Protein 7K1Q (pdb70)

Structure (mmCIF, N/CA/C/O backbone):
data_7K1Q
#
_entry.id   7K1Q
#
loop_
_atom_site.group_PDB
_atom_site.id
_atom_site.type_symbol
_atom_site.label_atom_id
_atom_site.label_alt_id
_atom_site.label_comp_id
_atom_site.label_asym_id
_atom_site.label_entity_id
_atom_site.label_seq_id
_atom_site.pdbx_PDB_ins_code
_atom_site.Cartn_x
_atom_site.Cartn_y
_atom_site.Cartn_z
_atom_site.occupancy
_atom_site.B_iso_or_equiv
_atom_site.auth_seq_id
_atom_site.auth_comp_id
_atom_site.auth_asym_id
_atom_site.auth_atom_id
_atom_site.pdbx_PDB_model_num
ATOM 1 N N . TRP A 1 1 ? 36.184 59.500 14.763 1.00 0.00 1 TRP A N 1
ATOM 2 C CA . TRP A 1 1 ? 35.882 58.404 15.711 1.00 0.00 1 TRP A CA 1
ATOM 3 C C . TRP A 1 1 ? 37.066 57.554 16.029 1.00 0.00 1 TRP A C 1
ATOM 4 O O . TRP A 1 1 ? 37.666 56.959 15.147 1.00 0.00 1 TRP A O 1
ATOM 27 N N . LYS A 1 2 ? 37.333 57.394 17.335 1.00 0.00 2 LYS A N 1
ATOM 28 C CA . LYS A 1 2 ? 38.409 56.545 17.755 1.00 0.00 2 LYS A CA 1
ATOM 29 C C . LYS A 1 2 ? 38.355 55.091 17.421 1.00 0.00 2 LYS A C 1
ATOM 30 O O . LYS A 1 2 ? 39.272 54.576 16.783 1.00 0.00 2 LYS A O 1
ATOM 49 N N . SER A 1 3 ? 37.226 54.409 17.671 1.00 0.00 3 SER A N 1
ATOM 50 C CA . SER A 1 3 ? 36.794 53.132 17.216 1.00 0.00 3 SER A CA 1
ATOM 51 C C . SER A 1 3 ? 37.583 51.918 17.587 1.00 0.00 3 SER A C 1
ATOM 52 O O . SER A 1 3 ? 38.007 51.050 16.814 1.00 0.00 3 SER A O 1
ATOM 58 N N . GLN A 1 4 ? 37.576 51.756 18.922 1.00 0.00 4 GLN A N 1
ATOM 59 C CA . GLN A 1 4 ? 38.163 50.733 19.737 1.00 0.00 4 GLN A CA 1
ATOM 60 C C . GLN A 1 4 ? 39.623 51.004 19.696 1.00 0.00 4 GLN A C 1
ATOM 61 O O . GLN A 1 4 ? 40.365 50.145 19.228 1.00 0.00 4 GLN A O 1
ATOM 83 N N . PHE A 1 6 ? 41.357 52.440 17.401 1.00 0.00 6 PHE A N 1
ATOM 84 C CA . PHE A 1 6 ? 41.742 52.684 16.045 1.00 0.00 6 PHE A CA 1
ATOM 85 C C . PHE A 1 6 ? 40.827 51.952 15.118 1.00 0.00 6 PHE A C 1
ATOM 86 O O . PHE A 1 6 ? 40.924 50.781 14.743 1.00 0.00 6 PHE A O 1
ATOM 103 N N . CYS A 1 7 ? 39.805 52.684 14.642 1.00 0.00 7 CYS A N 1
ATOM 104 C CA . CYS A 1 7 ? 39.022 52.241 13.523 1.00 0.00 7 CYS A CA 1
ATOM 105 C C . CYS A 1 7 ? 39.203 53.092 12.316 1.00 0.00 7 CYS A C 1
ATOM 106 O O . CYS A 1 7 ? 39.057 52.793 11.134 1.00 0.00 7 CYS A O 1
ATOM 113 N N . THR A 1 8 ? 39.922 54.180 12.644 1.00 0.00 8 THR A N 1
ATOM 114 C CA . THR A 1 8 ? 41.011 54.560 11.802 1.00 0.00 8 THR A CA 1
ATOM 115 C C . THR A 1 8 ? 41.918 55.201 12.799 1.00 0.00 8 THR A C 1
ATOM 116 O O . THR A 1 8 ? 41.466 55.969 13.651 1.00 0.00 8 THR A O 1
ATOM 125 N N . PRO A 1 9 ? 43.194 54.956 12.828 1.00 0.00 9 PRO A N 1
ATOM 126 C CA . PRO A 1 9 ? 44.070 55.475 13.834 1.00 0.00 9 PRO A CA 1
ATOM 127 C C . PRO A 1 9 ? 44.368 56.935 13.866 1.00 0.00 9 PRO A C 1
ATOM 128 O O . PRO A 1 9 ? 45.013 57.423 14.774 1.00 0.00 9 PRO A O 1
ATOM 139 N N . GLY A 1 10 ? 43.977 57.650 12.787 1.00 0.00 10 GLY A N 1
ATOM 140 C CA . GLY A 1 10 ? 43.997 59.075 12.667 1.00 0.00 10 GLY A CA 1
ATOM 141 C C . GLY A 1 10 ? 42.701 59.491 12.053 1.00 0.00 10 GLY A C 1
ATOM 142 O O . GLY A 1 10 ? 42.610 60.242 11.088 1.00 0.00 10 GLY A O 1
ATOM 146 N N . CYS A 1 11 ? 41.599 58.884 12.525 1.00 0.00 11 CYS A N 1
ATOM 147 C CA . CYS A 1 11 ? 40.382 58.813 11.791 1.00 0.00 11 CYS A CA 1
ATOM 148 C C . CYS A 1 11 ? 39.533 59.961 11.366 1.00 0.00 11 CYS A C 1
ATOM 149 O O . CYS A 1 11 ? 39.001 59.991 10.261 1.00 0.00 11 CYS A O 1
ATOM 156 N N . VAL A 1 12 ? 39.164 60.975 12.182 1.00 0.00 12 VAL A N 1
ATOM 157 C CA . VAL A 1 12 ? 39.963 61.548 13.222 1.00 0.00 12 VAL A CA 1
ATOM 158 C C . VAL A 1 12 ? 39.893 60.757 14.486 1.00 0.00 12 VAL A C 1
ATOM 159 O O . VAL A 1 12 ? 38.958 60.062 14.851 1.00 0.00 12 VAL A O 1
ATOM 172 N N . THR A 1 13 ? 40.955 60.917 15.298 1.00 0.00 13 THR A N 1
ATOM 173 C CA . THR A 1 13 ? 40.844 60.526 16.667 1.00 0.00 13 THR A CA 1
ATOM 174 C C . THR A 1 13 ? 40.919 61.748 17.506 1.00 0.00 13 THR A C 1
ATOM 175 O O . THR A 1 13 ? 41.165 61.685 18.709 1.00 0.00 13 THR A O 1
ATOM 184 N N . GLY A 1 14 ? 40.736 62.887 16.801 1.00 0.00 14 GLY A N 1
ATOM 185 C CA . GLY A 1 14 ? 40.416 64.182 17.318 1.00 0.00 14 GLY A CA 1
ATOM 186 C C . GLY A 1 14 ? 41.568 64.859 17.963 1.00 0.00 14 GLY A C 1
ATOM 187 O O . GLY A 1 14 ? 41.638 65.986 18.451 1.00 0.00 14 GLY A O 1
ATOM 191 N N . VAL A 1 15 ? 42.717 64.151 17.936 1.00 0.00 15 VAL A N 1
ATOM 192 C CA . VAL A 1 15 ? 44.016 64.636 18.313 1.00 0.00 15 VAL A CA 1
ATOM 193 C C . VAL A 1 15 ? 44.610 65.615 17.358 1.00 0.00 15 VAL A C 1
ATOM 194 O O . VAL A 1 15 ? 45.176 66.582 17.845 1.00 0.00 15 VAL A O 1
ATOM 207 N N . LEU A 1 16 ? 44.534 65.449 16.029 1.00 0.00 16 LEU A N 1
ATOM 208 C CA . LEU A 1 16 ? 43.570 64.955 15.097 1.00 0.00 16 LEU A CA 1
ATOM 209 C C . LEU A 1 16 ? 43.839 63.546 14.697 1.00 0.00 16 LEU A C 1
ATOM 210 O O . LEU A 1 16 ? 42.980 62.690 14.507 1.00 0.00 16 LEU A O 1
ATOM 226 N N . GLN A 1 17 ? 45.151 63.302 14.528 1.00 0.00 17 GLN A N 1
ATOM 227 C CA . GLN A 1 17 ? 45.707 62.115 13.958 1.00 0.00 17 GLN A CA 1
ATOM 228 C C . GLN A 1 17 ? 46.991 61.719 14.582 1.00 0.00 17 GLN A C 1
ATOM 229 O O . GLN A 1 17 ? 47.638 62.456 15.317 1.00 0.00 17 GLN A O 1
ATOM 254 N N . CYS A 1 19 ? 46.310 58.986 16.897 1.00 0.00 19 CYS A N 1
ATOM 255 C CA . CYS A 1 19 ? 45.645 58.717 18.132 1.00 0.00 19 CYS A CA 1
ATOM 256 C C . CYS A 1 19 ? 46.282 57.566 18.842 1.00 0.00 19 CYS A C 1
ATOM 257 O O . CYS A 1 19 ? 46.574 57.687 20.027 1.00 0.00 19 CYS A O 1
ATOM 264 N N . PHE A 1 20 ? 46.648 56.482 18.136 1.00 0.00 20 PHE A N 1
ATOM 265 C CA . PHE A 1 20 ? 47.513 55.488 18.712 1.00 0.00 20 PHE A CA 1
ATOM 266 C C . PHE A 1 20 ? 48.634 55.037 17.838 1.00 0.00 20 PHE A C 1
ATOM 267 O O . PHE A 1 20 ? 48.375 54.719 16.688 1.00 0.00 20 PHE A O 1
ATOM 284 N N . ILE A 1 21 ? 49.828 54.874 18.453 1.00 0.00 21 ILE A N 1
ATOM 285 C CA . ILE A 1 21 ? 51.055 54.695 17.736 1.00 0.00 21 ILE A CA 1
ATOM 286 C C . ILE A 1 21 ? 51.534 53.408 18.294 1.00 0.00 21 ILE A C 1
ATOM 287 O O . ILE A 1 21 ? 51.428 53.316 19.520 1.00 0.00 21 ILE A O 1
ATOM 303 N N . GLN A 1 22 ? 52.046 52.396 17.569 1.00 0.00 22 GLN A N 1
ATOM 304 C CA . GLN A 1 22 ? 52.527 52.447 16.221 1.00 0.00 22 GLN A CA 1
ATOM 305 C C . GLN A 1 22 ? 51.560 51.941 15.208 1.00 0.00 22 GLN A C 1
ATOM 306 O O . GLN A 1 22 ? 51.756 52.131 14.008 1.00 0.00 22 GLN A O 1
ATOM 320 N N . THR A 1 23 ? 50.448 51.334 15.669 1.00 0.00 23 THR A N 1
ATOM 321 C CA . THR A 1 23 ? 49.496 50.830 14.728 1.00 0.00 23 THR A CA 1
ATOM 322 C C . THR A 1 23 ? 48.769 51.842 13.902 1.00 0.00 23 THR A C 1
ATOM 323 O O . THR A 1 23 ? 47.876 51.576 13.103 1.00 0.00 23 THR A O 1
ATOM 332 N N . ALA A 1 24 ? 49.201 53.113 13.965 1.00 0.00 24 ALA A N 1
ATOM 333 C CA . ALA A 1 24 ? 49.003 54.106 12.949 1.00 0.00 24 ALA A CA 1
ATOM 334 C C . ALA A 1 24 ? 49.674 53.752 11.670 1.00 0.00 24 ALA A C 1
ATOM 335 O O . ALA A 1 24 ? 49.207 54.069 10.568 1.00 0.00 24 ALA A O 1
ATOM 342 N N . THR A 1 25 ? 50.817 53.054 11.692 1.00 0.00 25 THR A N 1
ATOM 343 C CA . THR A 1 25 ? 50.828 51.949 10.789 1.00 0.00 25 THR A CA 1
ATOM 344 C C . THR A 1 25 ? 50.917 50.631 11.478 1.00 0.00 25 THR A C 1
ATOM 345 O O . THR A 1 25 ? 51.994 50.123 11.775 1.00 0.00 25 THR A O 1
ATOM 354 N N . CYS A 1 26 ? 49.764 49.934 11.526 1.00 0.00 26 CYS A N 1
ATOM 355 C CA . CYS A 1 26 ? 49.647 48.522 11.708 1.00 0.00 26 CYS A CA 1
ATOM 356 C C . CYS A 1 26 ? 48.540 48.186 10.763 1.00 0.00 26 CYS A C 1
ATOM 357 O O . CYS A 1 26 ? 47.702 49.046 10.512 1.00 0.00 26 CYS A O 1
ATOM 364 N N . ASN A 1 27 ? 48.757 47.021 10.127 1.00 0.00 27 ASN A N 1
ATOM 365 C CA . ASN A 1 27 ? 48.406 46.811 8.748 1.00 0.00 27 ASN A CA 1
ATOM 366 C C . ASN A 1 27 ? 49.359 47.459 7.803 1.00 0.00 27 ASN A C 1
ATOM 367 O O . ASN A 1 27 ? 49.434 47.178 6.607 1.00 0.00 27 ASN A O 1
ATOM 378 N N . CYS A 1 28 ? 50.232 48.302 8.365 1.00 0.00 28 CYS A N 1
ATOM 379 C CA . CYS A 1 28 ? 51.540 48.453 7.812 1.00 0.00 28 CYS A CA 1
ATOM 380 C C . CYS A 1 28 ? 52.468 47.352 8.202 1.00 0.00 28 CYS A C 1
ATOM 381 O O . CYS A 1 28 ? 53.043 46.675 7.339 1.00 0.00 28 CYS A O 1
ATOM 388 N N . HIS A 1 29 ? 52.576 47.149 9.526 1.00 0.00 29 HIS A N 1
ATOM 389 C CA . HIS A 1 29 ? 53.066 45.984 10.195 1.00 0.00 29 HIS A CA 1
ATOM 390 C C . HIS A 1 29 ? 52.323 45.669 11.444 1.00 0.00 29 HIS A C 1
ATOM 391 O O . HIS A 1 29 ? 51.092 45.718 11.429 1.00 0.00 29 HIS A O 1
ATOM 405 N N . ILE A 1 30 ? 53.054 45.334 12.526 1.00 0.00 30 ILE A N 1
ATOM 406 C CA . ILE A 1 30 ? 52.501 44.743 13.701 1.00 0.00 30 ILE A CA 1
ATOM 407 C C . ILE A 1 30 ? 51.582 45.601 14.507 1.00 0.00 30 ILE A C 1
ATOM 408 O O . ILE A 1 30 ? 51.886 46.782 14.631 1.00 0.00 30 ILE A O 1
ATOM 432 N N . LYS A 1 32 ? 50.530 47.258 17.252 1.00 0.00 32 LYS A N 1
ATOM 433 C CA . LYS A 1 32 ? 50.754 47.867 18.528 1.00 0.00 32 LYS A CA 1
ATOM 434 C C . LYS A 1 32 ? 51.024 49.341 18.246 1.00 0.00 32 LYS A C 1
ATOM 435 O O . LYS A 1 32 ? 50.045 50.122 18.215 1.00 0.00 32 LYS A O 1
ATOM 455 N N . TRP A 1 1 ? 35.936 59.600 14.505 1.00 0.00 1 TRP A N 2
ATOM 456 C CA . TRP A 1 1 ? 35.636 58.590 15.545 1.00 0.00 1 TRP A CA 2
ATOM 457 C C . TRP A 1 1 ? 36.836 57.790 15.905 1.00 0.00 1 TRP A C 2
ATOM 458 O O . TRP A 1 1 ? 37.636 57.490 15.025 1.00 0.00 1 TRP A O 2
ATOM 481 N N . LYS A 1 2 ? 36.966 57.380 17.175 1.00 0.00 2 LYS A N 2
ATOM 482 C CA . LYS A 1 2 ? 38.156 56.700 17.575 1.00 0.00 2 LYS A CA 2
ATOM 483 C C . LYS A 1 2 ? 38.396 55.300 17.135 1.00 0.00 2 LYS A C 2
ATOM 484 O O . LYS A 1 2 ? 39.496 54.890 16.795 1.00 0.00 2 LYS A O 2
ATOM 503 N N . SER A 1 3 ? 37.296 54.520 17.115 1.00 0.00 3 SER A N 2
ATOM 504 C CA . SER A 1 3 ? 37.206 53.160 16.695 1.00 0.00 3 SER A CA 2
ATOM 505 C C . SER A 1 3 ? 38.296 52.310 17.235 1.00 0.00 3 SER A C 2
ATOM 506 O O . SER A 1 3 ? 39.096 51.770 16.475 1.00 0.00 3 SER A O 2
ATOM 512 N N . GLN A 1 4 ? 38.406 52.270 18.575 1.00 0.00 4 GLN A N 2
ATOM 513 C CA . GLN A 1 4 ? 39.306 51.580 19.455 1.00 0.00 4 GLN A CA 2
ATOM 514 C C . GLN A 1 4 ? 40.616 52.290 19.465 1.00 0.00 4 GLN A C 2
ATOM 515 O O . GLN A 1 4 ? 41.556 51.810 20.075 1.00 0.00 4 GLN A O 2
ATOM 537 N N . PHE A 1 6 ? 41.956 53.250 16.365 1.00 0.00 6 PHE A N 2
ATOM 538 C CA . PHE A 1 6 ? 42.536 52.910 15.105 1.00 0.00 6 PHE A CA 2
ATOM 539 C C . PHE A 1 6 ? 41.596 52.180 14.205 1.00 0.00 6 PHE A C 2
ATOM 540 O O . PHE A 1 6 ? 41.906 51.080 13.755 1.00 0.00 6 PHE A O 2
ATOM 557 N N . CYS A 1 7 ? 40.616 52.960 13.735 1.00 0.00 7 CYS A N 2
ATOM 558 C CA . CYS A 1 7 ? 39.726 52.400 12.765 1.00 0.00 7 CYS A CA 2
ATOM 559 C C . CYS A 1 7 ? 39.606 53.360 11.635 1.00 0.00 7 CYS A C 2
ATOM 560 O O . CYS A 1 7 ? 39.426 53.130 10.435 1.00 0.00 7 CYS A O 2
ATOM 567 N N . THR A 1 8 ? 39.916 54.610 12.035 1.00 0.00 8 THR A N 2
ATOM 568 C CA . THR A 1 8 ? 40.946 55.280 11.305 1.00 0.00 8 THR A CA 2
ATOM 569 C C . THR A 1 8 ? 41.906 55.760 12.345 1.00 0.00 8 THR A C 2
ATOM 570 O O . THR A 1 8 ? 41.436 56.110 13.425 1.00 0.00 8 THR A O 2
ATOM 579 N N . PRO A 1 9 ? 43.196 55.720 12.245 1.00 0.00 9 PRO A N 2
ATOM 580 C CA . PRO A 1 9 ? 44.116 55.960 13.325 1.00 0.00 9 PRO A CA 2
ATOM 581 C C . PRO A 1 9 ? 44.286 57.400 13.665 1.00 0.00 9 PRO A C 2
ATOM 582 O O . PRO A 1 9 ? 44.806 57.660 14.745 1.00 0.00 9 PRO A O 2
ATOM 593 N N . GLY A 1 10 ? 43.956 58.340 12.765 1.00 0.00 10 GLY A N 2
ATOM 594 C CA . GLY A 1 10 ? 43.956 59.750 12.955 1.00 0.00 10 GLY A CA 2
ATOM 595 C C . GLY A 1 10 ? 42.626 60.180 12.455 1.00 0.00 10 GLY A C 2
ATOM 596 O O . GLY A 1 10 ? 42.516 61.220 11.805 1.00 0.00 10 GLY A O 2
ATOM 600 N N . CYS A 1 11 ? 41.526 59.420 12.635 1.00 0.00 11 CYS A N 2
ATOM 601 C CA . CYS A 1 11 ? 40.426 59.320 11.735 1.00 0.00 11 CYS A CA 2
ATOM 602 C C . CYS A 1 11 ? 39.566 60.440 11.255 1.00 0.00 11 CYS A C 2
ATOM 603 O O . CYS A 1 11 ? 39.206 60.500 10.085 1.00 0.00 11 CYS A O 2
ATOM 610 N N . VAL A 1 12 ? 39.086 61.360 12.115 1.00 0.00 12 VAL A N 2
ATOM 611 C CA . VAL A 1 12 ? 39.716 61.790 13.325 1.00 0.00 12 VAL A CA 2
ATOM 612 C C . VAL A 1 12 ? 39.626 60.820 14.445 1.00 0.00 12 VAL A C 2
ATOM 613 O O . VAL A 1 12 ? 38.676 60.040 14.505 1.00 0.00 12 VAL A O 2
ATOM 626 N N . THR A 1 13 ? 40.566 60.840 15.405 1.00 0.00 13 THR A N 2
ATOM 627 C CA . THR A 1 13 ? 40.376 60.320 16.725 1.00 0.00 13 THR A CA 2
ATOM 628 C C . THR A 1 13 ? 40.236 61.480 17.645 1.00 0.00 13 THR A C 2
ATOM 629 O O . THR A 1 13 ? 40.306 61.300 18.855 1.00 0.00 13 THR A O 2
ATOM 638 N N . GLY A 1 14 ? 40.116 62.720 17.155 1.00 0.00 14 GLY A N 2
ATOM 639 C CA . GLY A 1 14 ? 39.896 63.960 17.825 1.00 0.00 14 GLY A CA 2
ATOM 640 C C . GLY A 1 14 ? 41.126 64.570 18.415 1.00 0.00 14 GLY A C 2
ATOM 641 O O . GLY A 1 14 ? 41.056 65.640 19.025 1.00 0.00 14 GLY A O 2
ATOM 645 N N . VAL A 1 15 ? 42.276 63.890 18.325 1.00 0.00 15 VAL A N 2
ATOM 646 C CA . VAL A 1 15 ? 43.566 64.410 18.655 1.00 0.00 15 VAL A CA 2
ATOM 647 C C . VAL A 1 15 ? 44.056 65.580 17.875 1.00 0.00 15 VAL A C 2
ATOM 648 O O . VAL A 1 15 ? 44.526 66.560 18.455 1.00 0.00 15 VAL A O 2
ATOM 661 N N . LEU A 1 16 ? 44.096 65.550 16.535 1.00 0.00 16 LEU A N 2
ATOM 662 C CA . LEU A 1 16 ? 43.186 64.870 15.655 1.00 0.00 16 LEU A CA 2
ATOM 663 C C . LEU A 1 16 ? 43.706 63.550 15.175 1.00 0.00 16 LEU A C 2
ATOM 664 O O . LEU A 1 16 ? 42.996 62.550 15.175 1.00 0.00 16 LEU A O 2
ATOM 680 N N . GLN A 1 17 ? 44.976 63.660 14.745 1.00 0.00 17 GLN A N 2
ATOM 681 C CA . GLN A 1 17 ? 45.616 62.750 13.845 1.00 0.00 17 GLN A CA 2
ATOM 682 C C . GLN A 1 17 ? 46.816 62.100 14.455 1.00 0.00 17 GLN A C 2
ATOM 683 O O . GLN A 1 17 ? 47.596 62.790 15.105 1.00 0.00 17 GLN A O 2
ATOM 708 N N . CYS A 1 19 ? 46.126 59.010 16.865 1.00 0.00 19 CYS A N 2
ATOM 709 C CA . CYS A 1 19 ? 45.476 58.860 18.125 1.00 0.00 19 CYS A CA 2
ATOM 710 C C . CYS A 1 19 ? 46.006 57.690 18.885 1.00 0.00 19 CYS A C 2
ATOM 711 O O . CYS A 1 19 ? 45.736 57.510 20.065 1.00 0.00 19 CYS A O 2
ATOM 718 N N . PHE A 1 20 ? 46.826 56.840 18.245 1.00 0.00 20 PHE A N 2
ATOM 719 C CA . PHE A 1 20 ? 47.526 55.760 18.875 1.00 0.00 20 PHE A CA 2
ATOM 720 C C . PHE A 1 20 ? 48.936 55.660 18.385 1.00 0.00 20 PHE A C 2
ATOM 721 O O . PHE A 1 20 ? 49.116 55.930 17.195 1.00 0.00 20 PHE A O 2
ATOM 738 N N . ILE A 1 21 ? 49.966 55.350 19.195 1.00 0.00 21 ILE A N 2
ATOM 739 C CA . ILE A 1 21 ? 51.296 55.000 18.815 1.00 0.00 21 ILE A CA 2
ATOM 740 C C . ILE A 1 21 ? 51.626 53.600 19.215 1.00 0.00 21 ILE A C 2
ATOM 741 O O . ILE A 1 21 ? 51.346 53.190 20.335 1.00 0.00 21 ILE A O 2
ATOM 757 N N . GLN A 1 22 ? 52.196 52.780 18.315 1.00 0.00 22 GLN A N 2
ATOM 758 C CA . GLN A 1 22 ? 52.386 52.840 16.905 1.00 0.00 22 GLN A CA 2
ATOM 759 C C . GLN A 1 22 ? 51.366 52.050 16.155 1.00 0.00 22 GLN A C 2
ATOM 760 O O . GLN A 1 22 ? 51.386 52.250 14.935 1.00 0.00 22 GLN A O 2
ATOM 774 N N . THR A 1 23 ? 50.486 51.220 16.745 1.00 0.00 23 THR A N 2
ATOM 775 C CA . THR A 1 23 ? 49.606 50.360 16.025 1.00 0.00 23 THR A CA 2
ATOM 776 C C . THR A 1 23 ? 48.486 51.130 15.425 1.00 0.00 23 THR A C 2
ATOM 777 O O . THR A 1 23 ? 47.526 50.620 14.835 1.00 0.00 23 THR A O 2
ATOM 786 N N . ALA A 1 24 ? 48.606 52.470 15.345 1.00 0.00 24 ALA A N 2
ATOM 787 C CA . ALA A 1 24 ? 48.016 53.210 14.265 1.00 0.00 24 ALA A CA 2
ATOM 788 C C . ALA A 1 24 ? 48.576 52.830 12.935 1.00 0.00 24 ALA A C 2
ATOM 789 O O . ALA A 1 24 ? 47.826 52.740 11.965 1.00 0.00 24 ALA A O 2
ATOM 796 N N . THR A 1 25 ? 49.836 52.410 12.785 1.00 0.00 25 THR A N 2
ATOM 797 C CA . THR A 1 25 ? 50.266 51.400 11.875 1.00 0.00 25 THR A CA 2
ATOM 798 C C . THR A 1 25 ? 50.566 50.160 12.645 1.00 0.00 25 THR A C 2
ATOM 799 O O . THR A 1 25 ? 51.746 49.930 12.885 1.00 0.00 25 THR A O 2
ATOM 808 N N . CYS A 1 26 ? 49.556 49.300 12.895 1.00 0.00 26 CYS A N 2
ATOM 809 C CA . CYS A 1 26 ? 49.636 47.880 13.015 1.00 0.00 26 CYS A CA 2
ATOM 810 C C . CYS A 1 26 ? 48.486 47.390 12.205 1.00 0.00 26 CYS A C 2
ATOM 811 O O . CYS A 1 26 ? 47.466 48.070 12.065 1.00 0.00 26 CYS A O 2
ATOM 818 N N . ASN A 1 27 ? 48.656 46.260 11.495 1.00 0.00 27 ASN A N 2
ATOM 819 C CA . ASN A 1 27 ? 48.296 45.990 10.135 1.00 0.00 27 ASN A CA 2
ATOM 820 C C . ASN A 1 27 ? 49.136 46.790 9.205 1.00 0.00 27 ASN A C 2
ATOM 821 O O . ASN A 1 27 ? 49.276 46.430 8.035 1.00 0.00 27 ASN A O 2
ATOM 832 N N . CYS A 1 28 ? 49.886 47.840 9.595 1.00 0.00 28 CYS A N 2
ATOM 833 C CA . CYS A 1 28 ? 51.056 48.240 8.875 1.00 0.00 28 CYS A CA 2
ATOM 834 C C . CYS A 1 28 ? 52.206 47.290 8.895 1.00 0.00 28 CYS A C 2
ATOM 835 O O . CYS A 1 28 ? 52.866 47.240 7.855 1.00 0.00 28 CYS A O 2
ATOM 842 N N . HIS A 1 29 ? 52.496 46.590 10.005 1.00 0.00 29 HIS A N 2
ATOM 843 C CA . HIS A 1 29 ? 52.086 45.240 10.245 1.00 0.00 29 HIS A CA 2
ATOM 844 C C . HIS A 1 29 ? 51.996 45.060 11.715 1.00 0.00 29 HIS A C 2
ATOM 845 O O . HIS A 1 29 ? 50.896 44.780 12.185 1.00 0.00 29 HIS A O 2
ATOM 859 N N . ILE A 1 30 ? 53.136 45.080 12.435 1.00 0.00 30 ILE A N 2
ATOM 860 C CA . ILE A 1 30 ? 53.176 44.510 13.745 1.00 0.00 30 ILE A CA 2
ATOM 861 C C . ILE A 1 30 ? 52.606 45.270 14.885 1.00 0.00 30 ILE A C 2
ATOM 862 O O . ILE A 1 30 ? 52.596 46.500 14.955 1.00 0.00 30 ILE A O 2
ATOM 886 N N . LYS A 1 32 ? 52.466 46.940 17.665 1.00 0.00 32 LYS A N 2
ATOM 887 C CA . LYS A 1 32 ? 53.316 47.630 18.585 1.00 0.00 32 LYS A CA 2
ATOM 888 C C . LYS A 1 32 ? 52.956 49.100 18.655 1.00 0.00 32 LYS A C 2
ATOM 889 O O . LYS A 1 32 ? 51.726 49.400 18.645 1.00 0.00 32 LYS A O 2
ATOM 909 N N . TRP A 1 1 ? 35.664 59.800 15.011 1.00 0.00 1 TRP A N 3
ATOM 910 C CA . TRP A 1 1 ? 35.442 58.783 16.073 1.00 0.00 1 TRP A CA 3
ATOM 911 C C . TRP A 1 1 ? 36.678 57.999 16.341 1.00 0.00 1 TRP A C 3
ATOM 912 O O . TRP A 1 1 ? 37.340 57.588 15.399 1.00 0.00 1 TRP A O 3
ATOM 935 N N . LYS A 1 2 ? 36.896 57.741 17.648 1.00 0.00 2 LYS A N 3
ATOM 936 C CA . LYS A 1 2 ? 38.007 56.920 18.018 1.00 0.00 2 LYS A CA 3
ATOM 937 C C . LYS A 1 2 ? 38.015 55.465 17.693 1.00 0.00 2 LYS A C 3
ATOM 938 O O . LYS A 1 2 ? 39.029 54.910 17.264 1.00 0.00 2 LYS A O 3
ATOM 957 N N . SER A 1 3 ? 36.954 54.661 17.902 1.00 0.00 3 SER A N 3
ATOM 958 C CA . SER A 1 3 ? 36.801 53.237 17.853 1.00 0.00 3 SER A CA 3
ATOM 959 C C . SER A 1 3 ? 37.934 52.496 18.457 1.00 0.00 3 SER A C 3
ATOM 960 O O . SER A 1 3 ? 38.597 51.735 17.752 1.00 0.00 3 SER A O 3
ATOM 966 N N . GLN A 1 4 ? 38.139 52.735 19.761 1.00 0.00 4 GLN A N 3
ATOM 967 C CA . GLN A 1 4 ? 39.051 52.011 20.601 1.00 0.00 4 GLN A CA 3
ATOM 968 C C . GLN A 1 4 ? 40.421 52.590 20.452 1.00 0.00 4 GLN A C 3
ATOM 969 O O . GLN A 1 4 ? 41.403 51.992 20.905 1.00 0.00 4 GLN A O 3
ATOM 991 N N . PHE A 1 6 ? 41.406 53.111 17.354 1.00 0.00 6 PHE A N 3
ATOM 992 C CA . PHE A 1 6 ? 41.691 52.551 16.071 1.00 0.00 6 PHE A CA 3
ATOM 993 C C . PHE A 1 6 ? 40.553 51.931 15.334 1.00 0.00 6 PHE A C 3
ATOM 994 O O . PHE A 1 6 ? 40.254 50.736 15.355 1.00 0.00 6 PHE A O 3
ATOM 1011 N N . CYS A 1 7 ? 39.877 52.765 14.523 1.00 0.00 7 CYS A N 3
ATOM 1012 C CA . CYS A 1 7 ? 38.889 52.203 13.670 1.00 0.00 7 CYS A CA 3
ATOM 1013 C C . CYS A 1 7 ? 38.806 53.178 12.545 1.00 0.00 7 CYS A C 3
ATOM 1014 O O . CYS A 1 7 ? 38.433 52.795 11.429 1.00 0.00 7 CYS A O 3
ATOM 1021 N N . THR A 1 8 ? 39.278 54.404 12.806 1.00 0.00 8 THR A N 3
ATOM 1022 C CA . THR A 1 8 ? 40.488 54.872 12.207 1.00 0.00 8 THR A CA 3
ATOM 1023 C C . THR A 1 8 ? 41.507 55.249 13.231 1.00 0.00 8 THR A C 3
ATOM 1024 O O . THR A 1 8 ? 41.037 55.931 14.147 1.00 0.00 8 THR A O 3
ATOM 1033 N N . PRO A 1 9 ? 42.773 54.987 13.167 1.00 0.00 9 PRO A N 3
ATOM 1034 C CA . PRO A 1 9 ? 43.749 55.391 14.140 1.00 0.00 9 PRO A CA 3
ATOM 1035 C C . PRO A 1 9 ? 44.033 56.860 14.142 1.00 0.00 9 PRO A C 3
ATOM 1036 O O . PRO A 1 9 ? 44.570 57.387 15.121 1.00 0.00 9 PRO A O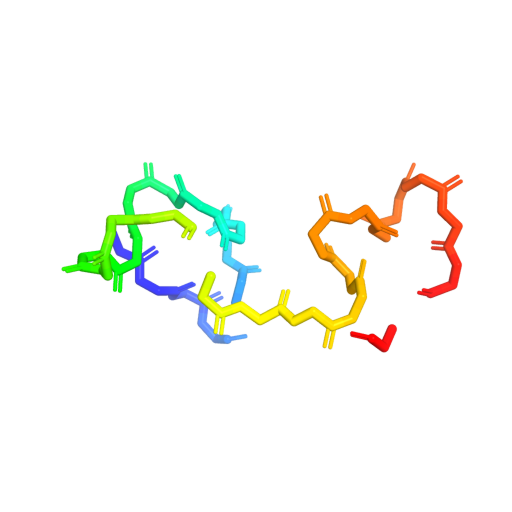 3
ATOM 1047 N N . GLY A 1 10 ? 43.692 57.632 13.100 1.00 0.00 10 GLY A N 3
ATOM 1048 C CA . GLY A 1 10 ? 43.701 59.061 13.062 1.00 0.00 10 GLY A CA 3
ATOM 1049 C C . GLY A 1 10 ? 42.486 59.585 12.363 1.00 0.00 10 GLY A C 3
ATOM 1050 O O . GLY A 1 10 ? 42.693 60.343 11.411 1.00 0.00 10 GLY A O 3
ATOM 1054 N N . CYS A 1 11 ? 41.307 59.050 12.727 1.00 0.00 11 CYS A N 3
ATOM 1055 C CA . CYS A 1 11 ? 40.129 58.975 11.921 1.00 0.00 11 CYS A CA 3
ATOM 1056 C C . CYS A 1 11 ? 39.450 60.165 11.367 1.00 0.00 11 CYS A C 3
ATOM 1057 O O . CYS A 1 11 ? 39.020 60.149 10.206 1.00 0.00 11 CYS A O 3
ATOM 1064 N N . VAL A 1 12 ? 39.179 61.238 12.129 1.00 0.00 12 VAL A N 3
ATOM 1065 C CA . VAL A 1 12 ? 39.933 61.789 13.209 1.00 0.00 12 VAL A CA 3
ATOM 1066 C C . VAL A 1 12 ? 39.674 61.086 14.505 1.00 0.00 12 VAL A C 3
ATOM 1067 O O . VAL A 1 12 ? 38.693 60.422 14.834 1.00 0.00 12 VAL A O 3
ATOM 1080 N N . THR A 1 13 ? 40.697 61.032 15.380 1.00 0.00 13 THR A N 3
ATOM 1081 C CA . THR A 1 13 ? 40.543 60.612 16.735 1.00 0.00 13 THR A CA 3
ATOM 1082 C C . THR A 1 13 ? 40.472 61.853 17.564 1.00 0.00 13 THR A C 3
ATOM 1083 O O . THR A 1 13 ? 40.262 61.740 18.770 1.00 0.00 13 THR A O 3
ATOM 1092 N N . GLY A 1 14 ? 40.549 62.966 16.803 1.00 0.00 14 GLY A N 3
ATOM 1093 C CA . GLY A 1 14 ? 40.448 64.320 17.221 1.00 0.00 14 GLY A CA 3
ATOM 1094 C C . GLY A 1 14 ? 41.760 64.898 17.630 1.00 0.00 14 GLY A C 3
ATOM 1095 O O . GLY A 1 14 ? 41.960 66.053 17.990 1.00 0.00 14 GLY A O 3
ATOM 1099 N N . VAL A 1 15 ? 42.738 63.980 17.617 1.00 0.00 15 VAL A N 3
ATOM 1100 C CA . VAL A 1 15 ? 44.121 64.251 17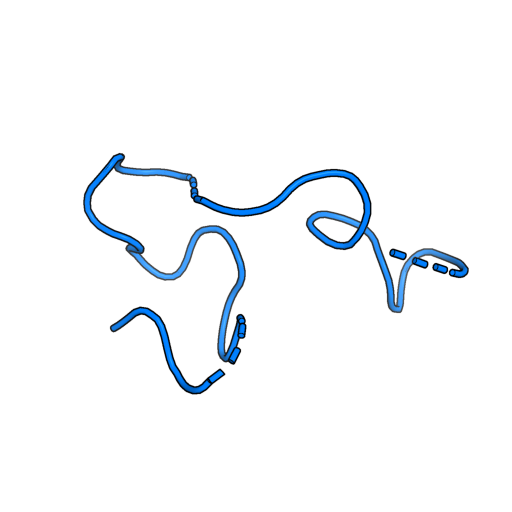.880 1.00 0.00 15 VAL A CA 3
ATOM 1101 C C . VAL A 1 15 ? 44.902 65.212 17.055 1.00 0.00 15 VAL A C 3
ATOM 1102 O O . VAL A 1 15 ? 45.862 65.793 17.549 1.00 0.00 15 VAL A O 3
ATOM 1115 N N . LEU A 1 16 ? 44.709 65.505 15.758 1.00 0.00 16 LEU A N 3
ATOM 1116 C CA . LEU A 1 16 ? 43.887 64.833 14.799 1.00 0.00 16 LEU A CA 3
ATOM 1117 C C . LEU A 1 16 ? 44.237 63.392 14.649 1.00 0.00 16 LEU A C 3
ATOM 1118 O O . LEU A 1 16 ? 43.320 62.580 14.575 1.00 0.00 16 LEU A O 3
ATOM 1134 N N . GLN A 1 17 ? 45.542 63.101 14.553 1.00 0.00 17 GLN A N 3
ATOM 1135 C CA . GLN A 1 17 ? 46.007 61.902 13.932 1.00 0.00 17 GLN A CA 3
ATOM 1136 C C . GLN A 1 17 ? 47.235 61.383 14.602 1.00 0.00 17 GLN A C 3
ATOM 1137 O O . GLN A 1 17 ? 47.873 62.176 15.298 1.00 0.00 17 GLN A O 3
ATOM 1162 N N . CYS A 1 19 ? 46.179 58.741 16.872 1.00 0.00 19 CYS A N 3
ATOM 1163 C CA . CYS A 1 19 ? 45.451 58.555 18.087 1.00 0.00 19 CYS A CA 3
ATOM 1164 C C . CYS A 1 19 ? 45.845 57.364 18.896 1.00 0.00 19 CYS A C 3
ATOM 1165 O O . CYS A 1 19 ? 46.027 57.515 20.097 1.00 0.00 19 CYS A O 3
ATOM 1172 N N . PHE A 1 20 ? 46.070 56.262 18.153 1.00 0.00 20 PHE A N 3
ATOM 1173 C CA . PHE A 1 20 ? 46.870 55.234 18.744 1.00 0.00 20 PHE A CA 3
ATOM 1174 C C . PHE A 1 20 ? 48.004 55.006 17.789 1.00 0.00 20 PHE A C 3
ATOM 1175 O O . PHE A 1 20 ? 47.843 55.144 16.577 1.00 0.00 20 PHE A O 3
ATOM 1192 N N . ILE A 1 21 ? 49.196 54.623 18.278 1.00 0.00 21 ILE A N 3
ATOM 1193 C CA . ILE A 1 21 ? 50.441 54.415 17.597 1.00 0.00 21 ILE A CA 3
ATOM 1194 C C . ILE A 1 21 ? 51.031 53.187 18.185 1.00 0.00 21 ILE A C 3
ATOM 1195 O O . ILE A 1 21 ? 50.806 52.956 19.375 1.00 0.00 21 ILE A O 3
ATOM 1211 N N . GLN A 1 22 ? 51.652 52.199 17.500 1.00 0.00 22 GLN A N 3
ATOM 1212 C CA . GLN A 1 22 ? 52.151 52.129 16.167 1.00 0.00 22 GLN A CA 3
ATOM 1213 C C . GLN A 1 22 ? 51.226 51.553 15.154 1.00 0.00 22 GLN A C 3
ATOM 1214 O O . GLN A 1 22 ? 51.494 51.736 13.969 1.00 0.00 22 GLN A O 3
ATOM 1228 N N . THR A 1 23 ? 50.069 50.979 15.543 1.00 0.00 23 THR A N 3
ATOM 1229 C CA . THR A 1 23 ? 49.106 50.473 14.612 1.00 0.00 23 THR A CA 3
ATOM 1230 C C . THR A 1 23 ? 48.397 51.553 13.868 1.00 0.00 23 THR A C 3
ATOM 1231 O O . THR A 1 23 ? 47.482 51.339 13.084 1.00 0.00 23 THR A O 3
ATOM 1240 N N . ALA A 1 24 ? 48.820 52.825 13.948 1.00 0.00 24 ALA A N 3
ATOM 1241 C CA . ALA A 1 24 ? 48.490 53.772 12.943 1.00 0.00 24 ALA A CA 3
ATOM 1242 C C . ALA A 1 24 ? 49.191 53.504 11.654 1.00 0.00 24 ALA A C 3
ATOM 1243 O O . ALA A 1 24 ? 48.691 53.846 10.589 1.00 0.00 24 ALA A O 3
ATOM 1250 N N . THR A 1 25 ? 50.336 52.786 11.669 1.00 0.00 25 THR A N 3
ATOM 1251 C CA . THR A 1 25 ? 50.426 51.789 10.656 1.00 0.00 25 THR A CA 3
ATOM 1252 C C . THR A 1 25 ? 50.726 50.487 11.319 1.00 0.00 25 THR A C 3
ATOM 1253 O O . THR A 1 25 ? 51.846 50.059 11.626 1.00 0.00 25 THR A O 3
ATOM 1262 N N . CYS A 1 26 ? 49.596 49.769 11.404 1.00 0.00 26 CYS A N 3
ATOM 1263 C CA . CYS A 1 26 ? 49.629 48.351 11.561 1.00 0.00 26 CYS A CA 3
ATOM 1264 C C . CYS A 1 26 ? 48.696 47.959 10.462 1.00 0.00 26 CYS A C 3
ATOM 1265 O O . CYS A 1 26 ? 47.883 48.776 10.043 1.00 0.00 26 CYS A O 3
ATOM 1272 N N . ASN A 1 27 ? 48.849 46.743 9.904 1.00 0.00 27 ASN A N 3
ATOM 1273 C CA . ASN A 1 27 ? 48.814 46.433 8.503 1.00 0.00 27 ASN A CA 3
ATOM 1274 C C . ASN A 1 27 ? 50.013 46.976 7.804 1.00 0.00 27 ASN A C 3
ATOM 1275 O O . ASN A 1 27 ? 50.535 46.528 6.777 1.00 0.00 27 ASN A O 3
ATOM 1286 N N . CYS A 1 28 ? 50.511 48.173 8.186 1.00 0.00 28 CYS A N 3
ATOM 1287 C CA . CYS A 1 28 ? 51.815 48.535 7.740 1.00 0.00 28 CYS A CA 3
ATOM 1288 C C . CYS A 1 28 ? 52.907 47.695 8.299 1.00 0.00 28 CYS A C 3
ATOM 1289 O O . CYS A 1 28 ? 53.679 46.963 7.684 1.00 0.00 28 CYS A O 3
ATOM 1296 N N . HIS A 1 29 ? 52.725 47.563 9.628 1.00 0.00 29 HIS A N 3
ATOM 1297 C CA . HIS A 1 29 ? 53.623 46.788 10.424 1.00 0.00 29 HIS A CA 3
ATOM 1298 C C . HIS A 1 29 ? 52.777 45.760 11.075 1.00 0.00 29 HIS A C 3
ATOM 1299 O O . HIS A 1 29 ? 51.555 45.770 11.041 1.00 0.00 29 HIS A O 3
ATOM 1313 N N . ILE A 1 30 ? 53.530 44.954 11.859 1.00 0.00 30 ILE A N 3
ATOM 1314 C CA . ILE A 1 30 ? 53.232 44.393 13.138 1.00 0.00 30 ILE A CA 3
ATOM 1315 C C . ILE A 1 30 ? 52.285 45.212 13.926 1.00 0.00 30 ILE A C 3
ATOM 1316 O O . ILE A 1 30 ? 52.362 46.439 14.071 1.00 0.00 30 ILE A O 3
ATOM 1340 N N . LYS A 1 32 ? 51.292 46.702 16.826 1.00 0.00 32 LYS A N 3
ATOM 1341 C CA . LYS A 1 32 ? 51.628 47.274 18.089 1.00 0.00 32 LYS A CA 3
ATOM 1342 C C . LYS A 1 32 ? 51.431 48.787 18.107 1.00 0.00 32 LYS A C 3
ATOM 1343 O O . LYS A 1 32 ? 50.293 49.199 17.743 1.00 0.00 32 LYS A O 3
ATOM 1363 N N . TRP A 1 1 ? 35.907 60.332 15.142 1.00 0.00 1 TRP A N 4
ATOM 1364 C CA . TRP A 1 1 ? 35.758 59.351 16.235 1.00 0.00 1 TRP A CA 4
ATOM 1365 C C . TRP A 1 1 ? 36.747 58.255 16.093 1.00 0.00 1 TRP A C 4
ATOM 1366 O O . TRP A 1 1 ? 37.514 58.143 15.128 1.00 0.00 1 TRP A O 4
ATOM 1389 N N . LYS A 1 2 ? 36.937 57.493 17.181 1.00 0.00 2 LYS A N 4
ATOM 1390 C CA . LYS A 1 2 ? 38.072 56.664 17.447 1.00 0.00 2 LYS A CA 4
ATOM 1391 C C . LYS A 1 2 ? 38.012 55.337 16.779 1.00 0.00 2 LYS A C 4
ATOM 1392 O O . LYS A 1 2 ? 39.013 54.966 16.177 1.00 0.00 2 LYS A O 4
ATOM 1411 N N . SER A 1 3 ? 36.931 54.563 16.999 1.00 0.00 3 SER A N 4
ATOM 1412 C CA . SER A 1 3 ? 36.853 53.187 16.610 1.00 0.00 3 SER A CA 4
ATOM 1413 C C . SER A 1 3 ? 37.839 52.155 17.040 1.00 0.00 3 SER A C 4
ATOM 1414 O O . SER A 1 3 ? 38.504 51.512 16.231 1.00 0.00 3 SER A O 4
ATOM 1420 N N . GLN A 1 4 ? 38.094 52.242 18.352 1.00 0.00 4 GLN A N 4
ATOM 1421 C CA . GLN A 1 4 ? 38.973 51.512 19.221 1.00 0.00 4 GLN A CA 4
ATOM 1422 C C . GLN A 1 4 ? 40.255 52.263 19.131 1.00 0.00 4 GLN A C 4
ATOM 1423 O O . GLN A 1 4 ? 41.245 51.907 19.770 1.00 0.00 4 GLN A O 4
ATOM 1445 N N . PHE A 1 6 ? 41.409 53.015 15.960 1.00 0.00 6 PHE A N 4
ATOM 1446 C CA . PHE A 1 6 ? 41.940 52.628 14.688 1.00 0.00 6 PHE A CA 4
ATOM 1447 C C . PHE A 1 6 ? 40.867 52.106 13.794 1.00 0.00 6 PHE A C 4
ATOM 1448 O O . PHE A 1 6 ? 40.730 50.902 13.590 1.00 0.00 6 PHE A O 4
ATOM 1465 N N . CYS A 1 7 ? 39.999 52.996 13.280 1.00 0.00 7 CYS A N 4
ATOM 1466 C CA . CYS A 1 7 ? 38.975 52.486 12.416 1.00 0.00 7 CYS A CA 4
ATOM 1467 C C . CYS A 1 7 ? 38.956 53.419 11.262 1.00 0.00 7 CYS A C 4
ATOM 1468 O O . CYS A 1 7 ? 38.805 53.073 10.102 1.00 0.00 7 CYS A O 4
ATOM 1475 N N . THR A 1 8 ? 39.149 54.691 11.658 1.00 0.00 8 THR A N 4
ATOM 1476 C CA . THR A 1 8 ? 40.129 55.492 10.999 1.00 0.00 8 THR A CA 4
ATOM 1477 C C . THR A 1 8 ? 41.134 55.786 12.057 1.00 0.00 8 THR A C 4
ATOM 1478 O O . THR A 1 8 ? 40.802 56.390 13.075 1.00 0.00 8 THR A O 4
ATOM 1487 N N . PRO A 1 9 ? 42.408 55.566 11.909 1.00 0.00 9 PRO A N 4
ATOM 1488 C CA . PRO A 1 9 ? 43.373 55.859 12.937 1.00 0.00 9 PRO A CA 4
ATOM 1489 C C . PRO A 1 9 ? 43.728 57.294 13.137 1.00 0.00 9 PRO A C 4
ATOM 1490 O O . PRO A 1 9 ? 44.379 57.672 14.107 1.00 0.00 9 PRO A O 4
ATOM 1501 N N . GLY A 1 10 ? 43.349 58.036 12.078 1.00 0.00 10 GLY A N 4
ATOM 1502 C CA . GLY A 1 10 ? 43.444 59.462 12.098 1.00 0.00 10 GLY A CA 4
ATOM 1503 C C . GLY A 1 10 ? 42.124 60.006 11.665 1.00 0.00 10 GLY A C 4
ATOM 1504 O O . GLY A 1 10 ? 42.104 60.959 10.881 1.00 0.00 10 GLY A O 4
ATOM 1508 N N . CYS A 1 11 ? 41.035 59.375 12.138 1.00 0.00 11 CYS A N 4
ATOM 1509 C CA . CYS A 1 11 ? 39.764 59.556 11.504 1.00 0.00 11 CYS A CA 4
ATOM 1510 C C . CYS A 1 11 ? 39.045 60.855 11.332 1.00 0.00 11 CYS A C 4
ATOM 1511 O O . CYS A 1 11 ? 38.488 61.166 10.291 1.00 0.00 11 CYS A O 4
ATOM 1518 N N . VAL A 1 12 ? 39.037 61.758 12.328 1.00 0.00 12 VAL A N 4
ATOM 1519 C CA . VAL A 1 12 ? 39.993 62.050 13.355 1.00 0.00 12 VAL A CA 4
ATOM 1520 C C . VAL A 1 12 ? 39.661 61.296 14.595 1.00 0.00 12 VAL A C 4
ATOM 1521 O O . VAL A 1 12 ? 38.509 61.124 15.011 1.00 0.00 12 VAL A O 4
ATOM 1534 N N . THR A 1 13 ? 40.732 60.921 15.323 1.00 0.00 13 THR A N 4
ATOM 1535 C CA . THR A 1 13 ? 40.594 60.495 16.682 1.00 0.00 13 THR A CA 4
ATOM 1536 C C . THR A 1 13 ? 40.715 61.606 17.664 1.00 0.00 13 THR A C 4
ATOM 1537 O O . THR A 1 13 ? 40.796 61.395 18.868 1.00 0.00 13 THR A O 4
ATOM 1546 N N . GLY A 1 14 ? 40.761 62.836 17.108 1.00 0.00 14 GLY A N 4
ATOM 1547 C CA . GLY A 1 14 ? 40.746 64.066 17.843 1.00 0.00 14 GLY A CA 4
ATOM 1548 C C . GLY A 1 14 ? 42.066 64.471 18.403 1.00 0.00 14 GLY A C 4
ATOM 1549 O O . GLY A 1 14 ? 42.109 65.559 18.974 1.00 0.00 14 GLY A O 4
ATOM 1553 N N . VAL A 1 15 ? 43.072 63.632 18.069 1.00 0.00 15 VAL A N 4
ATOM 1554 C CA . VAL A 1 15 ? 44.439 63.905 18.375 1.00 0.00 15 VAL A CA 4
ATOM 1555 C C . VAL A 1 15 ? 45.211 64.842 17.510 1.00 0.00 15 VAL A C 4
ATOM 1556 O O . VAL A 1 15 ? 46.204 65.392 17.995 1.00 0.00 15 VAL A O 4
ATOM 1569 N N . LEU A 1 16 ? 44.842 65.208 16.270 1.00 0.00 16 LEU A N 4
ATOM 1570 C CA . LEU A 1 16 ? 43.826 64.739 15.378 1.00 0.00 16 LEU A CA 4
ATOM 1571 C C . LEU A 1 16 ? 44.126 63.420 14.750 1.00 0.00 16 LEU A C 4
ATOM 1572 O O . LEU A 1 16 ? 43.271 62.546 14.676 1.00 0.00 16 LEU A O 4
ATOM 1588 N N . GLN A 1 17 ? 45.356 63.260 14.214 1.00 0.00 17 GLN A N 4
ATOM 1589 C CA . GLN A 1 17 ? 45.817 62.123 13.481 1.00 0.00 17 GLN A CA 4
ATOM 1590 C C . GLN A 1 17 ? 46.826 61.392 14.300 1.00 0.00 17 GLN A C 4
ATOM 1591 O O . GLN A 1 17 ? 47.607 61.972 15.056 1.00 0.00 17 GLN A O 4
ATOM 1616 N N . CYS A 1 19 ? 46.015 58.142 16.480 1.00 0.00 19 CYS A N 4
ATOM 1617 C CA . CYS A 1 19 ? 45.321 58.010 17.717 1.00 0.00 19 CYS A CA 4
ATOM 1618 C C . CYS A 1 19 ? 45.688 56.728 18.381 1.00 0.00 19 CYS A C 4
ATOM 1619 O O . CYS A 1 19 ? 45.349 56.507 19.546 1.00 0.00 19 CYS A O 4
ATOM 1626 N N . PHE A 1 20 ? 46.552 55.920 17.737 1.00 0.00 20 PHE A N 4
ATOM 1627 C CA . PHE A 1 20 ? 47.336 54.911 18.388 1.00 0.00 20 PHE A CA 4
ATOM 1628 C C . PHE A 1 20 ? 48.700 54.890 17.776 1.00 0.00 20 PHE A C 4
ATOM 1629 O O . PHE A 1 20 ? 48.875 55.184 16.593 1.00 0.00 20 PHE A O 4
ATOM 1646 N N . ILE A 1 21 ? 49.707 54.569 18.606 1.00 0.00 21 ILE A N 4
ATOM 1647 C CA . ILE A 1 21 ? 51.079 54.392 18.219 1.00 0.00 21 ILE A CA 4
ATOM 1648 C C . ILE A 1 21 ? 51.577 53.101 18.762 1.00 0.00 21 ILE A C 4
ATOM 1649 O O . ILE A 1 21 ? 51.453 52.970 19.979 1.00 0.00 21 ILE A O 4
ATOM 1665 N N . GLN A 1 22 ? 52.049 52.137 17.954 1.00 0.00 22 GLN A N 4
ATOM 1666 C CA . GLN A 1 22 ? 52.344 52.051 16.561 1.00 0.00 22 GLN A CA 4
ATOM 1667 C C . GLN A 1 22 ? 51.124 52.042 15.692 1.00 0.00 22 GLN A C 4
ATOM 1668 O O . GLN A 1 22 ? 51.127 52.742 14.681 1.00 0.00 22 GLN A O 4
ATOM 1682 N N . THR A 1 23 ? 50.125 51.227 16.070 1.00 0.00 23 THR A N 4
ATOM 1683 C CA . THR A 1 23 ? 49.168 50.579 15.232 1.00 0.00 23 THR A CA 4
ATOM 1684 C C . THR A 1 23 ? 48.348 51.335 14.244 1.00 0.00 23 THR A C 4
ATOM 1685 O O . THR A 1 23 ? 47.473 50.838 13.541 1.00 0.00 23 THR A O 4
ATOM 1694 N N . ALA A 1 24 ? 48.619 52.656 14.111 1.00 0.00 24 ALA A N 4
ATOM 1695 C CA . ALA A 1 24 ? 48.342 53.357 12.901 1.00 0.00 24 ALA A CA 4
ATOM 1696 C C . ALA A 1 24 ? 49.341 53.210 11.805 1.00 0.00 24 ALA A C 4
ATOM 1697 O O . ALA A 1 24 ? 49.144 53.731 10.710 1.00 0.00 24 ALA A O 4
ATOM 1704 N N . THR A 1 25 ? 50.348 52.354 12.060 1.00 0.00 25 THR A N 4
ATOM 1705 C CA . THR A 1 25 ? 50.308 51.024 11.542 1.00 0.00 25 THR A CA 4
ATOM 1706 C C . THR A 1 25 ? 50.811 50.011 12.514 1.00 0.00 25 THR A C 4
ATOM 1707 O O . THR A 1 25 ? 51.871 50.039 13.153 1.00 0.00 25 THR A O 4
ATOM 1716 N N . CYS A 1 26 ? 49.954 48.983 12.565 1.00 0.00 26 CYS A N 4
ATOM 1717 C CA . CYS A 1 26 ? 49.986 47.611 12.977 1.00 0.00 26 CYS A CA 4
ATOM 1718 C C . CYS A 1 26 ? 48.980 47.145 11.984 1.00 0.00 26 CYS A C 4
ATOM 1719 O O . CYS A 1 26 ? 48.126 47.952 11.608 1.00 0.00 26 CYS A O 4
ATOM 1726 N N . ASN A 1 27 ? 49.066 45.891 11.499 1.00 0.00 27 ASN A N 4
ATOM 1727 C CA . ASN A 1 27 ? 48.308 45.472 10.367 1.00 0.00 27 ASN A CA 4
ATOM 1728 C C . ASN A 1 27 ? 48.705 46.111 9.074 1.00 0.00 27 ASN A C 4
ATOM 1729 O O . ASN A 1 27 ? 48.360 45.632 8.001 1.00 0.00 27 ASN A O 4
ATOM 1740 N N . CYS A 1 28 ? 49.354 47.286 9.097 1.00 0.00 28 CYS A N 4
ATOM 1741 C CA . CYS A 1 28 ? 50.382 47.746 8.208 1.00 0.00 28 CYS A CA 4
ATOM 1742 C C . CYS A 1 28 ? 51.744 47.364 8.696 1.00 0.00 28 CYS A C 4
ATOM 1743 O O . CYS A 1 28 ? 52.770 47.655 8.093 1.00 0.00 28 CYS A O 4
ATOM 1750 N N . HIS A 1 29 ? 51.882 46.816 9.911 1.00 0.00 29 HIS A N 4
ATOM 1751 C CA . HIS A 1 29 ? 53.103 46.639 10.635 1.00 0.00 29 HIS A CA 4
ATOM 1752 C C . HIS A 1 29 ? 52.937 45.589 11.676 1.00 0.00 29 HIS A C 4
ATOM 1753 O O . HIS A 1 29 ? 51.845 45.028 11.781 1.00 0.00 29 HIS A O 4
ATOM 1767 N N . ILE A 1 30 ? 53.988 45.410 12.510 1.00 0.00 30 ILE A N 4
ATOM 1768 C CA . ILE A 1 30 ? 53.970 44.792 13.793 1.00 0.00 30 ILE A CA 4
ATOM 1769 C C . ILE A 1 30 ? 53.029 45.539 14.686 1.00 0.00 30 ILE A C 4
ATOM 1770 O O . ILE A 1 30 ? 53.268 46.706 14.959 1.00 0.00 30 ILE A O 4
ATOM 1794 N N . LYS A 1 32 ? 51.872 46.953 17.428 1.00 0.00 32 LYS A N 4
ATOM 1795 C CA . LYS A 1 32 ? 52.373 47.506 18.654 1.00 0.00 32 LYS A CA 4
ATOM 1796 C C . LYS A 1 32 ? 52.074 48.989 18.766 1.00 0.00 32 LYS A C 4
ATOM 1797 O O . LYS A 1 32 ? 51.051 49.413 18.159 1.00 0.00 32 LYS A O 4
ATOM 1817 N N . TRP A 1 1 ? 36.046 59.470 14.175 1.00 0.00 1 TRP A N 5
ATOM 1818 C CA . TRP A 1 1 ? 35.680 58.579 15.299 1.00 0.00 1 TRP A CA 5
ATOM 1819 C C . TRP A 1 1 ? 36.747 57.560 15.555 1.00 0.00 1 TRP A C 5
ATOM 1820 O O . TRP A 1 1 ? 37.638 57.342 14.735 1.00 0.00 1 TRP A O 5
ATOM 1843 N N . LYS A 1 2 ? 36.778 57.049 16.798 1.00 0.00 2 LYS A N 5
ATOM 1844 C CA . LYS A 1 2 ? 37.942 56.471 17.387 1.00 0.00 2 LYS A CA 5
ATOM 1845 C C . LYS A 1 2 ? 38.085 55.023 17.095 1.00 0.00 2 LYS A C 5
ATOM 1846 O O . LYS A 1 2 ? 39.074 54.612 16.488 1.00 0.00 2 LYS A O 5
ATOM 1865 N N . SER A 1 3 ? 37.074 54.183 17.382 1.00 0.00 3 SER A N 5
ATOM 1866 C CA . SER A 1 3 ? 37.090 52.751 17.429 1.00 0.00 3 SER A CA 5
ATOM 1867 C C . SER A 1 3 ? 38.143 52.062 18.218 1.00 0.00 3 SER A C 5
ATOM 1868 O O . SER A 1 3 ? 39.078 51.447 17.715 1.00 0.00 3 SER A O 5
ATOM 1874 N N . GLN A 1 4 ? 38.040 52.255 19.539 1.00 0.00 4 GLN A N 5
ATOM 1875 C CA . GLN A 1 4 ? 38.973 52.018 20.605 1.00 0.00 4 GLN A CA 5
ATOM 1876 C C . GLN A 1 4 ? 40.186 52.881 20.695 1.00 0.00 4 GLN A C 5
ATOM 1877 O O . GLN A 1 4 ? 40.967 52.876 21.650 1.00 0.00 4 GLN A O 5
ATOM 1899 N N . PHE A 1 6 ? 41.575 53.284 17.609 1.00 0.00 6 PHE A N 5
ATOM 1900 C CA . PHE A 1 6 ? 42.276 52.705 16.503 1.00 0.00 6 PHE A CA 5
ATOM 1901 C C . PHE A 1 6 ? 41.433 51.766 15.720 1.00 0.00 6 PHE A C 5
ATOM 1902 O O . PHE A 1 6 ? 41.828 50.613 15.564 1.00 0.00 6 PHE A O 5
ATOM 1919 N N . CYS A 1 7 ? 40.294 52.178 15.137 1.00 0.00 7 CYS A N 5
ATOM 1920 C CA . CYS A 1 7 ? 39.712 51.524 14.008 1.00 0.00 7 CYS A CA 5
ATOM 1921 C C . CYS A 1 7 ? 39.890 52.366 12.792 1.00 0.00 7 CYS A C 5
ATOM 1922 O O . CYS A 1 7 ? 39.819 51.865 11.672 1.00 0.00 7 CYS A O 5
ATOM 1929 N N . THR A 1 8 ? 40.166 53.682 12.953 1.00 0.00 8 THR A N 5
ATOM 1930 C CA . THR A 1 8 ? 41.191 54.288 12.161 1.00 0.00 8 THR A CA 5
ATOM 1931 C C . THR A 1 8 ? 42.100 54.910 13.171 1.00 0.00 8 THR A C 5
ATOM 1932 O O . THR A 1 8 ? 41.530 55.445 14.117 1.00 0.00 8 THR A O 5
ATOM 1941 N N . PRO A 1 9 ? 43.401 54.891 13.201 1.00 0.00 9 PRO A N 5
ATOM 1942 C CA . PRO A 1 9 ? 44.185 55.345 14.310 1.00 0.00 9 PRO A CA 5
ATOM 1943 C C . PRO A 1 9 ? 44.290 56.828 14.213 1.00 0.00 9 PRO A C 5
ATOM 1944 O O . PRO A 1 9 ? 44.674 57.531 15.154 1.00 0.00 9 PRO A O 5
ATOM 1955 N N . GLY A 1 10 ? 43.890 57.465 13.104 1.00 0.00 10 GLY A N 5
ATOM 1956 C CA . GLY A 1 10 ? 43.716 58.881 12.936 1.00 0.00 10 GLY A CA 5
ATOM 1957 C C . GLY A 1 10 ? 42.515 59.220 12.139 1.00 0.00 10 GLY A C 5
ATOM 1958 O O . GLY A 1 10 ? 42.540 59.942 11.139 1.00 0.00 10 GLY A O 5
ATOM 1962 N N . CYS A 1 11 ? 41.386 58.587 12.497 1.00 0.00 11 CYS A N 5
ATOM 1963 C CA . CYS A 1 11 ? 40.224 58.413 11.681 1.00 0.00 11 CYS A CA 5
ATOM 1964 C C . CYS A 1 11 ? 39.381 59.543 11.202 1.00 0.00 11 CYS A C 5
ATOM 1965 O O . CYS A 1 11 ? 38.756 59.397 10.143 1.00 0.00 11 CYS A O 5
ATOM 1972 N N . VAL A 1 12 ? 39.153 60.619 11.965 1.00 0.00 12 VAL A N 5
ATOM 1973 C CA . VAL A 1 12 ? 39.873 61.336 12.967 1.00 0.00 12 VAL A CA 5
ATOM 1974 C C . VAL A 1 12 ? 39.640 60.731 14.319 1.00 0.00 12 VAL A C 5
ATOM 1975 O O . VAL A 1 12 ? 38.547 60.277 14.649 1.00 0.00 12 VAL A O 5
ATOM 1988 N N . THR A 1 13 ? 40.640 60.717 15.215 1.00 0.00 13 THR A N 5
ATOM 1989 C CA . THR A 1 13 ? 40.464 60.347 16.577 1.00 0.00 13 THR A CA 5
ATOM 1990 C C . THR A 1 13 ? 40.335 61.554 17.437 1.00 0.00 13 THR A C 5
ATOM 1991 O O . THR A 1 13 ? 40.224 61.511 18.668 1.00 0.00 13 THR A O 5
ATOM 2000 N N . GLY A 1 14 ? 40.416 62.685 16.716 1.00 0.00 14 GLY A N 5
ATOM 2001 C CA . GLY A 1 14 ? 40.257 64.040 17.147 1.00 0.00 14 GLY A CA 5
ATOM 2002 C C . GLY A 1 14 ? 41.496 64.607 17.748 1.00 0.00 14 GLY A C 5
ATOM 2003 O O . GLY A 1 14 ? 41.499 65.772 18.147 1.00 0.00 14 GLY A O 5
ATOM 2007 N N . VAL A 1 15 ? 42.537 63.749 17.715 1.00 0.00 15 VAL A N 5
ATOM 2008 C CA . VAL A 1 15 ? 43.797 64.211 18.214 1.00 0.00 15 VAL A CA 5
ATOM 2009 C C . VAL A 1 15 ? 44.580 65.116 17.335 1.00 0.00 15 VAL A C 5
ATOM 2010 O O . VAL A 1 15 ? 45.395 65.856 17.881 1.00 0.00 15 VAL A O 5
ATOM 2023 N N . LEU A 1 16 ? 44.449 65.273 16.003 1.00 0.00 16 LEU A N 5
ATOM 2024 C CA . LEU A 1 16 ? 43.584 64.691 15.019 1.00 0.00 16 LEU A CA 5
ATOM 2025 C C . LEU A 1 16 ? 44.046 63.346 14.572 1.00 0.00 16 LEU A C 5
ATOM 2026 O O . LEU A 1 16 ? 43.198 62.463 14.483 1.00 0.00 16 LEU A O 5
ATOM 2042 N N . GLN A 1 17 ? 45.352 63.103 14.360 1.00 0.00 17 GLN A N 5
ATOM 2043 C CA . GLN A 1 17 ? 45.938 61.852 14.002 1.00 0.00 17 GLN A CA 5
ATOM 2044 C C . GLN A 1 17 ? 47.037 61.345 14.868 1.00 0.00 17 GLN A C 5
ATOM 2045 O O . GLN A 1 17 ? 47.770 62.072 15.539 1.00 0.00 17 GLN A O 5
ATOM 2070 N N . CYS A 1 19 ? 46.133 58.765 17.353 1.00 0.00 19 CYS A N 5
ATOM 2071 C CA . CYS A 1 19 ? 45.361 58.502 18.523 1.00 0.00 19 CYS A CA 5
ATOM 2072 C C . CYS A 1 19 ? 45.644 57.242 19.266 1.00 0.00 19 CYS A C 5
ATOM 2073 O O . CYS A 1 19 ? 45.268 57.082 20.423 1.00 0.00 19 CYS A O 5
ATOM 2080 N N . PHE A 1 20 ? 46.507 56.386 18.698 1.00 0.00 20 PHE A N 5
ATOM 2081 C CA . PHE A 1 20 ? 47.332 55.484 19.440 1.00 0.00 20 PHE A CA 5
ATOM 2082 C C . PHE A 1 20 ? 48.553 55.335 18.592 1.00 0.00 20 PHE A C 5
ATOM 2083 O O . PHE A 1 20 ? 48.538 55.615 17.398 1.00 0.00 20 PHE A O 5
ATOM 2100 N N . ILE A 1 21 ? 49.684 54.901 19.178 1.00 0.00 21 ILE A N 5
ATOM 2101 C CA . ILE A 1 21 ? 50.944 54.632 18.549 1.00 0.00 21 ILE A CA 5
ATOM 2102 C C . ILE A 1 21 ? 51.482 53.346 19.085 1.00 0.00 21 ILE A C 5
ATOM 2103 O O . ILE A 1 21 ? 51.297 53.067 20.263 1.00 0.00 21 ILE A O 5
ATOM 2119 N N . GLN A 1 22 ? 52.193 52.463 18.362 1.00 0.00 22 GLN A N 5
ATOM 2120 C CA . GLN A 1 22 ? 52.678 52.610 17.032 1.00 0.00 22 GLN A CA 5
ATOM 2121 C C . GLN A 1 22 ? 51.980 51.872 15.932 1.00 0.00 22 GLN A C 5
ATOM 2122 O O . GLN A 1 22 ? 52.315 51.960 14.751 1.00 0.00 22 GLN A O 5
ATOM 2136 N N . THR A 1 23 ? 50.902 51.124 16.198 1.00 0.00 23 THR A N 5
ATOM 2137 C CA . THR A 1 23 ? 49.892 50.726 15.277 1.00 0.00 23 THR A CA 5
ATOM 2138 C C . THR A 1 23 ? 49.118 51.790 14.576 1.00 0.00 23 THR A C 5
ATOM 2139 O O . THR A 1 23 ? 48.102 51.627 13.899 1.00 0.00 23 THR A O 5
ATOM 2148 N N . ALA A 1 24 ? 49.589 53.036 14.772 1.00 0.00 24 ALA A N 5
ATOM 2149 C CA . ALA A 1 24 ? 49.446 54.051 13.771 1.00 0.00 24 ALA A CA 5
ATOM 2150 C C . ALA A 1 24 ? 50.279 54.058 12.531 1.00 0.00 24 ALA A C 5
ATOM 2151 O O . ALA A 1 24 ? 49.904 54.714 11.555 1.00 0.00 24 ALA A O 5
ATOM 2158 N N . THR A 1 25 ? 51.290 53.190 12.409 1.00 0.00 25 THR A N 5
ATOM 2159 C CA . THR A 1 25 ? 51.224 52.247 11.340 1.00 0.00 25 THR A CA 5
ATOM 2160 C C . THR A 1 25 ? 51.213 50.867 11.901 1.00 0.00 25 THR A C 5
ATOM 2161 O O . THR A 1 25 ? 52.215 50.325 12.363 1.00 0.00 25 THR A O 5
ATOM 2170 N N . CYS A 1 26 ? 50.037 50.206 11.851 1.00 0.00 26 CYS A N 5
ATOM 2171 C CA . CYS A 1 26 ? 49.847 48.787 11.834 1.00 0.00 26 CYS A CA 5
ATOM 2172 C C . CYS A 1 26 ? 48.620 48.688 10.983 1.00 0.00 26 CYS A C 5
ATOM 2173 O O . CYS A 1 26 ? 47.894 49.675 10.878 1.00 0.00 26 CYS A O 5
ATOM 2180 N N . ASN A 1 27 ? 48.509 47.657 10.134 1.00 0.00 27 ASN A N 5
ATOM 2181 C CA . ASN A 1 27 ? 48.353 47.844 8.726 1.00 0.00 27 ASN A CA 5
ATOM 2182 C C . ASN A 1 27 ? 49.651 48.095 8.051 1.00 0.00 27 ASN A C 5
ATOM 2183 O O . ASN A 1 27 ? 49.945 47.438 7.049 1.00 0.00 27 ASN A O 5
ATOM 2194 N N . CYS A 1 28 ? 50.600 48.804 8.692 1.00 0.00 28 CYS A N 5
ATOM 2195 C CA . CYS A 1 28 ? 51.944 48.866 8.228 1.00 0.00 28 CYS A CA 5
ATOM 2196 C C . CYS A 1 28 ? 52.737 47.652 8.574 1.00 0.00 28 CYS A C 5
ATOM 2197 O O . CYS A 1 28 ? 53.367 46.986 7.751 1.00 0.00 28 CYS A O 5
ATOM 2204 N N . HIS A 1 29 ? 52.719 47.286 9.876 1.00 0.00 29 HIS A N 5
ATOM 2205 C CA . HIS A 1 29 ? 52.935 45.929 10.263 1.00 0.00 29 HIS A CA 5
ATOM 2206 C C . HIS A 1 29 ? 52.440 45.813 11.663 1.00 0.00 29 HIS A C 5
ATOM 2207 O O . HIS A 1 29 ? 52.169 46.820 12.319 1.00 0.00 29 HIS A O 5
ATOM 2221 N N . ILE A 1 30 ? 52.234 44.569 12.134 1.00 0.00 30 ILE A N 5
ATOM 2222 C CA . ILE A 1 30 ? 51.542 44.109 13.295 1.00 0.00 30 ILE A CA 5
ATOM 2223 C C . ILE A 1 30 ? 51.673 44.957 14.510 1.00 0.00 30 ILE A C 5
ATOM 2224 O O . ILE A 1 30 ? 52.755 45.415 14.870 1.00 0.00 30 ILE A O 5
ATOM 2248 N N . LYS A 1 32 ? 52.016 47.255 16.983 1.00 0.00 32 LYS A N 5
ATOM 2249 C CA . LYS A 1 32 ? 52.972 47.859 17.855 1.00 0.00 32 LYS A CA 5
ATOM 2250 C C . LYS A 1 32 ? 52.569 49.214 18.403 1.00 0.00 32 LYS A C 5
ATOM 2251 O O . LYS A 1 32 ? 51.358 49.521 18.317 1.00 0.00 32 LYS A O 5
ATOM 2271 N N . TRP A 1 1 ? 34.364 57.041 13.536 1.00 0.00 1 TRP A N 6
ATOM 2272 C CA . TRP A 1 1 ? 34.470 57.084 15.006 1.00 0.00 1 TRP A CA 6
ATOM 2273 C C . TRP A 1 1 ? 35.873 56.844 15.446 1.00 0.00 1 TRP A C 6
ATOM 2274 O O . TRP A 1 1 ? 36.740 56.431 14.683 1.00 0.00 1 TRP A O 6
ATOM 2297 N N . LYS A 1 2 ? 36.169 57.100 16.739 1.00 0.00 2 LYS A N 6
ATOM 2298 C CA . LYS A 1 2 ? 37.509 56.877 17.178 1.00 0.00 2 LYS A CA 6
ATOM 2299 C C . LYS A 1 2 ? 37.715 55.405 17.311 1.00 0.00 2 LYS A C 6
ATOM 2300 O O . LYS A 1 2 ? 38.743 54.898 16.855 1.00 0.00 2 LYS A O 6
ATOM 2319 N N . SER A 1 3 ? 36.781 54.564 17.806 1.00 0.00 3 SER A N 6
ATOM 2320 C CA . SER A 1 3 ? 36.805 53.136 17.700 1.00 0.00 3 SER A CA 6
ATOM 2321 C C . SER A 1 3 ? 37.932 52.391 18.332 1.00 0.00 3 SER A C 6
ATOM 2322 O O . SER A 1 3 ? 38.627 51.564 17.740 1.00 0.00 3 SER A O 6
ATOM 2328 N N . GLN A 1 4 ? 38.028 52.655 19.647 1.00 0.00 4 GLN A N 6
ATOM 2329 C CA . GLN A 1 4 ? 38.941 52.152 20.626 1.00 0.00 4 GLN A CA 6
ATOM 2330 C C . GLN A 1 4 ? 40.255 52.839 20.462 1.00 0.00 4 GLN A C 6
ATOM 2331 O O . GLN A 1 4 ? 41.183 52.428 21.151 1.00 0.00 4 GLN A O 6
ATOM 2353 N N . PHE A 1 6 ? 41.364 53.182 17.235 1.00 0.00 6 PHE A N 6
ATOM 2354 C CA . PHE A 1 6 ? 41.831 52.597 16.018 1.00 0.00 6 PHE A CA 6
ATOM 2355 C C . PHE A 1 6 ? 40.703 51.933 15.299 1.00 0.00 6 PHE A C 6
ATOM 2356 O O . PHE A 1 6 ? 40.791 50.737 15.034 1.00 0.00 6 PHE A O 6
ATOM 2373 N N . CYS A 1 7 ? 39.696 52.702 14.832 1.00 0.00 7 CYS A N 6
ATOM 2374 C CA . CYS A 1 7 ? 38.872 52.198 13.772 1.00 0.00 7 CYS A CA 6
ATOM 2375 C C . CYS A 1 7 ? 38.861 53.171 12.653 1.00 0.00 7 CYS A C 6
ATOM 2376 O O . CYS A 1 7 ? 38.578 52.874 11.490 1.00 0.00 7 CYS A O 6
ATOM 2383 N N . THR A 1 8 ? 39.269 54.436 12.892 1.00 0.00 8 THR A N 6
ATOM 2384 C CA . THR A 1 8 ? 40.253 55.028 12.044 1.00 0.00 8 THR A CA 6
ATOM 2385 C C . THR A 1 8 ? 41.287 55.411 13.052 1.00 0.00 8 THR A C 6
ATOM 2386 O O . THR A 1 8 ? 40.976 56.032 14.070 1.00 0.00 8 THR A O 6
ATOM 2395 N N . PRO A 1 9 ? 42.516 55.011 12.942 1.00 0.00 9 PRO A N 6
ATOM 2396 C CA . PRO A 1 9 ? 43.586 55.252 13.876 1.00 0.00 9 PRO A CA 6
ATOM 2397 C C . PRO A 1 9 ? 44.139 56.623 13.928 1.00 0.00 9 PRO A C 6
ATOM 2398 O O . PRO A 1 9 ? 44.912 56.957 14.828 1.00 0.00 9 PRO A O 6
ATOM 2409 N N . GLY A 1 10 ? 43.806 57.402 12.878 1.00 0.00 10 GLY A N 6
ATOM 2410 C CA . GLY A 1 10 ? 44.071 58.806 12.760 1.00 0.00 10 GLY A CA 6
ATOM 2411 C C . GLY A 1 10 ? 42.866 59.427 12.148 1.00 0.00 10 GLY A C 6
ATOM 2412 O O . GLY A 1 10 ? 43.008 60.215 11.222 1.00 0.00 10 GLY A O 6
ATOM 2416 N N . CYS A 1 11 ? 41.629 59.046 12.536 1.00 0.00 11 CYS A N 6
ATOM 2417 C CA . CYS A 1 11 ? 40.468 59.289 11.732 1.00 0.00 11 CYS A CA 6
ATOM 2418 C C . CYS A 1 11 ? 40.004 60.592 11.187 1.00 0.00 11 CYS A C 6
ATOM 2419 O O . CYS A 1 11 ? 39.634 60.751 10.025 1.00 0.00 11 CYS A O 6
ATOM 2426 N N . VAL A 1 12 ? 39.809 61.701 11.933 1.00 0.00 12 VAL A N 6
ATOM 2427 C CA . VAL A 1 12 ? 40.638 62.162 12.996 1.00 0.00 12 VAL A CA 6
ATOM 2428 C C . VAL A 1 12 ? 40.319 61.508 14.296 1.00 0.00 12 VAL A C 6
ATOM 2429 O O . VAL A 1 12 ? 39.190 61.219 14.684 1.00 0.00 12 VAL A O 6
ATOM 2442 N N . THR A 1 13 ? 41.325 61.118 15.110 1.00 0.00 13 THR A N 6
ATOM 2443 C CA . THR A 1 13 ? 41.109 60.606 16.430 1.00 0.00 13 THR A CA 6
ATOM 2444 C C . THR A 1 13 ? 41.314 61.827 17.263 1.00 0.00 13 THR A C 6
ATOM 2445 O O . THR A 1 13 ? 41.325 61.733 18.487 1.00 0.00 13 THR A O 6
ATOM 2454 N N . GLY A 1 14 ? 41.490 63.023 16.677 1.00 0.00 14 GLY A N 6
ATOM 2455 C CA . GLY A 1 14 ? 41.106 64.305 17.17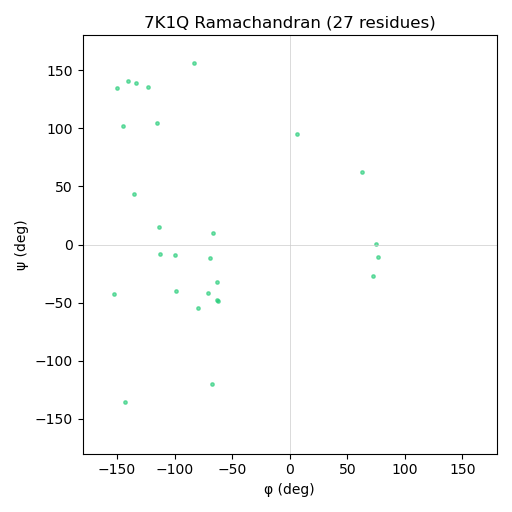7 1.00 0.00 14 GLY A CA 6
ATOM 2456 C C . GLY A 1 14 ? 42.236 64.851 17.978 1.00 0.00 14 GLY A C 6
ATOM 2457 O O . GLY A 1 14 ? 42.245 65.921 18.582 1.00 0.00 14 GLY A O 6
ATOM 2461 N N . VAL A 1 15 ? 43.340 64.076 17.974 1.00 0.00 15 VAL A N 6
ATOM 2462 C CA . VAL A 1 15 ? 44.643 64.356 18.486 1.00 0.00 15 VAL A CA 6
ATOM 2463 C C . VAL A 1 15 ? 45.490 65.200 17.598 1.00 0.00 15 VAL A C 6
ATOM 2464 O O . VAL A 1 15 ? 46.303 65.954 18.122 1.00 0.00 15 VAL A O 6
ATOM 2477 N N . LEU A 1 16 ? 45.256 65.360 16.277 1.00 0.00 16 LEU A N 6
ATOM 2478 C CA . LEU A 1 16 ? 44.341 64.965 15.261 1.00 0.00 16 LEU A CA 6
ATOM 2479 C C . LEU A 1 16 ? 44.546 63.627 14.649 1.00 0.00 16 LEU A C 6
ATOM 2480 O O . LEU A 1 16 ? 43.578 62.869 14.539 1.00 0.00 16 LEU A O 6
ATOM 2496 N N . GLN A 1 17 ? 45.801 63.197 14.414 1.00 0.00 17 GLN A N 6
ATOM 2497 C CA . GLN A 1 17 ? 46.190 61.889 13.972 1.00 0.00 17 GLN A CA 6
ATOM 2498 C C . GLN A 1 17 ? 47.373 61.286 14.635 1.00 0.00 17 GLN A C 6
ATOM 2499 O O . GLN A 1 17 ? 47.977 61.970 15.465 1.00 0.00 17 GLN A O 6
ATOM 2524 N N . CYS A 1 19 ? 46.438 58.399 16.791 1.00 0.00 19 CYS A N 6
ATOM 2525 C CA . CYS A 1 19 ? 45.708 58.155 18.003 1.00 0.00 19 CYS A CA 6
ATOM 2526 C C . CYS A 1 19 ? 46.108 56.923 18.736 1.00 0.00 19 CYS A C 6
ATOM 2527 O O . CYS A 1 19 ? 45.986 56.825 19.962 1.00 0.00 19 CYS A O 6
ATOM 2534 N N . PHE A 1 20 ? 46.659 55.950 18.000 1.00 0.00 20 PHE A N 6
ATOM 2535 C CA . PHE A 1 20 ? 47.432 54.845 18.474 1.00 0.00 20 PHE A CA 6
ATOM 2536 C C . PHE A 1 20 ? 48.690 54.695 17.691 1.00 0.00 20 PHE A C 6
ATOM 2537 O O . PHE A 1 20 ? 48.801 54.766 16.468 1.00 0.00 20 PHE A O 6
ATOM 2554 N N . ILE A 1 21 ? 49.770 54.507 18.468 1.00 0.00 21 ILE A N 6
ATOM 2555 C CA . ILE A 1 21 ? 51.078 54.309 17.926 1.00 0.00 21 ILE A CA 6
ATOM 2556 C C . ILE A 1 21 ? 51.510 52.982 18.459 1.00 0.00 21 ILE A C 6
ATOM 2557 O O . ILE A 1 21 ? 51.347 52.641 19.627 1.00 0.00 21 ILE A O 6
ATOM 2573 N N . GLN A 1 22 ? 51.968 52.032 17.625 1.00 0.00 22 GLN A N 6
ATOM 2574 C CA . GLN A 1 22 ? 52.297 52.042 16.238 1.00 0.00 22 GLN A CA 6
ATOM 2575 C C . GLN A 1 22 ? 51.241 51.703 15.244 1.00 0.00 22 GLN A C 6
ATOM 2576 O O . GLN A 1 22 ? 51.427 51.946 14.052 1.00 0.00 22 GLN A O 6
ATOM 2590 N N . THR A 1 23 ? 50.039 51.189 15.582 1.00 0.00 23 THR A N 6
ATOM 2591 C CA . THR A 1 23 ? 49.179 50.665 14.562 1.00 0.00 23 THR A CA 6
ATOM 2592 C C . THR A 1 23 ? 48.344 51.716 13.919 1.00 0.00 23 THR A C 6
ATOM 2593 O O . THR A 1 23 ? 47.444 51.460 13.111 1.00 0.00 23 THR A O 6
ATOM 2602 N N . ALA A 1 24 ? 48.699 52.994 14.128 1.00 0.00 24 ALA A N 6
ATOM 2603 C CA . ALA A 1 24 ? 48.411 53.935 13.079 1.00 0.00 24 ALA A CA 6
ATOM 2604 C C . ALA A 1 24 ? 49.198 53.770 11.827 1.00 0.00 24 ALA A C 6
ATOM 2605 O O . ALA A 1 24 ? 48.755 54.277 10.803 1.00 0.00 24 ALA A O 6
ATOM 2612 N N . THR A 1 25 ? 50.338 53.049 11.779 1.00 0.00 25 THR A N 6
ATOM 2613 C CA . THR A 1 25 ? 50.552 52.153 10.674 1.00 0.00 25 THR A CA 6
ATOM 2614 C C . THR A 1 25 ? 50.745 50.766 11.186 1.00 0.00 25 THR A C 6
ATOM 2615 O O . THR A 1 25 ? 51.861 50.341 11.453 1.00 0.00 25 THR A O 6
ATOM 2624 N N . CYS A 1 26 ? 49.599 50.071 11.290 1.00 0.00 26 CYS A N 6
ATOM 2625 C CA . CYS A 1 26 ? 49.477 48.654 11.395 1.00 0.00 26 CYS A CA 6
ATOM 2626 C C . CYS A 1 26 ? 48.433 48.458 10.350 1.00 0.00 26 CYS A C 6
ATOM 2627 O O . CYS A 1 26 ? 47.671 49.355 10.014 1.00 0.00 26 CYS A O 6
ATOM 2634 N N . ASN A 1 27 ? 48.397 47.336 9.604 1.00 0.00 27 ASN A N 6
ATOM 2635 C CA . ASN A 1 27 ? 48.315 47.398 8.171 1.00 0.00 27 ASN A CA 6
ATOM 2636 C C . ASN A 1 27 ? 49.619 47.727 7.516 1.00 0.00 27 ASN A C 6
ATOM 2637 O O . ASN A 1 27 ? 50.064 46.948 6.682 1.00 0.00 27 ASN A O 6
ATOM 2648 N N . CYS A 1 28 ? 50.237 48.804 8.022 1.00 0.00 28 CYS A N 6
ATOM 2649 C CA . CYS A 1 28 ? 51.628 48.927 7.699 1.00 0.00 28 CYS A CA 6
ATOM 2650 C C . CYS A 1 28 ? 52.537 47.851 8.165 1.00 0.00 28 CYS A C 6
ATOM 2651 O O . CYS A 1 28 ? 53.375 47.322 7.435 1.00 0.00 28 CYS A O 6
ATOM 2658 N N . HIS A 1 29 ? 52.450 47.571 9.487 1.00 0.00 29 HIS A N 6
ATOM 2659 C CA . HIS A 1 29 ? 53.376 46.961 10.385 1.00 0.00 29 HIS A CA 6
ATOM 2660 C C . HIS A 1 29 ? 52.652 46.187 11.439 1.00 0.00 29 HIS A C 6
ATOM 2661 O O . HIS A 1 29 ? 51.416 46.134 11.446 1.00 0.00 29 HIS A O 6
ATOM 2675 N N . ILE A 1 30 ? 53.365 45.545 12.380 1.00 0.00 30 ILE A N 6
ATOM 2676 C CA . ILE A 1 30 ? 52.857 44.960 13.581 1.00 0.00 30 ILE A CA 6
ATOM 2677 C C . ILE A 1 30 ? 51.954 45.875 14.334 1.00 0.00 30 ILE A C 6
ATOM 2678 O O . ILE A 1 30 ? 52.322 46.971 14.749 1.00 0.00 30 ILE A O 6
ATOM 2702 N N . LYS A 1 32 ? 50.923 47.181 17.056 1.00 0.00 32 LYS A N 6
ATOM 2703 C CA . LYS A 1 32 ? 51.337 47.643 18.343 1.00 0.00 32 LYS A CA 6
ATOM 2704 C C . LYS A 1 32 ? 51.524 49.151 18.271 1.00 0.00 32 LYS A C 6
ATOM 2705 O O . LYS A 1 32 ? 50.552 49.861 17.883 1.00 0.00 32 LYS A O 6
ATOM 2725 N N . TRP A 1 1 ? 36.061 59.961 14.813 1.00 0.00 1 TRP A N 7
ATOM 2726 C CA . TRP A 1 1 ? 35.598 58.945 15.780 1.00 0.00 1 TRP A CA 7
ATOM 2727 C C . TRP A 1 1 ? 36.732 58.158 16.356 1.00 0.00 1 TRP A C 7
ATOM 2728 O O . TRP A 1 1 ? 37.466 57.631 15.535 1.00 0.00 1 TRP A O 7
ATOM 2751 N N . LYS A 1 2 ? 36.955 58.120 17.688 1.00 0.00 2 LYS A N 7
ATOM 2752 C CA . LYS A 1 2 ? 38.086 57.365 18.144 1.00 0.00 2 LYS A CA 7
ATOM 2753 C C . LYS A 1 2 ? 38.069 55.900 17.872 1.00 0.00 2 LYS A C 7
ATOM 2754 O O . LYS A 1 2 ? 39.069 55.429 17.335 1.00 0.00 2 LYS A O 7
ATOM 2773 N N . SER A 1 3 ? 36.997 55.170 18.237 1.00 0.00 3 SER A N 7
ATOM 2774 C CA . SER A 1 3 ? 36.736 53.795 18.508 1.00 0.00 3 SER A CA 7
ATOM 2775 C C . SER A 1 3 ? 37.811 53.012 19.168 1.00 0.00 3 SER A C 7
ATOM 2776 O O . SER A 1 3 ? 38.341 52.108 18.521 1.00 0.00 3 SER A O 7
ATOM 2782 N N . GLN A 1 4 ? 38.156 53.434 20.403 1.00 0.00 4 GLN A N 7
ATOM 2783 C CA . GLN A 1 4 ? 39.166 52.814 21.196 1.00 0.00 4 GLN A CA 7
ATOM 2784 C C . GLN A 1 4 ? 40.552 52.895 20.651 1.00 0.00 4 GLN A C 7
ATOM 2785 O O . GLN A 1 4 ? 41.405 52.107 21.071 1.00 0.00 4 GLN A O 7
ATOM 2807 N N . PHE A 1 6 ? 40.941 53.089 17.201 1.00 0.00 6 PHE A N 7
ATOM 2808 C CA . PHE A 1 6 ? 40.743 52.658 15.855 1.00 0.00 6 PHE A CA 7
ATOM 2809 C C . PHE A 1 6 ? 39.330 52.301 15.521 1.00 0.00 6 PHE A C 7
ATOM 2810 O O . PHE A 1 6 ? 38.921 51.176 15.237 1.00 0.00 6 PHE A O 7
ATOM 2827 N N . CYS A 1 7 ? 38.595 53.427 15.423 1.00 0.00 7 CYS A N 7
ATOM 2828 C CA . CYS A 1 7 ? 37.407 53.377 14.624 1.00 0.00 7 CYS A CA 7
ATOM 2829 C C . CYS A 1 7 ? 37.743 53.598 13.198 1.00 0.00 7 CYS A C 7
ATOM 2830 O O . CYS A 1 7 ? 37.430 52.816 12.297 1.00 0.00 7 CYS A O 7
ATOM 2837 N N . THR A 1 8 ? 38.648 54.591 13.114 1.00 0.00 8 THR A N 7
ATOM 2838 C CA . THR A 1 8 ? 39.694 54.706 12.147 1.00 0.00 8 THR A CA 7
ATOM 2839 C C . THR A 1 8 ? 40.914 55.060 12.920 1.00 0.00 8 THR A C 7
ATOM 2840 O O . THR A 1 8 ? 40.784 55.856 13.858 1.00 0.00 8 THR A O 7
ATOM 2849 N N . PRO A 1 9 ? 42.097 54.558 12.714 1.00 0.00 9 PRO A N 7
ATOM 2850 C CA . PRO A 1 9 ? 43.255 54.706 13.547 1.00 0.00 9 PRO A CA 7
ATOM 2851 C C . PRO A 1 9 ? 43.782 56.092 13.711 1.00 0.00 9 PRO A C 7
ATOM 2852 O O . PRO A 1 9 ? 44.638 56.414 14.542 1.00 0.00 9 PRO A O 7
ATOM 2863 N N . GLY A 1 10 ? 43.384 56.960 12.774 1.00 0.00 10 GLY A N 7
ATOM 2864 C CA . GLY A 1 10 ? 43.843 58.311 12.676 1.00 0.00 10 GLY A CA 7
ATOM 2865 C C . GLY A 1 10 ? 42.647 59.072 12.192 1.00 0.00 10 GLY A C 7
ATOM 2866 O O . GLY A 1 10 ? 42.819 59.987 11.397 1.00 0.00 10 GLY A O 7
ATOM 2870 N N . CYS A 1 11 ? 41.412 58.656 12.501 1.00 0.00 11 CYS A N 7
ATOM 2871 C CA . CYS A 1 11 ? 40.175 58.831 11.792 1.00 0.00 11 CYS A CA 7
ATOM 2872 C C . CYS A 1 11 ? 39.697 60.124 11.246 1.00 0.00 11 CYS A C 7
ATOM 2873 O O . CYS A 1 11 ? 39.232 60.243 10.108 1.00 0.00 11 CYS A O 7
ATOM 2880 N N . VAL A 1 12 ? 39.574 61.216 12.017 1.00 0.00 12 VAL A N 7
ATOM 2881 C CA . VAL A 1 12 ? 40.345 61.564 13.162 1.00 0.00 12 VAL A CA 7
ATOM 2882 C C . VAL A 1 12 ? 39.985 60.806 14.395 1.00 0.00 12 VAL A C 7
ATOM 2883 O O . VAL A 1 12 ? 38.815 60.448 14.551 1.00 0.00 12 VAL A O 7
ATOM 2896 N N . THR A 1 13 ? 40.944 60.541 15.295 1.00 0.00 13 THR A N 7
ATOM 2897 C CA . THR A 1 13 ? 40.643 60.074 16.614 1.00 0.00 13 THR A CA 7
ATOM 2898 C C . THR A 1 13 ? 40.524 61.274 17.490 1.00 0.00 13 THR A C 7
ATOM 2899 O O . THR A 1 13 ? 40.573 61.209 18.722 1.00 0.00 13 THR A O 7
ATOM 2908 N N . GLY A 1 14 ? 40.455 62.461 16.867 1.00 0.00 14 GLY A N 7
ATOM 2909 C CA . GLY A 1 14 ? 40.250 63.670 17.618 1.00 0.00 14 GLY A CA 7
ATOM 2910 C C . GLY A 1 14 ? 41.531 64.224 18.134 1.00 0.00 14 GLY A C 7
ATOM 2911 O O . GLY A 1 14 ? 41.562 65.364 18.603 1.00 0.00 14 GLY A O 7
ATOM 2915 N N . VAL A 1 15 ? 42.629 63.488 17.944 1.00 0.00 15 VAL A N 7
ATOM 2916 C CA . VAL A 1 15 ? 43.966 63.911 18.247 1.00 0.00 15 VAL A CA 7
ATOM 2917 C C . VAL A 1 15 ? 44.649 64.887 17.353 1.00 0.00 15 VAL A C 7
ATOM 2918 O O . VAL A 1 15 ? 45.469 65.657 17.853 1.00 0.00 15 VAL A O 7
ATOM 2931 N N . LEU A 1 16 ? 44.452 65.036 16.028 1.00 0.00 16 LEU A N 7
ATOM 2932 C CA . LEU A 1 16 ? 43.553 64.536 15.037 1.00 0.00 16 LEU A CA 7
ATOM 2933 C C . LEU A 1 16 ? 43.997 63.235 14.474 1.00 0.00 16 LEU A C 7
ATOM 2934 O O . LEU A 1 16 ? 43.215 62.306 14.299 1.00 0.00 16 LEU A O 7
ATOM 2950 N N . GLN A 1 17 ? 45.316 63.214 14.188 1.00 0.00 17 GLN A N 7
ATOM 2951 C CA . GLN A 1 17 ? 45.916 62.136 13.475 1.00 0.00 17 GLN A CA 7
ATOM 2952 C C . GLN A 1 17 ? 46.975 61.350 14.172 1.00 0.00 17 GLN A C 7
ATOM 2953 O O . GLN A 1 17 ? 47.624 61.951 15.025 1.00 0.00 17 GLN A O 7
ATOM 2978 N N . CYS A 1 19 ? 46.229 58.312 16.240 1.00 0.00 19 CYS A N 7
ATOM 2979 C CA . CYS A 1 19 ? 45.618 58.141 17.515 1.00 0.00 19 CYS A CA 7
ATOM 2980 C C . CYS A 1 19 ? 46.160 56.871 18.090 1.00 0.00 19 CYS A C 7
ATOM 2981 O O . CYS A 1 19 ? 45.926 56.692 19.279 1.00 0.00 19 CYS A O 7
ATOM 2988 N N . PHE A 1 20 ? 46.795 55.977 17.304 1.00 0.00 20 PHE A N 7
ATOM 2989 C CA . PHE A 1 20 ? 47.458 54.834 17.840 1.00 0.00 20 PHE A CA 7
ATOM 2990 C C . PHE A 1 20 ? 48.868 54.774 17.352 1.00 0.00 20 PHE A C 7
ATOM 2991 O O . PHE A 1 20 ? 49.236 54.979 16.202 1.00 0.00 20 PHE A O 7
ATOM 3008 N N . ILE A 1 21 ? 49.750 54.502 18.327 1.00 0.00 21 ILE A N 7
ATOM 3009 C CA . ILE A 1 21 ? 51.129 54.224 18.054 1.00 0.00 21 ILE A CA 7
ATOM 3010 C C . ILE A 1 21 ? 51.494 52.829 18.446 1.00 0.00 21 ILE A C 7
ATOM 3011 O O . ILE A 1 21 ? 51.369 52.447 19.606 1.00 0.00 21 ILE A O 7
ATOM 3027 N N . GLN A 1 22 ? 52.015 51.921 17.598 1.00 0.00 22 GLN A N 7
ATOM 3028 C CA . GLN A 1 22 ? 52.410 51.953 16.231 1.00 0.00 22 GLN A CA 7
ATOM 3029 C C . GLN A 1 22 ? 51.229 51.907 15.316 1.00 0.00 22 GLN A C 7
ATOM 3030 O O . GLN A 1 22 ? 51.169 52.625 14.322 1.00 0.00 22 GLN A O 7
ATOM 3044 N N . THR A 1 23 ? 50.252 51.033 15.627 1.00 0.00 23 THR A N 7
ATOM 3045 C CA . THR A 1 23 ? 49.378 50.383 14.694 1.00 0.00 23 THR A CA 7
ATOM 3046 C C . THR A 1 23 ? 48.291 51.223 14.130 1.00 0.00 23 THR A C 7
ATOM 3047 O O . THR A 1 23 ? 47.446 50.709 13.392 1.00 0.00 23 THR A O 7
ATOM 3056 N N . ALA A 1 24 ? 48.384 52.557 14.243 1.00 0.00 24 ALA A N 7
ATOM 3057 C CA . ALA A 1 24 ? 47.933 53.377 13.159 1.00 0.00 24 ALA A CA 7
ATOM 3058 C C . ALA A 1 24 ? 48.788 53.389 11.939 1.00 0.00 24 ALA A C 7
ATOM 3059 O O . ALA A 1 24 ? 48.182 53.748 10.926 1.00 0.00 24 ALA A O 7
ATOM 3066 N N . THR A 1 25 ? 50.032 52.895 11.967 1.00 0.00 25 THR A N 7
ATOM 3067 C CA . THR A 1 25 ? 50.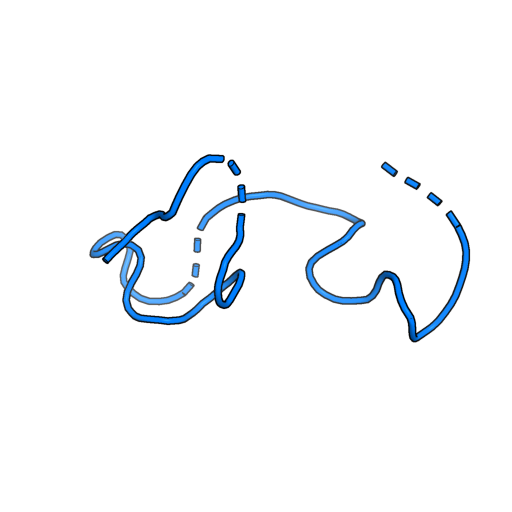594 52.074 10.945 1.00 0.00 25 THR A CA 7
ATOM 3068 C C . THR A 1 25 ? 51.024 50.749 11.478 1.00 0.00 25 THR A C 7
ATOM 3069 O O . THR A 1 25 ? 52.173 50.518 11.872 1.00 0.00 25 THR A O 7
ATOM 3078 N N . CYS A 1 26 ? 50.074 49.798 11.414 1.00 0.00 26 CYS A N 7
ATOM 3079 C CA . CYS A 1 26 ? 50.347 48.398 11.470 1.00 0.00 26 CYS A CA 7
ATOM 3080 C C . CYS A 1 26 ? 49.329 48.003 10.444 1.00 0.00 26 CYS A C 7
ATOM 3081 O O . CYS A 1 26 ? 48.313 48.683 10.351 1.00 0.00 26 CYS A O 7
ATOM 3088 N N . ASN A 1 27 ? 49.853 47.064 9.639 1.00 0.00 27 ASN A N 7
ATOM 3089 C CA . ASN A 1 27 ? 49.693 47.098 8.215 1.00 0.00 27 ASN A CA 7
ATOM 3090 C C . ASN A 1 27 ? 50.775 47.935 7.620 1.00 0.00 27 ASN A C 7
ATOM 3091 O O . ASN A 1 27 ? 51.162 47.599 6.503 1.00 0.00 27 ASN A O 7
ATOM 3102 N N . CYS A 1 28 ? 51.359 48.960 8.260 1.00 0.00 28 CYS A N 7
ATOM 3103 C CA . CYS A 1 28 ? 52.682 49.430 7.970 1.00 0.00 28 CYS A CA 7
ATOM 3104 C C . CYS A 1 28 ? 53.823 48.615 8.460 1.00 0.00 28 CYS A C 7
ATOM 3105 O O . CYS A 1 28 ? 55.010 48.698 8.166 1.00 0.00 28 CYS A O 7
ATOM 3112 N N . HIS A 1 29 ? 53.437 47.715 9.390 1.00 0.00 29 HIS A N 7
ATOM 3113 C CA . HIS A 1 29 ? 54.368 47.215 10.352 1.00 0.00 29 HIS A CA 7
ATOM 3114 C C . HIS A 1 29 ? 53.642 46.200 11.171 1.00 0.00 29 HIS A C 7
ATOM 3115 O O . HIS A 1 29 ? 52.549 45.823 10.758 1.00 0.00 29 HIS A O 7
ATOM 3129 N N . ILE A 1 30 ? 54.244 45.649 12.237 1.00 0.00 30 ILE A N 7
ATOM 3130 C CA . ILE A 1 30 ? 53.612 44.717 13.134 1.00 0.00 30 ILE A CA 7
ATOM 3131 C C . ILE A 1 30 ? 52.654 45.451 13.999 1.00 0.00 30 ILE A C 7
ATOM 3132 O O . ILE A 1 30 ? 52.738 46.650 14.243 1.00 0.00 30 ILE A O 7
ATOM 3156 N N . LYS A 1 32 ? 51.068 46.819 16.645 1.00 0.00 32 LYS A N 7
ATOM 3157 C CA . LYS A 1 32 ? 51.362 47.135 18.006 1.00 0.00 32 LYS A CA 7
ATOM 3158 C C . LYS A 1 32 ? 51.663 48.620 18.130 1.00 0.00 32 LYS A C 7
ATOM 3159 O O . LYS A 1 32 ? 52.798 49.020 18.519 1.00 0.00 32 LYS A O 7
ATOM 3179 N N . TRP A 1 1 ? 35.696 59.449 15.278 1.00 0.00 1 TRP A N 8
ATOM 3180 C CA . TRP A 1 1 ? 35.376 58.307 16.165 1.00 0.00 1 TRP A CA 8
ATOM 3181 C C . TRP A 1 1 ? 36.554 57.396 16.173 1.00 0.00 1 TRP A C 8
ATOM 3182 O O . TRP A 1 1 ? 37.296 57.308 15.189 1.00 0.00 1 TRP A O 8
ATOM 3205 N N . LYS A 1 2 ? 36.810 56.711 17.297 1.00 0.00 2 LYS A N 8
ATOM 3206 C CA . LYS A 1 2 ? 38.054 56.062 17.577 1.00 0.00 2 LYS A CA 8
ATOM 3207 C C . LYS A 1 2 ? 38.239 54.720 16.951 1.00 0.00 2 LYS A C 8
ATOM 3208 O O . LYS A 1 2 ? 39.237 54.488 16.270 1.00 0.00 2 LYS A O 8
ATOM 3227 N N . SER A 1 3 ? 37.236 53.842 17.134 1.00 0.00 3 SER A N 8
ATOM 3228 C CA . SER A 1 3 ? 37.276 52.426 16.928 1.00 0.00 3 SER A CA 8
ATOM 3229 C C . SER A 1 3 ? 38.449 51.681 17.475 1.00 0.00 3 SER A C 8
ATOM 3230 O O . SER A 1 3 ? 39.211 51.115 16.692 1.00 0.00 3 SER A O 8
ATOM 3236 N N . GLN A 1 4 ? 38.663 51.547 18.792 1.00 0.00 4 GLN A N 8
ATOM 3237 C CA . GLN A 1 4 ? 38.982 50.278 19.380 1.00 0.00 4 GLN A CA 8
ATOM 3238 C C . GLN A 1 4 ? 40.395 49.870 19.190 1.00 0.00 4 GLN A C 8
ATOM 3239 O O . GLN A 1 4 ? 40.780 48.783 19.616 1.00 0.00 4 GLN A O 8
ATOM 3261 N N . PHE A 1 6 ? 43.068 51.502 16.223 1.00 0.00 6 PHE A N 8
ATOM 3262 C CA . PHE A 1 6 ? 42.028 52.480 16.088 1.00 0.00 6 PHE A CA 8
ATOM 3263 C C . PHE A 1 6 ? 41.683 52.310 14.652 1.00 0.00 6 PHE A C 8
ATOM 3264 O O . PHE A 1 6 ? 42.467 51.812 13.838 1.00 0.00 6 PHE A O 8
ATOM 3281 N N . CYS A 1 7 ? 40.431 52.688 14.338 1.00 0.00 7 CYS A N 8
ATOM 3282 C CA . CYS A 1 7 ? 39.763 52.080 13.219 1.00 0.00 7 CYS A CA 8
ATOM 3283 C C . CYS A 1 7 ? 39.543 53.049 12.109 1.00 0.00 7 CYS A C 8
ATOM 3284 O O . CYS A 1 7 ? 39.198 52.642 11.000 1.00 0.00 7 CYS A O 8
ATOM 3291 N N . THR A 1 8 ? 39.859 54.335 12.330 1.00 0.00 8 THR A N 8
ATOM 3292 C CA . THR A 1 8 ? 40.834 55.001 11.525 1.00 0.00 8 THR A CA 8
ATOM 3293 C C . THR A 1 8 ? 41.931 55.321 12.471 1.00 0.00 8 THR A C 8
ATOM 3294 O O . THR A 1 8 ? 41.575 55.921 13.482 1.00 0.00 8 THR A O 8
ATOM 3303 N N . PRO A 1 9 ? 43.202 55.050 12.390 1.00 0.00 9 PRO A N 8
ATOM 3304 C CA . PRO A 1 9 ? 44.174 55.489 13.352 1.00 0.00 9 PRO A CA 8
ATOM 3305 C C . PRO A 1 9 ? 44.298 56.963 13.489 1.00 0.00 9 PRO A C 8
ATOM 3306 O O . PRO A 1 9 ? 44.889 57.410 14.473 1.00 0.00 9 PRO A O 8
ATOM 3317 N N . GLY A 1 10 ? 43.806 57.736 12.511 1.00 0.00 10 GLY A N 8
ATOM 3318 C CA . GLY A 1 10 ? 43.695 59.169 12.584 1.00 0.00 10 GLY A CA 8
ATOM 3319 C C . GLY A 1 10 ? 42.333 59.561 12.125 1.00 0.00 10 GLY A C 8
ATOM 3320 O O . GLY A 1 10 ? 42.262 60.600 11.477 1.00 0.00 10 GLY A O 8
ATOM 3324 N N . CYS A 1 11 ? 41.253 58.863 12.531 1.00 0.00 11 CYS A N 8
ATOM 3325 C CA . CYS A 1 11 ? 39.990 58.840 11.853 1.00 0.00 11 CYS A CA 8
ATOM 3326 C C . CYS A 1 11 ? 39.193 60.087 11.636 1.00 0.00 11 CYS A C 8
ATOM 3327 O O . CYS A 1 11 ? 38.561 60.228 10.598 1.00 0.00 11 CYS A O 8
ATOM 3334 N N . VAL A 1 12 ? 38.951 61.013 12.586 1.00 0.00 12 VAL A N 8
ATOM 3335 C CA . VAL A 1 12 ? 39.799 61.464 13.643 1.00 0.00 12 VAL A CA 8
ATOM 3336 C C . VAL A 1 12 ? 39.610 60.526 14.785 1.00 0.00 12 VAL A C 8
ATOM 3337 O O . VAL A 1 12 ? 38.568 59.923 15.022 1.00 0.00 12 VAL A O 8
ATOM 3350 N N . THR A 1 13 ? 40.663 60.370 15.618 1.00 0.00 13 THR A N 8
ATOM 3351 C CA . THR A 1 13 ? 40.653 59.818 16.933 1.00 0.00 13 THR A CA 8
ATOM 3352 C C . THR A 1 13 ? 40.651 60.947 17.891 1.00 0.00 13 THR A C 8
ATOM 3353 O O . THR A 1 13 ? 40.868 60.751 19.087 1.00 0.00 13 THR A O 8
ATOM 3362 N N . GLY A 1 14 ? 40.403 62.160 17.352 1.00 0.00 14 GLY A N 8
ATOM 3363 C CA . GLY A 1 14 ? 40.300 63.420 18.003 1.00 0.00 14 GLY A CA 8
ATOM 3364 C C . GLY A 1 14 ? 41.651 63.932 18.385 1.00 0.00 14 GLY A C 8
ATOM 3365 O O . GLY A 1 14 ? 41.772 65.045 18.883 1.00 0.00 14 GLY A O 8
ATOM 3369 N N . VAL A 1 15 ? 42.702 63.143 18.099 1.00 0.00 15 VAL A N 8
ATOM 3370 C CA . VAL A 1 15 ? 44.083 63.497 18.164 1.00 0.00 15 VAL A CA 8
ATOM 3371 C C . VAL A 1 15 ? 44.606 64.633 17.343 1.00 0.00 15 VAL A C 8
ATOM 3372 O O . VAL A 1 15 ? 45.490 65.350 17.802 1.00 0.00 15 VAL A O 8
ATOM 3385 N N . LEU A 1 16 ? 44.182 64.885 16.091 1.00 0.00 16 LEU A N 8
ATOM 3386 C CA . LEU A 1 16 ? 43.302 64.205 15.195 1.00 0.00 16 LEU A CA 8
ATOM 3387 C C . LEU A 1 16 ? 43.818 62.911 14.672 1.00 0.00 16 LEU A C 8
ATOM 3388 O O . LEU A 1 16 ? 43.082 61.919 14.637 1.00 0.00 16 LEU A O 8
ATOM 3404 N N . GLN A 1 17 ? 45.132 62.954 14.421 1.00 0.00 17 GLN A N 8
ATOM 3405 C CA . GLN A 1 17 ? 45.862 61.993 13.643 1.00 0.00 17 GLN A CA 8
ATOM 3406 C C . GLN A 1 17 ? 47.015 61.417 14.384 1.00 0.00 17 GLN A C 8
ATOM 3407 O O . GLN A 1 17 ? 47.801 62.091 15.050 1.00 0.00 17 GLN A O 8
ATOM 3432 N N . CYS A 1 19 ? 46.385 58.741 16.622 1.00 0.00 19 CYS A N 8
ATOM 3433 C CA . CYS A 1 19 ? 45.745 58.374 17.836 1.00 0.00 19 CYS A CA 8
ATOM 3434 C C . CYS A 1 19 ? 46.473 57.358 18.653 1.00 0.00 19 CYS A C 8
ATOM 3435 O O . CYS A 1 19 ? 46.481 57.437 19.877 1.00 0.00 19 CYS A O 8
ATOM 3442 N N . PHE A 1 20 ? 47.136 56.397 17.983 1.00 0.00 20 PHE A N 8
ATOM 3443 C CA . PHE A 1 20 ? 48.115 55.540 18.587 1.00 0.00 20 PHE A CA 8
ATOM 3444 C C . PHE A 1 20 ? 49.224 55.364 17.610 1.00 0.00 20 PHE A C 8
ATOM 3445 O O . PHE A 1 20 ? 48.961 55.294 16.413 1.00 0.00 20 PHE A O 8
ATOM 3462 N N . ILE A 1 21 ? 50.479 55.114 18.030 1.00 0.00 21 ILE A N 8
ATOM 3463 C CA . ILE A 1 21 ? 51.622 54.869 17.206 1.00 0.00 21 ILE A CA 8
ATOM 3464 C C . ILE A 1 21 ? 52.307 53.790 17.974 1.00 0.00 21 ILE A C 8
ATOM 3465 O O . ILE A 1 21 ? 52.561 54.000 19.160 1.00 0.00 21 ILE A O 8
ATOM 3481 N N . GLN A 1 22 ? 52.513 52.591 17.387 1.00 0.00 22 GLN A N 8
ATOM 3482 C CA . GLN A 1 22 ? 52.938 52.345 16.042 1.00 0.00 22 GLN A CA 8
ATOM 3483 C C . GLN A 1 22 ? 51.876 51.965 15.070 1.00 0.00 22 GLN A C 8
ATOM 3484 O O . GLN A 1 22 ? 52.133 52.071 13.868 1.00 0.00 22 GLN A O 8
ATOM 3498 N N . THR A 1 23 ? 50.610 51.616 15.379 1.00 0.00 23 THR A N 8
ATOM 3499 C CA . THR A 1 23 ? 49.604 51.336 14.392 1.00 0.00 23 THR A CA 8
ATOM 3500 C C . THR A 1 23 ? 49.138 52.477 13.551 1.00 0.00 23 THR A C 8
ATOM 3501 O O . THR A 1 23 ? 48.205 52.449 12.751 1.00 0.00 23 THR A O 8
ATOM 3510 N N . ALA A 1 24 ? 49.928 53.561 13.527 1.00 0.00 24 ALA A N 8
ATOM 3511 C CA . ALA A 1 24 ? 50.050 54.519 12.467 1.00 0.00 24 ALA A CA 8
ATOM 3512 C C . ALA A 1 24 ? 50.689 53.978 11.240 1.00 0.00 24 ALA A C 8
ATOM 3513 O O . ALA A 1 24 ? 50.398 54.405 10.120 1.00 0.00 24 ALA A O 8
ATOM 3520 N N . THR A 1 25 ? 51.368 52.840 11.428 1.00 0.00 25 THR A N 8
ATOM 3521 C CA . THR A 1 25 ? 51.450 51.784 10.467 1.00 0.00 25 THR A CA 8
ATOM 3522 C C . THR A 1 25 ? 51.092 50.519 11.176 1.00 0.00 25 THR A C 8
ATOM 3523 O O . THR A 1 25 ? 51.889 49.679 11.585 1.00 0.00 25 THR A O 8
ATOM 3532 N N . CYS A 1 26 ? 49.770 50.310 11.311 1.00 0.00 26 CYS A N 8
ATOM 3533 C CA . CYS A 1 26 ? 49.255 48.982 11.461 1.00 0.00 26 CYS A CA 8
ATOM 3534 C C . CYS A 1 26 ? 48.210 48.980 10.401 1.00 0.00 26 CYS A C 8
ATOM 3535 O O . CYS A 1 26 ? 47.718 50.034 10.001 1.00 0.00 26 CYS A O 8
ATOM 3542 N N . ASN A 1 27 ? 48.154 47.789 9.774 1.00 0.00 27 ASN A N 8
ATOM 3543 C CA . ASN A 1 27 ? 48.195 47.622 8.351 1.00 0.00 27 ASN A CA 8
ATOM 3544 C C . ASN A 1 27 ? 49.570 47.668 7.789 1.00 0.00 27 ASN A C 8
ATOM 3545 O O . ASN A 1 27 ? 49.803 46.989 6.789 1.00 0.00 27 ASN A O 8
ATOM 3556 N N . CYS A 1 28 ? 50.548 48.395 8.351 1.00 0.00 28 CYS A N 8
ATOM 3557 C CA . CYS A 1 28 ? 51.943 48.147 8.161 1.00 0.00 28 CYS A CA 8
ATOM 3558 C C . CYS A 1 28 ? 52.401 46.984 8.973 1.00 0.00 28 CYS A C 8
ATOM 3559 O O . CYS A 1 28 ? 53.142 46.104 8.537 1.00 0.00 28 CYS A O 8
ATOM 3566 N N . HIS A 1 29 ? 52.076 47.059 10.274 1.00 0.00 29 HIS A N 8
ATOM 3567 C CA . HIS A 1 29 ? 52.567 46.038 11.161 1.00 0.00 29 HIS A CA 8
ATOM 3568 C C . HIS A 1 29 ? 51.590 45.776 12.252 1.00 0.00 29 HIS A C 8
ATOM 3569 O O . HIS A 1 29 ? 50.400 46.089 12.249 1.00 0.00 29 HIS A O 8
ATOM 3583 N N . ILE A 1 30 ? 52.088 44.964 13.212 1.00 0.00 30 ILE A N 8
ATOM 3584 C CA . ILE A 1 30 ? 51.388 44.556 14.379 1.00 0.00 30 ILE A CA 8
ATOM 3585 C C . ILE A 1 30 ? 50.729 45.690 15.101 1.00 0.00 30 ILE A C 8
ATOM 3586 O O . ILE A 1 30 ? 51.357 46.741 15.247 1.00 0.00 30 ILE A O 8
ATOM 3610 N N . LYS A 1 32 ? 50.005 47.988 17.218 1.00 0.00 32 LYS A N 8
ATOM 3611 C CA . LYS A 1 32 ? 50.584 48.407 18.459 1.00 0.00 32 LYS A CA 8
ATOM 3612 C C . LYS A 1 32 ? 51.067 49.852 18.509 1.00 0.00 32 LYS A C 8
ATOM 3613 O O . LYS A 1 32 ? 52.136 50.183 19.088 1.00 0.00 32 LYS A O 8
ATOM 3633 N N . TRP A 1 1 ? 35.554 59.507 14.652 1.00 0.00 1 TRP A N 9
ATOM 3634 C CA . TRP A 1 1 ? 35.279 58.635 15.818 1.00 0.00 1 TRP A CA 9
ATOM 3635 C C . TRP A 1 1 ? 36.424 57.703 15.995 1.00 0.00 1 TRP A C 9
ATOM 3636 O O . TRP A 1 1 ? 36.938 57.241 14.976 1.00 0.00 1 TRP A O 9
ATOM 3659 N N . LYS A 1 2 ? 36.867 57.449 17.237 1.00 0.00 2 LYS A N 9
ATOM 3660 C CA . LYS A 1 2 ? 37.987 56.584 17.429 1.00 0.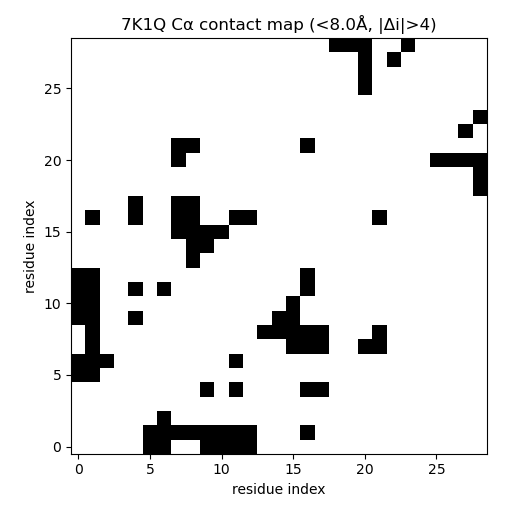00 2 LYS A CA 9
ATOM 3661 C C . LYS A 1 2 ? 37.851 55.213 16.850 1.00 0.00 2 LYS A C 9
ATOM 3662 O O . LYS A 1 2 ? 38.655 54.811 16.010 1.00 0.00 2 LYS A O 9
ATOM 3681 N N . SER A 1 3 ? 36.768 54.514 17.237 1.00 0.00 3 SER A N 9
ATOM 3682 C CA . SER A 1 3 ? 36.538 53.109 17.087 1.00 0.00 3 SER A CA 9
ATOM 3683 C C . SER A 1 3 ? 37.172 52.034 17.905 1.00 0.00 3 SER A C 9
ATOM 3684 O O . SER A 1 3 ? 37.877 51.155 17.408 1.00 0.00 3 SER A O 9
ATOM 3690 N N . GLN A 1 4 ? 37.002 52.095 19.230 1.00 0.00 4 GLN A N 9
ATOM 3691 C CA . GLN A 1 4 ? 37.006 50.954 20.091 1.00 0.00 4 GLN A CA 9
ATOM 3692 C C . GLN A 1 4 ? 38.350 50.527 20.556 1.00 0.00 4 GLN A C 9
ATOM 3693 O O . GLN A 1 4 ? 38.827 49.413 20.361 1.00 0.00 4 GLN A O 9
ATOM 3715 N N . PHE A 1 6 ? 40.836 52.203 18.693 1.00 0.00 6 PHE A N 9
ATOM 3716 C CA . PHE A 1 6 ? 40.659 53.042 17.547 1.00 0.00 6 PHE A CA 9
ATOM 3717 C C . PHE A 1 6 ? 40.544 52.093 16.407 1.00 0.00 6 PHE A C 9
ATOM 3718 O O . PHE A 1 6 ? 41.066 50.980 16.446 1.00 0.00 6 PHE A O 9
ATOM 3735 N N . CYS A 1 7 ? 39.870 52.419 15.295 1.00 0.00 7 CYS A N 9
ATOM 3736 C CA . CYS A 1 7 ? 39.419 51.437 14.362 1.00 0.00 7 CYS A CA 9
ATOM 3737 C C . CYS A 1 7 ? 39.886 51.906 13.030 1.00 0.00 7 CYS A C 9
ATOM 3738 O O . CYS A 1 7 ? 40.035 51.124 12.089 1.00 0.00 7 CYS A O 9
ATOM 3745 N N . THR A 1 8 ? 40.211 53.210 12.915 1.00 0.00 8 THR A N 9
ATOM 3746 C CA . THR A 1 8 ? 41.222 53.703 12.031 1.00 0.00 8 THR A CA 9
ATOM 3747 C C . THR A 1 8 ? 42.133 54.401 12.980 1.00 0.00 8 THR A C 9
ATOM 3748 O O . THR A 1 8 ? 41.561 55.051 13.861 1.00 0.00 8 THR A O 9
ATOM 3757 N N . PRO A 1 9 ? 43.422 54.303 13.020 1.00 0.00 9 PRO A N 9
ATOM 3758 C CA . PRO A 1 9 ? 44.140 54.687 14.204 1.00 0.00 9 PRO A CA 9
ATOM 3759 C C . PRO A 1 9 ? 44.161 56.170 14.376 1.00 0.00 9 PRO A C 9
ATOM 3760 O O . PRO A 1 9 ? 44.640 56.732 15.356 1.00 0.00 9 PRO A O 9
ATOM 3771 N N . GLY A 1 10 ? 43.772 56.914 13.330 1.00 0.00 10 GLY A N 9
ATOM 3772 C CA . GLY A 1 10 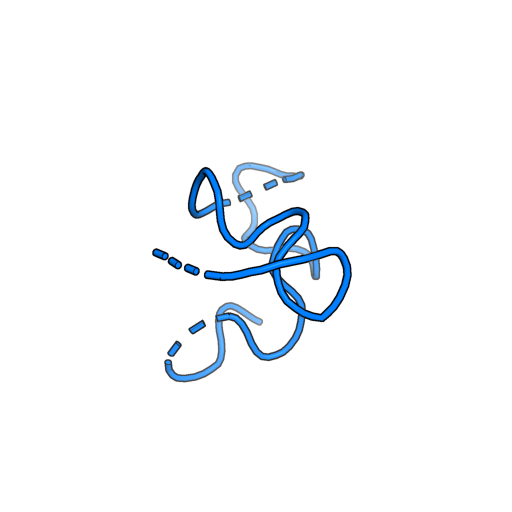? 43.583 58.325 13.224 1.00 0.00 10 GLY A CA 9
ATOM 3773 C C . GLY A 1 10 ? 42.314 58.620 12.497 1.00 0.00 10 GLY A C 9
ATOM 3774 O O . GLY A 1 10 ? 42.269 59.361 11.517 1.00 0.00 10 GLY A O 9
ATOM 3778 N N . CYS A 1 11 ? 41.242 57.945 12.930 1.00 0.00 11 CYS A N 9
ATOM 3779 C CA . CYS A 1 11 ? 40.068 57.801 12.125 1.00 0.00 11 CYS A CA 9
ATOM 3780 C C . CYS A 1 11 ? 39.194 58.986 11.895 1.00 0.00 11 CYS A C 9
ATOM 3781 O O . CYS A 1 11 ? 38.555 58.950 10.849 1.00 0.00 11 CYS A O 9
ATOM 3788 N N . VAL A 1 12 ? 39.061 60.073 12.678 1.00 0.00 12 VAL A N 9
ATOM 3789 C CA . VAL A 1 12 ? 40.008 60.681 13.559 1.00 0.00 12 VAL A CA 9
ATOM 3790 C C . VAL A 1 12 ? 39.866 60.178 14.950 1.00 0.00 12 VAL A C 9
ATOM 3791 O O . VAL A 1 12 ? 38.804 59.772 15.414 1.00 0.00 12 VAL A O 9
ATOM 3804 N N . THR A 1 13 ? 40.997 60.282 15.668 1.00 0.00 13 THR A N 9
ATOM 3805 C CA . THR A 1 13 ? 40.961 59.984 17.068 1.00 0.00 13 THR A CA 9
ATOM 3806 C C . THR A 1 13 ? 40.845 61.207 17.906 1.00 0.00 13 THR A C 9
ATOM 3807 O O . THR A 1 13 ? 40.961 61.203 19.132 1.00 0.00 13 THR A O 9
ATOM 3816 N N . GLY A 1 14 ? 40.609 62.316 17.191 1.00 0.00 14 GLY A N 9
ATOM 3817 C CA . GLY A 1 14 ? 40.457 63.628 17.736 1.00 0.00 14 GLY A CA 9
ATOM 3818 C C . GLY A 1 14 ? 41.744 64.384 17.809 1.00 0.00 14 GLY A C 9
ATOM 3819 O O . GLY A 1 14 ? 41.745 65.594 18.050 1.00 0.00 14 GLY A O 9
ATOM 3823 N N . VAL A 1 15 ? 42.841 63.615 17.744 1.00 0.00 15 VAL A N 9
ATOM 3824 C CA . VAL A 1 15 ? 44.225 63.992 17.667 1.00 0.00 15 VAL A CA 9
ATOM 3825 C C . VAL A 1 15 ? 44.669 64.903 16.570 1.00 0.00 15 VAL A C 9
ATOM 3826 O O . VAL A 1 15 ? 45.281 65.945 16.833 1.00 0.00 15 VAL A O 9
ATOM 3839 N N . LEU A 1 16 ? 44.387 64.685 15.279 1.00 0.00 16 LEU A N 9
ATOM 3840 C CA . LEU A 1 16 ? 43.460 63.852 14.574 1.00 0.00 16 LEU A CA 9
ATOM 3841 C C . LEU A 1 16 ? 44.034 62.586 14.056 1.00 0.00 16 LEU A C 9
ATOM 3842 O O . LEU A 1 16 ? 43.399 61.553 14.222 1.00 0.00 16 LEU A O 9
ATOM 3858 N N . GLN A 1 17 ? 45.203 62.671 13.389 1.00 0.00 17 GLN A N 9
ATOM 3859 C CA . GLN A 1 17 ? 45.882 61.639 12.678 1.00 0.00 17 GLN A CA 9
ATOM 3860 C C . GLN A 1 17 ? 46.848 60.852 13.491 1.00 0.00 17 GLN A C 9
ATOM 3861 O O . GLN A 1 17 ? 47.869 61.361 13.949 1.00 0.00 17 GLN A O 9
ATOM 3886 N N . CYS A 1 19 ? 46.524 58.509 16.498 1.00 0.00 19 CYS A N 9
ATOM 3887 C CA . CYS A 1 19 ? 46.199 58.615 17.882 1.00 0.00 19 CYS A CA 9
ATOM 3888 C C . CYS A 1 19 ? 46.912 57.560 18.657 1.00 0.00 19 CYS A C 9
ATOM 3889 O O . CYS A 1 19 ? 46.827 57.437 19.878 1.00 0.00 19 CYS A O 9
ATOM 3896 N N . PHE A 1 20 ? 47.649 56.693 17.941 1.00 0.00 20 PHE A N 9
ATOM 3897 C CA . PHE A 1 20 ? 48.413 55.651 18.562 1.00 0.00 20 PHE A CA 9
ATOM 3898 C C . PHE A 1 20 ? 49.702 55.338 17.891 1.00 0.00 20 PHE A C 9
ATOM 3899 O O . PHE A 1 20 ? 49.761 55.350 16.659 1.00 0.00 20 PHE A O 9
ATOM 3916 N N . ILE A 1 21 ? 50.736 54.993 18.679 1.00 0.00 21 ILE A N 9
ATOM 3917 C CA . ILE A 1 21 ? 52.024 54.637 18.176 1.00 0.00 21 ILE A CA 9
ATOM 3918 C C . ILE A 1 21 ? 52.405 53.335 18.799 1.00 0.00 21 ILE A C 9
ATOM 3919 O O . ILE A 1 21 ? 52.356 53.354 20.027 1.00 0.00 21 ILE A O 9
ATOM 3935 N N . GLN A 1 22 ? 52.637 52.194 18.140 1.00 0.00 22 GLN A N 9
ATOM 3936 C CA . GLN A 1 22 ? 53.248 52.025 16.864 1.00 0.00 22 GLN A CA 9
ATOM 3937 C C . GLN A 1 22 ? 52.316 51.973 15.698 1.00 0.00 22 GLN A C 9
ATOM 3938 O O . GLN A 1 22 ? 52.797 52.150 14.582 1.00 0.00 22 GLN A O 9
ATOM 3952 N N . THR A 1 23 ? 50.979 51.854 15.822 1.00 0.00 23 THR A N 9
ATOM 3953 C CA . THR A 1 23 ? 50.110 51.675 14.711 1.00 0.00 23 THR A CA 9
ATOM 3954 C C . THR A 1 23 ? 49.842 52.923 13.938 1.00 0.00 23 THR A C 9
ATOM 3955 O O . THR A 1 23 ? 49.059 52.917 12.993 1.00 0.00 23 THR A O 9
ATOM 3964 N N . ALA A 1 24 ? 50.544 54.048 14.148 1.00 0.00 24 ALA A N 9
ATOM 3965 C CA . ALA A 1 24 ? 50.838 55.055 13.180 1.00 0.00 24 ALA A CA 9
ATOM 3966 C C . ALA A 1 24 ? 51.745 54.633 12.079 1.00 0.00 24 ALA A C 9
ATOM 3967 O O . ALA A 1 24 ? 51.653 55.204 10.993 1.00 0.00 24 ALA A O 9
ATOM 3974 N N . THR A 1 25 ? 52.498 53.519 12.194 1.00 0.00 25 THR A N 9
ATOM 3975 C CA . THR A 1 25 ? 52.419 52.583 11.125 1.00 0.00 25 THR A CA 9
ATOM 3976 C C . THR A 1 25 ? 52.111 51.229 11.678 1.00 0.00 25 THR A C 9
ATOM 3977 O O . THR A 1 25 ? 52.943 50.408 12.037 1.00 0.00 25 THR A O 9
ATOM 3986 N N . CYS A 1 26 ? 50.805 50.898 11.664 1.00 0.00 26 CYS A N 9
ATOM 3987 C CA . CYS A 1 26 ? 50.231 49.595 11.545 1.00 0.00 26 CYS A CA 9
ATOM 3988 C C . CYS A 1 26 ? 49.142 49.756 10.534 1.00 0.00 26 CYS A C 9
ATOM 3989 O O . CYS A 1 26 ? 48.598 50.838 10.352 1.00 0.00 26 CYS A O 9
ATOM 3996 N N . ASN A 1 27 ? 49.080 48.658 9.762 1.00 0.00 27 ASN A N 9
ATOM 3997 C CA . ASN A 1 27 ? 48.674 48.687 8.401 1.00 0.00 27 ASN A CA 9
ATOM 3998 C C . ASN A 1 27 ? 49.726 49.179 7.464 1.00 0.00 27 ASN A C 9
ATOM 3999 O O . ASN A 1 27 ? 49.760 48.767 6.297 1.00 0.00 27 ASN A O 9
ATOM 4010 N N . CYS A 1 28 ? 50.775 49.784 8.035 1.00 0.00 28 CYS A N 9
ATOM 4011 C CA . CYS A 1 28 ? 52.136 49.544 7.666 1.00 0.00 28 CYS A CA 9
ATOM 4012 C C . CYS A 1 28 ? 52.548 48.157 8.035 1.00 0.00 28 CYS A C 9
ATOM 4013 O O . CYS A 1 28 ? 53.067 47.394 7.230 1.00 0.00 28 CYS A O 9
ATOM 4020 N N . HIS A 1 29 ? 52.468 47.880 9.347 1.00 0.00 29 HIS A N 9
ATOM 4021 C CA . HIS A 1 29 ? 52.996 46.805 10.135 1.00 0.00 29 HIS A CA 9
ATOM 4022 C C . HIS A 1 29 ? 51.940 46.147 10.954 1.00 0.00 29 HIS A C 9
ATOM 4023 O O . HIS A 1 29 ? 50.771 46.354 10.604 1.00 0.00 29 HIS A O 9
ATOM 4037 N N . ILE A 1 30 ? 52.294 45.568 12.111 1.00 0.00 30 ILE A N 9
ATOM 4038 C CA . ILE A 1 30 ? 51.382 44.999 13.065 1.00 0.00 30 ILE A CA 9
ATOM 4039 C C . ILE A 1 30 ? 50.866 46.050 13.985 1.00 0.00 30 ILE A C 9
ATOM 4040 O O . ILE A 1 30 ? 51.588 46.969 14.374 1.00 0.00 30 ILE A O 9
ATOM 4064 N N . LYS A 1 32 ? 50.375 47.336 16.931 1.00 0.00 32 LYS A N 9
ATOM 4065 C CA . LYS A 1 32 ? 50.788 47.572 18.281 1.00 0.00 32 LYS A CA 9
ATOM 4066 C C . LYS A 1 32 ? 51.393 48.976 18.338 1.00 0.00 32 LYS A C 9
ATOM 4067 O O . LYS A 1 32 ? 51.012 49.779 17.457 1.00 0.00 32 LYS A O 9
ATOM 4087 N N . TRP A 1 1 ? 36.128 59.739 15.251 1.00 0.00 1 TRP A N 10
ATOM 4088 C CA . TRP A 1 1 ? 35.758 58.590 16.099 1.00 0.00 1 TRP A CA 10
ATOM 4089 C C . TRP A 1 1 ? 36.970 57.825 16.513 1.00 0.00 1 TRP A C 10
ATOM 4090 O O . TRP A 1 1 ? 37.837 57.775 15.634 1.00 0.00 1 TRP A O 10
ATOM 4113 N N . LYS A 1 2 ? 37.036 57.226 17.707 1.00 0.00 2 LYS A N 10
ATOM 4114 C CA . LYS A 1 2 ? 38.190 56.479 18.121 1.00 0.00 2 LYS A CA 10
ATOM 4115 C C . LYS A 1 2 ? 38.217 55.101 17.549 1.00 0.00 2 LYS A C 10
ATOM 4116 O O . LYS A 1 2 ? 39.194 54.666 16.949 1.00 0.00 2 LYS A O 10
ATOM 4135 N N . SER A 1 3 ? 37.091 54.386 17.762 1.00 0.00 3 SER A N 10
ATOM 4136 C CA . SER A 1 3 ? 36.937 53.050 17.283 1.00 0.00 3 SER A CA 10
ATOM 4137 C C . SER A 1 3 ? 37.999 52.069 17.617 1.00 0.00 3 SER A C 10
ATOM 4138 O O . SER A 1 3 ? 38.701 51.439 16.824 1.00 0.00 3 SER A O 10
ATOM 4144 N N . GLN A 1 4 ? 38.137 52.040 18.954 1.00 0.00 4 GLN A N 10
ATOM 4145 C CA . GLN A 1 4 ? 39.135 51.398 19.759 1.00 0.00 4 GLN A CA 10
ATOM 4146 C C . GLN A 1 4 ? 40.435 52.132 19.769 1.00 0.00 4 GLN A C 10
ATOM 4147 O O . GLN A 1 4 ? 41.289 51.853 20.596 1.00 0.00 4 GLN A O 10
ATOM 4169 N N . PHE A 1 6 ? 41.487 52.787 16.449 1.00 0.00 6 PHE A N 10
ATOM 4170 C CA . PHE A 1 6 ? 41.948 52.345 15.170 1.00 0.00 6 PHE A CA 10
ATOM 4171 C C . PHE A 1 6 ? 40.866 51.869 14.256 1.00 0.00 6 PHE A C 10
ATOM 4172 O O . PHE A 1 6 ? 40.745 50.706 13.875 1.00 0.00 6 PHE A O 10
ATOM 4189 N N . CYS A 1 7 ? 40.032 52.812 13.782 1.00 0.00 7 CYS A N 10
ATOM 4190 C CA . CYS A 1 7 ? 38.909 52.476 12.964 1.00 0.00 7 CYS A CA 10
ATOM 4191 C C . CYS A 1 7 ? 38.867 53.485 11.864 1.00 0.00 7 CYS A C 10
ATOM 4192 O O . CYS A 1 7 ? 38.704 53.152 10.693 1.00 0.00 7 CYS A O 10
ATOM 4199 N N . THR A 1 8 ? 39.296 54.695 12.249 1.00 0.00 8 THR A N 10
ATOM 4200 C CA . THR A 1 8 ? 40.369 55.344 11.570 1.00 0.00 8 THR A CA 10
ATOM 4201 C C . THR A 1 8 ? 41.399 55.468 12.633 1.00 0.00 8 THR A C 10
ATOM 4202 O O . THR A 1 8 ? 40.927 55.559 13.766 1.00 0.00 8 THR A O 10
ATOM 4211 N N . PRO A 1 9 ? 42.688 55.374 12.485 1.00 0.00 9 PRO A N 10
ATOM 4212 C CA . PRO A 1 9 ? 43.624 55.490 13.560 1.00 0.00 9 PRO A CA 10
ATOM 4213 C C . PRO A 1 9 ? 43.879 56.891 14.014 1.00 0.00 9 PRO A C 10
ATOM 4214 O O . PRO A 1 9 ? 44.196 57.142 15.181 1.00 0.00 9 PRO A O 10
ATOM 4225 N N . GLY A 1 10 ? 43.765 57.895 13.134 1.00 0.00 10 GLY A N 10
ATOM 4226 C CA . GLY A 1 10 ? 43.758 59.323 13.293 1.00 0.00 10 GLY A CA 10
ATOM 4227 C C . GLY A 1 10 ? 42.635 60.032 12.633 1.00 0.00 10 GLY A C 10
ATOM 4228 O O . GLY A 1 10 ? 42.700 60.919 11.780 1.00 0.00 10 GLY A O 10
ATOM 4232 N N . CYS A 1 11 ? 41.526 59.407 13.075 1.00 0.00 11 CYS A N 10
ATOM 4233 C CA . CYS A 1 11 ? 40.336 59.395 12.287 1.00 0.00 11 CYS A CA 10
ATOM 4234 C C . CYS A 1 11 ? 39.570 60.628 11.948 1.00 0.00 11 CYS A C 10
ATOM 4235 O O . CYS A 1 11 ? 39.228 60.792 10.784 1.00 0.00 11 CYS A O 10
ATOM 4242 N N . VAL A 1 12 ? 39.308 61.634 12.808 1.00 0.00 12 VAL A N 10
ATOM 4243 C CA . VAL A 1 12 ? 40.086 62.076 13.922 1.00 0.00 12 VAL A CA 10
ATOM 4244 C C . VAL A 1 12 ? 39.935 61.167 15.090 1.00 0.00 12 VAL A C 10
ATOM 4245 O O . VAL A 1 12 ? 38.883 60.561 15.276 1.00 0.00 12 VAL A O 10
ATOM 4258 N N . THR A 1 13 ? 40.886 61.118 16.030 1.00 0.00 13 THR A N 10
ATOM 4259 C CA . THR A 1 13 ? 40.694 60.415 17.269 1.00 0.00 13 THR A CA 10
ATOM 4260 C C . THR A 1 13 ? 40.564 61.516 18.256 1.00 0.00 13 THR A C 10
ATOM 4261 O O . THR A 1 13 ? 40.568 61.267 19.463 1.00 0.00 13 THR A O 10
ATOM 4270 N N . GLY A 1 14 ? 40.528 62.778 17.789 1.00 0.00 14 GLY A N 10
ATOM 4271 C CA . GLY A 1 14 ? 40.373 63.930 18.626 1.00 0.00 14 GLY A CA 10
ATOM 4272 C C . GLY A 1 14 ? 41.679 64.520 19.012 1.00 0.00 14 GLY A C 10
ATOM 4273 O O . GLY A 1 14 ? 41.744 65.534 19.711 1.00 0.00 14 GLY A O 10
ATOM 4277 N N . VAL A 1 15 ? 42.743 63.802 18.623 1.00 0.00 15 VAL A N 10
ATOM 4278 C CA . VAL A 1 15 ? 44.109 64.156 18.865 1.00 0.00 15 VAL A CA 10
ATOM 4279 C C . VAL A 1 15 ? 44.642 65.314 18.096 1.00 0.00 15 VAL A C 10
ATOM 4280 O O . VAL A 1 15 ? 45.424 66.118 18.607 1.00 0.00 15 VAL A O 10
ATOM 4293 N N . LEU A 1 16 ? 44.275 65.639 16.849 1.00 0.00 16 LEU A N 10
ATOM 4294 C CA . LEU A 1 16 ? 43.494 65.048 15.811 1.00 0.00 16 LEU A CA 10
ATOM 4295 C C . LEU A 1 16 ? 44.021 63.763 15.276 1.00 0.00 16 LEU A C 10
ATOM 4296 O O . LEU A 1 16 ? 43.272 62.782 15.378 1.00 0.00 16 LEU A O 10
ATOM 4312 N N . GLN A 1 17 ? 45.291 63.612 14.860 1.00 0.00 17 GLN A N 10
ATOM 4313 C CA . GLN A 1 17 ? 45.855 62.605 14.016 1.00 0.00 17 GLN A CA 10
ATOM 4314 C C . GLN A 1 17 ? 46.979 61.845 14.636 1.00 0.00 17 GLN A C 10
ATOM 4315 O O . GLN A 1 17 ? 47.874 62.445 15.220 1.00 0.00 17 GLN A O 10
ATOM 4340 N N . CYS A 1 19 ? 46.254 58.901 16.827 1.00 0.00 19 CYS A N 10
ATOM 4341 C CA . CYS A 1 19 ? 45.732 58.731 18.150 1.00 0.00 19 CYS A CA 10
ATOM 4342 C C . CYS A 1 19 ? 46.292 57.526 18.830 1.00 0.00 19 CYS A C 10
ATOM 4343 O O . CYS A 1 19 ? 46.268 57.461 20.063 1.00 0.00 19 CYS A O 10
ATOM 4350 N N . PHE A 1 20 ? 46.773 56.568 18.027 1.00 0.00 20 PHE A N 10
ATOM 4351 C CA . PHE A 1 20 ? 47.562 55.449 18.424 1.00 0.00 20 PHE A CA 10
ATOM 4352 C C . PHE A 1 20 ? 48.635 55.240 17.409 1.00 0.00 20 PHE A C 10
ATOM 4353 O O . PHE A 1 20 ? 48.429 55.391 16.212 1.00 0.00 20 PHE A O 10
ATOM 4370 N N . ILE A 1 21 ? 49.878 54.914 17.817 1.00 0.00 21 ILE A N 10
ATOM 4371 C CA . ILE A 1 21 ? 51.078 54.653 17.099 1.00 0.00 21 ILE A CA 10
ATOM 4372 C C . ILE A 1 21 ? 51.714 53.567 17.894 1.00 0.00 21 ILE A C 10
ATOM 4373 O O . ILE A 1 21 ? 51.487 53.448 19.095 1.00 0.00 21 ILE A O 10
ATOM 4389 N N . GLN A 1 22 ? 52.311 52.588 17.191 1.00 0.00 22 GLN A N 10
ATOM 4390 C CA . GLN A 1 22 ? 52.684 52.385 15.825 1.00 0.00 22 GLN A CA 10
ATOM 4391 C C . GLN A 1 22 ? 51.688 51.746 14.918 1.00 0.00 22 GLN A C 10
ATOM 4392 O O . GLN A 1 22 ? 51.755 52.032 13.732 1.00 0.00 22 GLN A O 10
ATOM 4406 N N . THR A 1 23 ? 50.616 51.126 15.456 1.00 0.00 23 THR A N 10
ATOM 4407 C CA . THR A 1 23 ? 49.604 50.486 14.672 1.00 0.00 23 THR A CA 10
ATOM 4408 C C . THR A 1 23 ? 48.761 51.423 13.887 1.00 0.00 23 THR A C 10
ATOM 4409 O O . THR A 1 23 ? 47.811 51.128 13.163 1.00 0.00 23 THR A O 10
ATOM 4418 N N . ALA A 1 24 ? 49.111 52.725 13.807 1.00 0.00 24 ALA A N 10
ATOM 4419 C CA . ALA A 1 24 ? 48.727 53.572 12.726 1.00 0.00 24 ALA A CA 10
ATOM 4420 C C . ALA A 1 24 ? 49.312 53.133 11.429 1.00 0.00 24 ALA A C 10
ATOM 4421 O O . ALA A 1 24 ? 48.610 53.413 10.454 1.00 0.00 24 ALA A O 10
ATOM 4428 N N . THR A 1 25 ? 50.427 52.377 11.458 1.00 0.00 25 THR A N 10
ATOM 4429 C CA . THR A 1 25 ? 50.493 51.272 10.558 1.00 0.00 25 THR A CA 10
ATOM 4430 C C . THR A 1 25 ? 50.844 50.053 11.341 1.00 0.00 25 THR A C 10
ATOM 4431 O O . THR A 1 25 ? 51.956 49.731 11.743 1.00 0.00 25 THR A O 10
ATOM 4440 N N . CYS A 1 26 ? 49.803 49.236 11.608 1.00 0.00 26 CYS A N 10
ATOM 4441 C CA . CYS A 1 26 ? 49.800 47.831 11.825 1.00 0.00 26 CYS A CA 10
ATOM 4442 C C . CYS A 1 26 ? 48.741 47.282 10.921 1.00 0.00 26 CYS A C 10
ATOM 4443 O O . CYS A 1 26 ? 47.712 47.914 10.704 1.00 0.00 26 CYS A O 10
ATOM 4450 N N . ASN A 1 27 ? 48.991 46.100 10.329 1.00 0.00 27 ASN A N 10
ATOM 4451 C CA . ASN A 1 27 ? 48.610 45.700 9.014 1.00 0.00 27 ASN A CA 10
ATOM 4452 C C . ASN A 1 27 ? 49.616 46.096 7.994 1.00 0.00 27 ASN A C 10
ATOM 4453 O O . ASN A 1 27 ? 49.916 45.417 7.000 1.00 0.00 27 ASN A O 10
ATOM 4464 N N . CYS A 1 28 ? 50.285 47.248 8.152 1.00 0.00 28 CYS A N 10
ATOM 4465 C CA . CYS A 1 28 ? 51.658 47.497 7.830 1.00 0.00 28 CYS A CA 10
ATOM 4466 C C . CYS A 1 28 ? 52.525 46.549 8.578 1.00 0.00 28 CYS A C 10
ATOM 4467 O O . CYS A 1 28 ? 53.590 46.119 8.142 1.00 0.00 28 CYS A O 10
ATOM 4474 N N . HIS A 1 29 ? 52.166 46.308 9.855 1.00 0.00 29 HIS A N 10
ATOM 4475 C CA . HIS A 1 29 ? 53.093 45.861 10.854 1.00 0.00 29 HIS A CA 10
ATOM 4476 C C . HIS A 1 29 ? 52.355 45.254 11.996 1.00 0.00 29 HIS A C 10
ATOM 4477 O O . HIS A 1 29 ? 51.149 45.061 11.870 1.00 0.00 29 HIS A O 10
ATOM 4491 N N . ILE A 1 30 ? 53.094 44.796 13.028 1.00 0.00 30 ILE A N 10
ATOM 4492 C CA . ILE A 1 30 ? 52.675 44.348 14.315 1.00 0.00 30 ILE A CA 10
ATOM 4493 C C . ILE A 1 30 ? 51.974 45.418 15.088 1.00 0.00 30 ILE A C 10
ATOM 4494 O O . ILE A 1 30 ? 52.431 46.557 15.079 1.00 0.00 30 ILE A O 10
ATOM 4518 N N . LYS A 1 32 ? 51.211 47.433 17.584 1.00 0.00 32 LYS A N 10
ATOM 4519 C CA . LYS A 1 32 ? 51.850 48.105 18.679 1.00 0.00 32 LYS A CA 10
ATOM 4520 C C . LYS A 1 32 ? 51.992 49.571 18.299 1.00 0.00 32 LYS A C 10
ATOM 4521 O O . LYS A 1 32 ? 53.092 50.191 18.292 1.00 0.00 32 LYS A O 10
ATOM 4541 N N . TRP A 1 1 ? 36.358 58.942 14.824 1.00 0.00 1 TRP A N 11
ATOM 4542 C CA . TRP A 1 1 ? 36.043 58.091 15.988 1.00 0.00 1 TRP A CA 11
ATOM 4543 C C . TRP A 1 1 ? 37.172 57.128 16.210 1.00 0.00 1 TRP A C 11
ATOM 4544 O O . TRP A 1 1 ? 37.778 56.671 15.253 1.00 0.00 1 TRP A O 11
ATOM 4567 N N . LYS A 1 2 ? 37.442 56.740 17.471 1.00 0.00 2 LYS A N 11
ATOM 4568 C CA . LYS A 1 2 ? 38.372 55.718 17.821 1.00 0.00 2 LYS A CA 11
ATOM 4569 C C . LYS A 1 2 ? 38.007 54.291 17.556 1.00 0.00 2 LYS A C 11
ATOM 4570 O O . LYS A 1 2 ? 38.782 53.401 17.210 1.00 0.00 2 LYS A O 11
ATOM 4589 N N . SER A 1 3 ? 36.673 54.110 17.577 1.00 0.00 3 SER A N 11
ATOM 4590 C CA . SER A 1 3 ? 35.989 53.032 16.942 1.00 0.00 3 SER A CA 11
ATOM 4591 C C . SER A 1 3 ? 36.399 51.676 17.409 1.00 0.00 3 SER A C 11
ATOM 4592 O O . SER A 1 3 ? 36.384 50.715 16.639 1.00 0.00 3 SER A O 11
ATOM 4598 N N . GLN A 1 4 ? 36.695 51.546 18.716 1.00 0.00 4 GLN A N 11
ATOM 4599 C CA . GLN A 1 4 ? 36.989 50.272 19.307 1.00 0.00 4 GLN A CA 11
ATOM 4600 C C . GLN A 1 4 ? 38.314 49.690 18.967 1.00 0.00 4 GLN A C 11
ATOM 4601 O O . GLN A 1 4 ? 38.382 48.473 18.790 1.00 0.00 4 GLN A O 11
ATOM 4623 N N . PHE A 1 6 ? 41.541 49.817 16.633 1.00 0.00 6 PHE A N 11
ATOM 4624 C CA . PHE A 1 6 ? 41.051 51.033 16.087 1.00 0.00 6 PHE A CA 11
ATOM 4625 C C . PHE A 1 6 ? 40.396 50.778 14.780 1.00 0.00 6 PHE A C 11
ATOM 4626 O O . PHE A 1 6 ? 40.774 49.815 14.112 1.00 0.00 6 PHE A O 11
ATOM 4643 N N . CYS A 1 7 ? 39.406 51.639 14.462 1.00 0.00 7 CYS A N 11
ATOM 4644 C CA . CYS A 1 7 ? 38.587 51.392 13.312 1.00 0.00 7 CYS A CA 11
ATOM 4645 C C . CYS A 1 7 ? 39.033 52.117 12.087 1.00 0.00 7 CYS A C 11
ATOM 4646 O O . CYS A 1 7 ? 38.948 51.631 10.963 1.00 0.00 7 CYS A O 11
ATOM 4653 N N . THR A 1 8 ? 39.740 53.198 12.466 1.00 0.00 8 THR A N 11
ATOM 4654 C CA . THR A 1 8 ? 40.802 53.833 11.746 1.00 0.00 8 THR A CA 11
ATOM 4655 C C . THR A 1 8 ? 41.818 54.194 12.776 1.00 0.00 8 THR A C 11
ATOM 4656 O O . THR A 1 8 ? 41.305 54.682 13.787 1.00 0.00 8 THR A O 11
ATOM 4665 N N . PRO A 1 9 ? 43.092 54.005 12.628 1.00 0.00 9 PRO A N 11
ATOM 4666 C CA . PRO A 1 9 ? 43.968 54.334 13.723 1.00 0.00 9 PRO A CA 11
ATOM 4667 C C . PRO A 1 9 ? 44.154 55.793 13.962 1.00 0.00 9 PRO A C 11
ATOM 4668 O O . PRO A 1 9 ? 44.534 56.145 15.074 1.00 0.00 9 PRO A O 11
ATOM 4679 N N . GLY A 1 10 ? 43.844 56.571 12.906 1.00 0.00 10 GLY A N 11
ATOM 4680 C CA . GLY A 1 10 ? 43.965 57.998 12.941 1.00 0.00 10 GLY A CA 11
ATOM 4681 C C . GLY A 1 10 ? 42.758 58.678 12.405 1.00 0.00 10 GLY A C 11
ATOM 4682 O O . GLY A 1 10 ? 42.833 59.451 11.450 1.00 0.00 10 GLY A O 11
ATOM 4686 N N . CYS A 1 11 ? 41.558 58.239 12.839 1.00 0.00 11 CYS A N 11
ATOM 4687 C CA . CYS A 1 11 ? 40.385 58.187 12.031 1.00 0.00 11 CYS A CA 11
ATOM 4688 C C . CYS A 1 11 ? 39.620 59.409 11.642 1.00 0.00 11 CYS A C 11
ATOM 4689 O O . CYS A 1 11 ? 39.106 59.505 10.537 1.00 0.00 11 CYS A O 11
ATOM 4696 N N . VAL A 1 12 ? 39.317 60.336 12.563 1.00 0.00 12 VAL A N 11
ATOM 4697 C CA . VAL A 1 12 ? 40.163 60.881 13.585 1.00 0.00 12 VAL A CA 11
ATOM 4698 C C . VAL A 1 12 ? 40.109 60.169 14.888 1.00 0.00 12 VAL A C 11
ATOM 4699 O O . VAL A 1 12 ? 39.047 59.709 15.299 1.00 0.00 12 VAL A O 11
ATOM 4712 N N . THR A 1 13 ? 41.225 60.070 15.641 1.00 0.00 13 THR A N 11
ATOM 4713 C CA . THR A 1 13 ? 41.184 59.806 17.049 1.00 0.00 13 THR A CA 11
ATOM 4714 C C . THR A 1 13 ? 41.130 61.040 17.873 1.00 0.00 13 THR A C 11
ATOM 4715 O O . THR A 1 13 ? 41.310 61.045 19.096 1.00 0.00 13 THR A O 11
ATOM 4724 N N . GLY A 1 14 ? 40.878 62.142 17.150 1.00 0.00 14 GLY A N 11
ATOM 4725 C CA . GLY A 1 14 ? 40.486 63.384 17.763 1.00 0.00 14 GLY A CA 11
ATOM 4726 C C . GLY A 1 14 ? 41.735 64.147 18.043 1.00 0.00 14 GLY A C 11
ATOM 4727 O O . GLY A 1 14 ? 41.646 65.316 18.425 1.00 0.00 14 GLY A O 11
ATOM 4731 N N . VAL A 1 15 ? 42.899 63.515 17.842 1.00 0.00 15 VAL A N 11
ATOM 4732 C CA . VAL A 1 15 ? 44.187 64.124 17.976 1.00 0.00 15 VAL A CA 11
ATOM 4733 C C . VAL A 1 15 ? 44.655 65.048 16.902 1.00 0.00 15 VAL A C 11
ATOM 4734 O O . VAL A 1 15 ? 45.290 66.038 17.264 1.00 0.00 15 VAL A O 11
ATOM 4747 N N . LEU A 1 16 ? 44.478 64.913 15.575 1.00 0.00 16 LEU A N 11
ATOM 4748 C CA . LEU A 1 16 ? 43.408 64.280 14.881 1.00 0.00 16 LEU A CA 11
ATOM 4749 C C . LEU A 1 16 ? 43.846 62.918 14.466 1.00 0.00 16 LEU A C 11
ATOM 4750 O O . LEU A 1 16 ? 43.173 61.911 14.692 1.00 0.00 16 LEU A O 11
ATOM 4766 N N . GLN A 1 17 ? 45.132 62.880 14.068 1.00 0.00 17 GLN A N 11
ATOM 4767 C CA . GLN A 1 17 ? 45.636 61.787 13.288 1.00 0.00 17 GLN A CA 11
ATOM 4768 C C . GLN A 1 17 ? 46.859 61.245 13.948 1.00 0.00 17 GLN A C 11
ATOM 4769 O O . GLN A 1 17 ? 47.584 61.958 14.640 1.00 0.00 17 GLN A O 11
ATOM 4794 N N . CYS A 1 19 ? 46.709 58.350 16.538 1.00 0.00 19 CYS A N 11
ATOM 4795 C CA . CYS A 1 19 ? 46.259 58.253 17.887 1.00 0.00 19 CYS A CA 11
ATOM 4796 C C . CYS A 1 19 ? 46.965 57.281 18.780 1.00 0.00 19 CYS A C 11
ATOM 4797 O O . CYS A 1 19 ? 47.026 57.470 19.990 1.00 0.00 19 CYS A O 11
ATOM 4804 N N . PHE A 1 20 ? 47.578 56.259 18.159 1.00 0.00 20 PHE A N 11
ATOM 4805 C CA . PHE A 1 20 ? 48.522 55.469 18.880 1.00 0.00 20 PHE A CA 11
ATOM 4806 C C . PHE A 1 20 ? 49.683 55.179 17.991 1.00 0.00 20 PHE A C 11
ATOM 4807 O O . PHE A 1 20 ? 49.557 54.959 16.791 1.00 0.00 20 PHE A O 11
ATOM 4824 N N . ILE A 1 21 ? 50.904 55.160 18.561 1.00 0.00 21 ILE A N 11
ATOM 4825 C CA . ILE A 1 21 ? 52.188 54.832 18.014 1.00 0.00 21 ILE A CA 11
ATOM 4826 C C . ILE A 1 21 ? 52.582 53.588 18.732 1.00 0.00 21 ILE A C 11
ATOM 4827 O O . ILE A 1 21 ? 52.693 53.527 19.953 1.00 0.00 21 ILE A O 11
ATOM 4843 N N . GLN A 1 22 ? 52.774 52.521 17.924 1.00 0.00 22 GLN A N 11
ATOM 4844 C CA . GLN A 1 22 ? 53.331 52.387 16.619 1.00 0.00 22 GLN A CA 11
ATOM 4845 C C . GLN A 1 22 ? 52.442 52.537 15.433 1.00 0.00 22 GLN A C 11
ATOM 4846 O O . GLN A 1 22 ? 52.934 52.765 14.327 1.00 0.00 22 GLN A O 11
ATOM 4860 N N . THR A 1 23 ? 51.103 52.546 15.585 1.00 0.00 23 THR A N 11
ATOM 4861 C CA . THR A 1 23 ? 50.133 52.309 14.552 1.00 0.00 23 THR A CA 11
ATOM 4862 C C . THR A 1 23 ? 49.835 53.511 13.719 1.00 0.00 23 THR A C 11
ATOM 4863 O O . THR A 1 23 ? 49.040 53.491 12.788 1.00 0.00 23 THR A O 11
ATOM 4872 N N . ALA A 1 24 ? 50.663 54.529 14.001 1.00 0.00 24 ALA A N 11
ATOM 4873 C CA . ALA A 1 24 ? 51.015 55.535 13.052 1.00 0.00 24 ALA A CA 11
ATOM 4874 C C . ALA A 1 24 ? 51.876 55.075 11.925 1.00 0.00 24 ALA A C 11
ATOM 4875 O O . ALA A 1 24 ? 51.833 55.742 10.891 1.00 0.00 24 ALA A O 11
ATOM 4882 N N . THR A 1 25 ? 52.463 53.871 11.942 1.00 0.00 25 THR A N 11
ATOM 4883 C CA . THR A 1 25 ? 52.138 52.874 10.974 1.00 0.00 25 THR A CA 11
ATOM 4884 C C . THR A 1 25 ? 51.757 51.552 11.560 1.00 0.00 25 THR A C 11
ATOM 4885 O O . THR A 1 25 ? 52.555 50.813 12.140 1.00 0.00 25 THR A O 11
ATOM 4894 N N . CYS A 1 26 ? 50.489 51.150 11.401 1.00 0.00 26 CYS A N 11
ATOM 4895 C CA . CYS A 1 26 ? 49.920 49.855 11.570 1.00 0.00 26 CYS A CA 11
ATOM 4896 C C . CYS A 1 26 ? 48.916 49.950 10.467 1.00 0.00 26 CYS A C 11
ATOM 4897 O O . CYS A 1 26 ? 48.540 51.036 10.024 1.00 0.00 26 CYS A O 11
ATOM 4904 N N . ASN A 1 27 ? 48.526 48.829 9.851 1.00 0.00 27 ASN A N 11
ATOM 4905 C CA . ASN A 1 27 ? 48.286 48.621 8.451 1.00 0.00 27 ASN A CA 11
ATOM 4906 C C . ASN A 1 27 ? 49.538 48.751 7.661 1.00 0.00 27 ASN A C 11
ATOM 4907 O O . ASN A 1 27 ? 49.674 48.117 6.614 1.00 0.00 27 ASN A O 11
ATOM 4918 N N . CYS A 1 28 ? 50.591 49.486 8.062 1.00 0.00 28 CYS A N 11
ATOM 4919 C CA . CYS A 1 28 ? 51.978 49.280 7.795 1.00 0.00 28 CYS A CA 11
ATOM 4920 C C . CYS A 1 28 ? 52.460 47.995 8.366 1.00 0.00 28 CYS A C 11
ATOM 4921 O O . CYS A 1 28 ? 53.336 47.307 7.829 1.00 0.00 28 CYS A O 11
ATOM 4928 N N . HIS A 1 29 ? 51.977 47.647 9.573 1.00 0.00 29 HIS A N 11
ATOM 4929 C CA . HIS A 1 29 ? 52.670 46.831 10.512 1.00 0.00 29 HIS A CA 11
ATOM 4930 C C . HIS A 1 29 ? 51.637 46.295 11.438 1.00 0.00 29 HIS A C 11
ATOM 4931 O O . HIS A 1 29 ? 50.478 46.684 11.335 1.00 0.00 29 HIS A O 11
ATOM 4945 N N . ILE A 1 30 ? 52.102 45.444 12.372 1.00 0.00 30 ILE A N 11
ATOM 4946 C CA . ILE A 1 30 ? 51.333 45.067 13.516 1.00 0.00 30 ILE A CA 11
ATOM 4947 C C . ILE A 1 30 ? 50.728 46.214 14.253 1.00 0.00 30 ILE A C 11
ATOM 4948 O O . ILE A 1 30 ? 51.337 47.246 14.551 1.00 0.00 30 ILE A O 11
ATOM 4972 N N . LYS A 1 32 ? 49.901 48.092 16.913 1.00 0.00 32 LYS A N 11
ATOM 4973 C CA . LYS A 1 32 ? 50.421 48.360 18.213 1.00 0.00 32 LYS A CA 11
ATOM 4974 C C . LYS A 1 32 ? 51.208 49.665 18.332 1.00 0.00 32 LYS A C 11
AT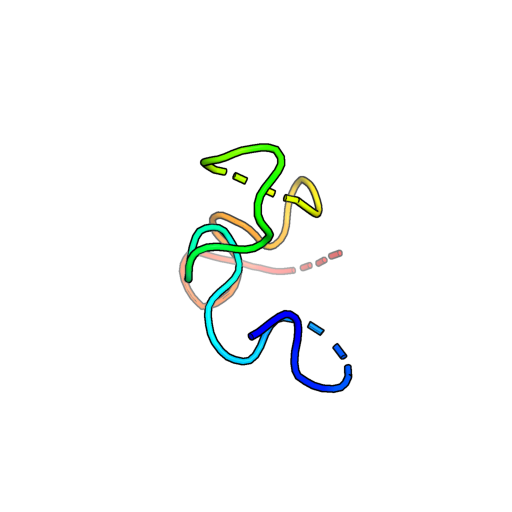OM 4975 O O . LYS A 1 32 ? 50.748 50.623 17.652 1.00 0.00 32 LYS A O 11
ATOM 4995 N N . TRP A 1 1 ? 35.876 59.504 15.384 1.00 0.00 1 TRP A N 12
ATOM 4996 C CA . TRP A 1 1 ? 35.502 58.803 16.633 1.00 0.00 1 TRP A CA 12
ATOM 4997 C C . TRP A 1 1 ? 36.515 57.811 17.080 1.00 0.00 1 TRP A C 12
ATOM 4998 O O . TRP A 1 1 ? 37.344 57.422 16.249 1.00 0.00 1 TRP A O 12
ATOM 5021 N N . LYS A 1 2 ? 36.600 57.490 18.379 1.00 0.00 2 LYS A N 12
ATOM 5022 C CA . LYS A 1 2 ? 37.737 56.898 19.012 1.00 0.00 2 LYS A CA 12
ATOM 5023 C C . LYS A 1 2 ? 37.539 55.434 19.194 1.00 0.00 2 LYS A C 12
ATOM 5024 O O . LYS A 1 2 ? 38.519 54.830 19.621 1.00 0.00 2 LYS A O 12
ATOM 5043 N N . SER A 1 3 ? 36.428 54.774 18.802 1.00 0.00 3 SER A N 12
ATOM 5044 C CA . SER A 1 3 ? 36.034 53.453 18.426 1.00 0.00 3 SER A CA 12
ATOM 5045 C C . SER A 1 3 ? 36.566 52.244 19.113 1.00 0.00 3 SER A C 12
ATOM 5046 O O . SER A 1 3 ? 36.679 51.159 18.545 1.00 0.00 3 SER A O 12
ATOM 5052 N N . GLN A 1 4 ? 36.875 52.222 20.422 1.00 0.00 4 GLN A N 12
ATOM 5053 C CA . GLN A 1 4 ? 37.474 51.214 21.231 1.00 0.00 4 GLN A CA 12
ATOM 5054 C C . GLN A 1 4 ? 38.880 50.864 20.865 1.00 0.00 4 GLN A C 12
ATOM 5055 O O . GLN A 1 4 ? 39.583 50.470 21.794 1.00 0.00 4 GLN A O 12
ATOM 5077 N N . PHE A 1 6 ? 40.662 52.747 17.772 1.00 0.00 6 PHE A N 12
ATOM 5078 C CA . PHE A 1 6 ? 40.297 53.878 16.977 1.00 0.00 6 PHE A CA 12
ATOM 5079 C C . PHE A 1 6 ? 39.277 53.314 16.043 1.00 0.00 6 PHE A C 12
ATOM 5080 O O . PHE A 1 6 ? 39.188 52.104 15.871 1.00 0.00 6 PHE A O 12
ATOM 5097 N N . CYS A 1 7 ? 38.522 54.137 15.292 1.00 0.00 7 CYS A N 12
ATOM 5098 C CA . CYS A 1 7 ? 37.714 53.558 14.264 1.00 0.00 7 CYS A CA 12
ATOM 5099 C C . CYS A 1 7 ? 38.396 53.604 12.939 1.00 0.00 7 CYS A C 12
ATOM 5100 O O . CYS A 1 7 ? 38.073 52.859 12.023 1.00 0.00 7 CYS A O 12
ATOM 5107 N N . THR A 1 8 ? 39.333 54.579 12.919 1.00 0.00 8 THR A N 12
ATOM 5108 C CA . THR A 1 8 ? 40.256 55.031 11.938 1.00 0.00 8 THR A CA 12
ATOM 5109 C C . THR A 1 8 ? 41.442 55.608 12.646 1.00 0.00 8 THR A C 12
ATOM 5110 O O . THR A 1 8 ? 41.232 56.181 13.709 1.00 0.00 8 THR A O 12
ATOM 5119 N N . PRO A 1 9 ? 42.627 55.373 12.176 1.00 0.00 9 PRO A N 12
ATOM 5120 C CA . PRO A 1 9 ? 43.826 55.650 12.908 1.00 0.00 9 PRO A CA 12
ATOM 5121 C C . PRO A 1 9 ? 43.955 57.119 13.078 1.00 0.00 9 PRO A C 12
ATOM 5122 O O . PRO A 1 9 ? 44.595 57.466 14.068 1.00 0.00 9 PRO A O 12
ATOM 5133 N N . GLY A 1 10 ? 43.334 57.862 12.129 1.00 0.00 10 GLY A N 12
ATOM 5134 C CA . GLY A 1 10 ? 43.288 59.287 12.277 1.00 0.00 10 GLY A CA 12
ATOM 5135 C C . GLY A 1 10 ? 41.928 59.758 11.899 1.00 0.00 10 GLY A C 12
ATOM 5136 O O . GLY A 1 10 ? 41.821 60.764 11.199 1.00 0.00 10 GLY A O 12
ATOM 5140 N N . CYS A 1 11 ? 40.871 59.054 12.342 1.00 0.00 11 CYS A N 12
ATOM 5141 C CA . CYS A 1 11 ? 39.548 59.029 11.803 1.00 0.00 11 CYS A CA 12
ATOM 5142 C C . CYS A 1 11 ? 38.760 60.231 11.414 1.00 0.00 11 CYS A C 12
ATOM 5143 O O . CYS A 1 11 ? 38.250 60.182 10.296 1.00 0.00 11 CYS A O 12
ATOM 5150 N N . VAL A 1 12 ? 38.513 61.219 12.294 1.00 0.00 12 VAL A N 12
ATOM 5151 C CA . VAL A 1 12 ? 39.402 61.706 13.297 1.00 0.00 12 VAL A CA 12
ATOM 5152 C C . VAL A 1 12 ? 39.238 61.022 14.610 1.00 0.00 12 VAL A C 12
ATOM 5153 O O . VAL A 1 12 ? 38.195 60.554 15.074 1.00 0.00 12 VAL A O 12
ATOM 5166 N N . THR A 1 13 ? 40.432 60.760 15.165 1.00 0.00 13 THR A N 12
ATOM 5167 C CA . THR A 1 13 ? 40.639 60.606 16.578 1.00 0.00 13 THR A CA 12
ATOM 5168 C C . THR A 1 13 ? 40.984 61.891 17.239 1.00 0.00 13 THR A C 12
ATOM 5169 O O . THR A 1 13 ? 41.194 62.018 18.448 1.00 0.00 13 THR A O 12
ATOM 5178 N N . GLY A 1 14 ? 41.138 62.960 16.427 1.00 0.00 14 GLY A N 12
ATOM 5179 C CA . GLY A 1 14 ? 41.037 64.321 16.872 1.00 0.00 14 GLY A CA 12
ATOM 5180 C C . GLY A 1 14 ? 42.182 64.764 17.712 1.00 0.00 14 GLY A C 12
ATOM 5181 O O . GLY A 1 14 ? 42.099 65.799 18.374 1.00 0.00 14 GLY A O 12
ATOM 5185 N N . VAL A 1 15 ? 43.289 64.008 17.566 1.00 0.00 15 VAL A N 12
ATOM 5186 C CA . VAL A 1 15 ? 44.603 64.170 18.105 1.00 0.00 15 VAL A CA 12
ATOM 5187 C C . VAL A 1 15 ? 45.531 64.994 17.274 1.00 0.00 15 VAL A C 12
ATOM 5188 O O . VAL A 1 15 ? 46.532 65.484 17.783 1.00 0.00 15 VAL A O 12
ATOM 5201 N N . LEU A 1 16 ? 45.325 65.366 15.994 1.00 0.00 16 LEU A N 12
ATOM 5202 C CA . LEU A 1 16 ? 44.324 65.102 15.005 1.00 0.00 16 LEU A CA 12
ATOM 5203 C C . LEU A 1 16 ? 44.305 63.720 14.455 1.00 0.00 16 LEU A C 12
ATOM 5204 O O . LEU A 1 16 ? 43.302 63.034 14.303 1.00 0.00 16 LEU A O 12
ATOM 5220 N N . GLN A 1 17 ? 45.519 63.250 14.093 1.00 0.00 17 GLN A N 12
ATOM 5221 C CA . GLN A 1 17 ? 45.740 61.972 13.498 1.00 0.00 17 GLN A CA 12
ATOM 5222 C C . GLN A 1 17 ? 46.878 61.246 14.132 1.00 0.00 17 GLN A C 12
ATOM 5223 O O . GLN A 1 17 ? 47.708 61.794 14.861 1.00 0.00 17 GLN A O 12
ATOM 5248 N N . CYS A 1 19 ? 46.112 58.331 16.261 1.00 0.00 19 CYS A N 12
ATOM 5249 C CA . CYS A 1 19 ? 45.447 58.098 17.500 1.00 0.00 19 CYS A CA 12
ATOM 5250 C C . CYS A 1 19 ? 45.849 56.774 18.058 1.00 0.00 19 CYS A C 12
ATOM 5251 O O . CYS A 1 19 ? 45.144 56.162 18.857 1.00 0.00 19 CYS A O 12
ATOM 5258 N N . PHE A 1 20 ? 46.974 56.147 17.661 1.00 0.00 20 PHE A N 12
ATOM 5259 C CA . PHE A 1 20 ? 47.327 54.926 18.323 1.00 0.00 20 PHE A CA 12
ATOM 5260 C C . PHE A 1 20 ? 48.809 54.896 18.170 1.00 0.00 20 PHE A C 12
ATOM 5261 O O . PHE A 1 20 ? 49.232 55.495 17.178 1.00 0.00 20 PHE A O 12
ATOM 5278 N N . ILE A 1 21 ? 49.673 54.269 18.983 1.00 0.00 21 ILE A N 12
ATOM 5279 C CA . ILE A 1 21 ? 51.034 53.995 18.652 1.00 0.00 21 ILE A CA 12
ATOM 5280 C C . ILE A 1 21 ? 51.268 52.532 18.814 1.00 0.00 21 ILE A C 12
ATOM 5281 O O . ILE A 1 21 ? 50.736 51.954 19.756 1.00 0.00 21 ILE A O 12
ATOM 5297 N N . GLN A 1 22 ? 52.079 51.848 17.977 1.00 0.00 22 GLN A N 12
ATOM 5298 C CA . GLN A 1 22 ? 52.434 52.207 16.645 1.00 0.00 22 GLN A CA 12
ATOM 5299 C C . GLN A 1 22 ? 51.575 51.675 15.554 1.00 0.00 22 GLN A C 12
ATOM 5300 O O . GLN A 1 22 ? 51.657 52.221 14.455 1.00 0.00 22 GLN A O 12
ATOM 5314 N N . THR A 1 23 ? 50.674 50.713 15.823 1.00 0.00 23 THR A N 12
ATOM 5315 C CA . THR A 1 23 ? 49.885 50.040 14.842 1.00 0.00 23 THR A CA 12
ATOM 5316 C C . THR A 1 23 ? 48.845 50.875 14.167 1.00 0.00 23 THR A C 12
ATOM 5317 O O . THR A 1 23 ? 48.065 50.370 13.363 1.00 0.00 23 THR A O 12
ATOM 5326 N N . ALA A 1 24 ? 48.828 52.204 14.362 1.00 0.00 24 ALA A N 12
ATOM 5327 C CA . ALA A 1 24 ? 48.350 53.163 13.423 1.00 0.00 24 ALA A CA 12
ATOM 5328 C C . ALA A 1 24 ? 49.099 53.228 12.136 1.00 0.00 24 ALA A C 12
ATOM 5329 O O . ALA A 1 24 ? 48.493 53.645 11.143 1.00 0.00 24 ALA A O 12
ATOM 5336 N N . THR A 1 25 ? 50.328 52.688 12.080 1.00 0.00 25 THR A N 12
ATOM 5337 C CA . THR A 1 25 ? 50.736 51.688 11.147 1.00 0.00 25 THR A CA 12
ATOM 5338 C C . THR A 1 25 ? 51.137 50.403 11.793 1.00 0.00 25 THR A C 12
ATOM 5339 O O . THR A 1 25 ? 52.228 50.140 12.300 1.00 0.00 25 THR A O 12
ATOM 5348 N N . CYS A 1 26 ? 50.218 49.420 11.773 1.00 0.00 26 CYS A N 12
ATOM 5349 C CA . CYS A 1 26 ? 50.464 48.013 11.891 1.00 0.00 26 CYS A CA 12
ATOM 5350 C C . CYS A 1 26 ? 49.479 47.420 10.948 1.00 0.00 26 CYS A C 12
ATOM 5351 O O . CYS A 1 26 ? 48.566 48.134 10.541 1.00 0.00 26 CYS A O 12
ATOM 5358 N N . ASN A 1 27 ? 49.824 46.275 10.320 1.00 0.00 27 ASN A N 12
ATOM 5359 C CA . ASN A 1 27 ? 49.592 46.056 8.928 1.00 0.00 27 ASN A CA 12
ATOM 5360 C C . ASN A 1 27 ? 50.323 47.004 8.042 1.00 0.00 27 ASN A C 12
ATOM 5361 O O . ASN A 1 27 ? 50.608 46.623 6.902 1.00 0.00 27 ASN A O 12
ATOM 5372 N N . CYS A 1 28 ? 50.865 48.124 8.521 1.00 0.00 28 CYS A N 12
ATOM 5373 C CA . CYS A 1 28 ? 52.123 48.636 8.069 1.00 0.00 28 CYS A CA 12
ATOM 5374 C C . CYS A 1 28 ? 53.320 47.779 8.310 1.00 0.00 28 CYS A C 12
ATOM 5375 O O . CYS A 1 28 ? 54.225 47.581 7.502 1.00 0.00 28 CYS A O 12
ATOM 5382 N N . HIS A 1 29 ? 53.358 47.216 9.539 1.00 0.00 29 HIS A N 12
ATOM 5383 C CA . HIS A 1 29 ? 54.309 46.223 9.917 1.00 0.00 29 HIS A CA 12
ATOM 5384 C C . HIS A 1 29 ? 53.636 45.476 11.027 1.00 0.00 29 HIS A C 12
ATOM 5385 O O . HIS A 1 29 ? 52.423 45.556 11.180 1.00 0.00 29 HIS A O 12
ATOM 5399 N N . ILE A 1 30 ? 54.400 44.861 11.952 1.00 0.00 30 ILE A N 12
ATOM 5400 C CA . ILE A 1 30 ? 54.175 44.400 13.289 1.00 0.00 30 ILE A CA 12
ATOM 5401 C C . ILE A 1 30 ? 53.203 45.192 14.101 1.00 0.00 30 ILE A C 12
ATOM 5402 O O . ILE A 1 30 ? 53.390 46.377 14.372 1.00 0.00 30 ILE A O 12
ATOM 5426 N N . LYS A 1 32 ? 52.182 46.519 16.928 1.00 0.00 32 LYS A N 12
ATOM 5427 C CA . LYS A 1 32 ? 52.523 46.985 18.237 1.00 0.00 32 LYS A CA 12
ATOM 5428 C C . LYS A 1 32 ? 52.139 48.455 18.359 1.00 0.00 32 LYS A C 12
ATOM 5429 O O . LYS A 1 32 ? 53.042 49.281 18.673 1.00 0.00 32 LYS A O 12
ATOM 5449 N N . TRP A 1 1 ? 35.955 59.520 14.656 1.00 0.00 1 TRP A N 13
ATOM 5450 C CA . TRP A 1 1 ? 35.697 58.651 15.827 1.00 0.00 1 TRP A CA 13
ATOM 5451 C C . TRP A 1 1 ? 36.818 57.675 15.895 1.00 0.00 1 TRP A C 13
ATOM 5452 O O . TRP A 1 1 ? 37.345 57.313 14.848 1.00 0.00 1 TRP A O 13
ATOM 5475 N N . LYS A 1 2 ? 37.181 57.291 17.137 1.00 0.00 2 LYS A N 13
ATOM 5476 C CA . LYS A 1 2 ? 38.279 56.472 17.529 1.00 0.00 2 LYS A CA 13
ATOM 5477 C C . LYS A 1 2 ? 38.145 55.091 16.988 1.00 0.00 2 LYS A C 13
ATOM 5478 O O . LYS A 1 2 ? 38.939 54.549 16.225 1.00 0.00 2 LYS A O 13
ATOM 5497 N N . SER A 1 3 ? 36.980 54.467 17.221 1.00 0.00 3 SER A N 13
ATOM 5498 C CA . SER A 1 3 ? 36.606 53.159 16.775 1.00 0.00 3 SER A CA 13
ATOM 5499 C C . SER A 1 3 ? 37.395 51.975 17.181 1.00 0.00 3 SER A C 13
ATOM 5500 O O . SER A 1 3 ? 37.736 51.128 16.357 1.00 0.00 3 SER A O 13
ATOM 5506 N N . GLN A 1 4 ? 37.615 51.822 18.503 1.00 0.00 4 GLN A N 13
ATOM 5507 C CA . GLN A 1 4 ? 38.344 50.828 19.232 1.00 0.00 4 GLN A CA 13
ATOM 5508 C C . GLN A 1 4 ? 39.785 51.223 19.257 1.00 0.00 4 GLN A C 13
ATOM 5509 O O . GLN A 1 4 ? 40.686 50.449 18.939 1.00 0.00 4 GLN A O 13
ATOM 5531 N N . PHE A 1 6 ? 41.360 52.788 16.783 1.00 0.00 6 PHE A N 13
ATOM 5532 C CA . PHE A 1 6 ? 41.855 53.142 15.488 1.00 0.00 6 PHE A CA 13
ATOM 5533 C C . PHE A 1 6 ? 41.057 52.355 14.502 1.00 0.00 6 PHE A C 13
ATOM 5534 O O . PHE A 1 6 ? 41.607 51.419 13.924 1.00 0.00 6 PHE A O 13
ATOM 5551 N N . CYS A 1 7 ? 39.850 52.856 14.184 1.00 0.00 7 CYS A N 13
ATOM 5552 C CA . CYS A 1 7 ? 39.069 52.400 13.071 1.00 0.00 7 CYS A CA 13
ATOM 5553 C C . CYS A 1 7 ? 39.369 53.202 11.856 1.00 0.00 7 CYS A C 13
ATOM 5554 O O . CYS A 1 7 ? 39.274 52.755 10.710 1.00 0.00 7 CYS A O 13
ATOM 5561 N N . THR A 1 8 ? 39.884 54.415 12.119 1.00 0.00 8 THR A N 13
ATOM 5562 C CA . THR A 1 8 ? 40.844 55.086 11.298 1.00 0.00 8 THR A CA 13
ATOM 5563 C C . THR A 1 8 ? 41.823 55.498 12.344 1.00 0.00 8 THR A C 13
ATOM 5564 O O . THR A 1 8 ? 41.447 55.924 13.434 1.00 0.00 8 THR A O 13
ATOM 5573 N N . PRO A 1 9 ? 43.104 55.411 12.137 1.00 0.00 9 PRO A N 13
ATOM 5574 C CA . PRO A 1 9 ? 44.044 55.716 13.174 1.00 0.00 9 PRO A CA 13
ATOM 5575 C C . PRO A 1 9 ? 44.283 57.168 13.384 1.00 0.00 9 PRO A C 13
ATOM 5576 O O . PRO A 1 9 ? 44.843 57.519 14.417 1.00 0.00 9 PRO A O 13
ATOM 5587 N N . GLY A 1 10 ? 43.745 58.064 12.539 1.00 0.00 10 GLY A N 13
ATOM 5588 C CA . GLY A 1 10 ? 43.583 59.452 12.820 1.00 0.00 10 GLY A CA 13
ATOM 5589 C C . GLY A 1 10 ? 42.260 59.863 12.267 1.00 0.00 10 GLY A C 13
ATOM 5590 O O . GLY A 1 10 ? 42.255 60.825 11.495 1.00 0.00 10 GLY A O 13
ATOM 5594 N N . CYS A 1 11 ? 41.199 59.124 12.624 1.00 0.00 11 CYS A N 13
ATOM 5595 C CA . CYS A 1 11 ? 40.015 59.086 11.819 1.00 0.00 11 CYS A CA 13
ATOM 5596 C C . CYS A 1 11 ? 39.290 60.354 11.505 1.00 0.00 11 CYS A C 13
ATOM 5597 O O . CYS A 1 11 ? 38.941 60.574 10.346 1.00 0.00 11 CYS A O 13
ATOM 5604 N N . VAL A 1 12 ? 38.871 61.254 12.416 1.00 0.00 12 VAL A N 13
ATOM 5605 C CA . VAL A 1 12 ? 39.680 61.801 13.454 1.00 0.00 12 VAL A CA 13
ATOM 5606 C C . VAL A 1 12 ? 39.598 60.990 14.701 1.00 0.00 12 VAL A C 13
ATOM 5607 O O . VAL A 1 12 ? 38.538 60.465 15.046 1.00 0.00 12 VAL A O 13
ATOM 5620 N N . THR A 1 13 ? 40.719 60.899 15.448 1.00 0.00 13 THR A N 13
ATOM 5621 C CA . THR A 1 13 ? 40.680 60.301 16.741 1.00 0.00 13 THR A CA 13
ATOM 5622 C C . THR A 1 13 ? 40.704 61.376 17.776 1.00 0.00 13 THR A C 13
ATOM 5623 O O . THR A 1 13 ? 40.691 61.183 18.994 1.00 0.00 13 THR A O 13
ATOM 5632 N N . GLY A 1 14 ? 40.835 62.622 17.288 1.00 0.00 14 GLY A N 13
ATOM 5633 C CA . GLY A 1 14 ? 40.553 63.797 18.053 1.00 0.00 14 GLY A CA 13
ATOM 5634 C C . GLY A 1 14 ? 41.679 64.223 18.930 1.00 0.00 14 GLY A C 13
ATOM 5635 O O . GLY A 1 14 ? 41.692 65.214 19.646 1.00 0.00 14 GLY A O 13
ATOM 5639 N N . VAL A 1 15 ? 42.795 63.502 18.705 1.00 0.00 15 VAL A N 13
ATOM 5640 C CA . VAL A 1 15 ? 44.084 63.862 19.191 1.00 0.00 15 VAL A CA 13
ATOM 5641 C C . VAL A 1 15 ? 44.781 64.996 18.512 1.00 0.00 15 VAL A C 13
ATOM 5642 O O . VAL A 1 15 ? 45.493 65.719 19.211 1.00 0.00 15 VAL A O 13
ATOM 5655 N N . LEU A 1 16 ? 44.735 65.297 17.207 1.00 0.00 16 LEU A N 13
ATOM 5656 C CA . LEU A 1 16 ? 43.758 65.064 16.185 1.00 0.00 16 LEU A CA 13
ATOM 5657 C C . LEU A 1 16 ? 43.964 63.842 15.361 1.00 0.00 16 LEU A C 13
ATOM 5658 O O . LEU A 1 16 ? 42.989 63.202 14.979 1.00 0.00 16 LEU A O 13
ATOM 5674 N N . GLN A 1 17 ? 45.228 63.471 15.093 1.00 0.00 17 GLN A N 13
ATOM 5675 C CA . GLN A 1 17 ? 45.590 62.457 14.158 1.00 0.00 17 GLN A CA 13
ATOM 5676 C C . GLN A 1 17 ? 46.787 61.752 14.703 1.00 0.00 17 GLN A C 13
ATOM 5677 O O . GLN A 1 17 ? 47.553 62.306 15.490 1.00 0.00 17 GLN A O 13
ATOM 5702 N N . CYS A 1 19 ? 46.121 58.609 16.601 1.00 0.00 19 CYS A N 13
ATOM 5703 C CA . CYS A 1 19 ? 45.466 58.294 17.834 1.00 0.00 19 CYS A CA 13
ATOM 5704 C C . CYS A 1 19 ? 45.988 57.086 18.533 1.00 0.00 19 CYS A C 13
ATOM 5705 O O . CYS A 1 19 ? 45.708 56.934 19.724 1.00 0.00 19 CYS A O 13
ATOM 5712 N N . PHE A 1 20 ? 46.803 56.293 17.821 1.00 0.00 20 PHE A N 13
ATOM 5713 C CA . PHE A 1 20 ? 47.782 55.466 18.469 1.00 0.00 20 PHE A CA 13
ATOM 5714 C C . PHE A 1 20 ? 48.934 55.258 17.541 1.00 0.00 20 PHE A C 13
ATOM 5715 O O . PHE A 1 20 ? 48.936 55.312 16.313 1.00 0.00 20 PHE A O 13
ATOM 5732 N N . ILE A 1 21 ? 50.158 55.032 18.052 1.00 0.00 21 ILE A N 13
ATOM 5733 C CA . ILE A 1 21 ? 51.382 54.932 17.324 1.00 0.00 21 ILE A CA 13
ATOM 5734 C C . ILE A 1 21 ? 51.999 53.843 18.134 1.00 0.00 21 ILE A C 13
ATOM 5735 O O . ILE A 1 21 ? 52.155 54.045 19.340 1.00 0.00 21 ILE A O 13
ATOM 5751 N N . GLN A 1 22 ? 52.301 52.658 17.576 1.00 0.00 22 GLN A N 13
ATOM 5752 C CA . GLN A 1 22 ? 52.716 52.386 16.237 1.00 0.00 22 GLN A CA 13
ATOM 5753 C C . GLN A 1 22 ? 51.651 51.890 15.319 1.00 0.00 22 GLN A C 13
ATOM 5754 O O . GLN A 1 22 ? 51.927 51.891 14.127 1.00 0.00 22 GLN A O 13
ATOM 5768 N N . THR A 1 23 ? 50.494 51.395 15.785 1.00 0.00 23 THR A N 13
ATOM 5769 C CA . THR A 1 23 ? 49.501 50.814 14.939 1.00 0.00 23 THR A CA 13
ATOM 5770 C C . THR A 1 23 ? 48.799 51.858 14.129 1.00 0.00 23 THR A C 13
ATOM 5771 O O . THR A 1 23 ? 47.868 51.562 13.381 1.00 0.00 23 THR A O 13
ATOM 5780 N N . ALA A 1 24 ? 49.299 53.104 14.097 1.00 0.00 24 ALA A N 13
ATOM 5781 C CA . ALA A 1 24 ? 49.093 53.996 12.988 1.00 0.00 24 ALA A CA 13
ATOM 5782 C C . ALA A 1 24 ? 49.842 53.646 11.753 1.00 0.00 24 ALA A C 13
ATOM 5783 O O . ALA A 1 24 ? 49.449 54.052 10.663 1.00 0.00 24 ALA A O 13
ATOM 5790 N N . THR A 1 25 ? 50.873 52.789 11.884 1.00 0.00 25 THR A N 13
ATOM 5791 C CA . THR A 1 25 ? 50.860 51.621 11.064 1.00 0.00 25 THR A CA 13
ATOM 5792 C C . THR A 1 25 ? 50.877 50.288 11.738 1.00 0.00 25 THR A C 13
ATOM 5793 O O . THR A 1 25 ? 51.934 49.714 12.002 1.00 0.00 25 THR A O 13
ATOM 5802 N N . CYS A 1 26 ? 49.670 49.722 11.880 1.00 0.00 26 CYS A N 13
ATOM 5803 C CA . CYS A 1 26 ? 49.385 48.334 12.090 1.00 0.00 26 CYS A CA 13
ATOM 5804 C C . CYS A 1 26 ? 48.363 48.099 11.030 1.00 0.00 26 CYS A C 13
ATOM 5805 O O . CYS A 1 26 ? 47.936 49.034 10.351 1.00 0.00 26 CYS A O 13
ATOM 5812 N N . ASN A 1 27 ? 48.351 46.858 10.506 1.00 0.00 27 ASN A N 13
ATOM 5813 C CA . ASN A 1 27 ? 48.125 46.596 9.118 1.00 0.00 27 ASN A CA 13
ATOM 5814 C C . ASN A 1 27 ? 49.337 46.710 8.253 1.00 0.00 27 ASN A C 13
ATOM 5815 O O . ASN A 1 27 ? 49.609 45.861 7.407 1.00 0.00 27 ASN A O 13
ATOM 5826 N N . CYS A 1 28 ? 50.134 47.773 8.438 1.00 0.00 28 CYS A N 13
ATOM 5827 C CA . CYS A 1 28 ? 51.540 47.906 8.198 1.00 0.00 28 CYS A CA 13
ATOM 5828 C C . CYS A 1 28 ? 52.322 46.836 8.864 1.00 0.00 28 CYS A C 13
ATOM 5829 O O . CYS A 1 28 ? 53.170 46.118 8.321 1.00 0.00 28 CYS A O 13
ATOM 5836 N N . HIS A 1 29 ? 51.884 46.605 10.122 1.00 0.00 29 HIS A N 13
ATOM 5837 C CA . HIS A 1 29 ? 52.653 46.056 11.192 1.00 0.00 29 HIS A CA 13
ATOM 5838 C C . HIS A 1 29 ? 51.724 45.422 12.166 1.00 0.00 29 HIS A C 13
ATOM 5839 O O . HIS A 1 29 ? 50.493 45.429 12.125 1.00 0.00 29 HIS A O 13
ATOM 5853 N N . ILE A 1 30 ? 52.376 44.828 13.181 1.00 0.00 30 ILE A N 13
ATOM 5854 C CA . ILE A 1 30 ? 51.957 44.445 14.493 1.00 0.00 30 ILE A CA 13
ATOM 5855 C C . ILE A 1 30 ? 51.312 45.543 15.262 1.00 0.00 30 ILE A C 13
ATOM 5856 O O . ILE A 1 30 ? 51.703 46.714 15.172 1.00 0.00 30 ILE A O 13
ATOM 5880 N N . LYS A 1 32 ? 51.354 47.670 17.715 1.00 0.00 32 LYS A N 13
ATOM 5881 C CA . LYS A 1 32 ? 52.246 48.287 18.642 1.00 0.00 32 LYS A CA 13
ATOM 5882 C C . LYS A 1 32 ? 51.934 49.769 18.759 1.00 0.00 32 LYS A C 13
ATOM 5883 O O . LYS A 1 32 ? 50.792 50.197 18.430 1.00 0.00 32 LYS A O 13
ATOM 5903 N N . TRP A 1 1 ? 36.092 59.197 14.655 1.00 0.00 1 TRP A N 14
ATOM 5904 C CA . TRP A 1 1 ? 35.926 58.464 15.930 1.00 0.00 1 TRP A CA 14
ATOM 5905 C C . TRP A 1 1 ? 37.032 57.480 16.106 1.00 0.00 1 TRP A C 14
ATOM 5906 O O . TRP A 1 1 ? 37.689 57.065 15.154 1.00 0.00 1 TRP A O 14
ATOM 5929 N N . LYS A 1 2 ? 37.280 57.037 17.353 1.00 0.00 2 LYS A N 14
ATOM 5930 C CA . LYS A 1 2 ? 38.422 56.207 17.599 1.00 0.00 2 LYS A CA 14
ATOM 5931 C C . LYS A 1 2 ? 38.259 54.809 17.111 1.00 0.00 2 LYS A C 14
ATOM 5932 O O . LYS A 1 2 ? 39.240 54.238 16.642 1.00 0.00 2 LYS A O 14
ATOM 5951 N N . SER A 1 3 ? 37.058 54.234 17.295 1.00 0.00 3 SER A N 14
ATOM 5952 C CA . SER A 1 3 ? 36.741 52.952 16.760 1.00 0.00 3 SER A CA 14
ATOM 5953 C C . SER A 1 3 ? 37.621 51.854 17.255 1.00 0.00 3 SER A C 14
ATOM 5954 O O . SER A 1 3 ? 38.198 51.102 16.470 1.00 0.00 3 SER A O 14
ATOM 5960 N N . GLN A 1 4 ? 37.796 51.775 18.585 1.00 0.00 4 GLN A N 14
ATOM 5961 C CA . GLN A 1 4 ? 38.643 51.007 19.428 1.00 0.00 4 GLN A CA 14
ATOM 5962 C C . GLN A 1 4 ? 40.044 51.504 19.553 1.00 0.00 4 GLN A C 14
ATOM 5963 O O . GLN A 1 4 ? 40.905 50.965 20.244 1.00 0.00 4 GLN A O 14
ATOM 5985 N N . PHE A 1 6 ? 41.624 52.508 16.746 1.00 0.00 6 PHE A N 14
ATOM 5986 C CA . PHE A 1 6 ? 42.309 52.438 15.489 1.00 0.00 6 PHE A CA 14
ATOM 5987 C C . PHE A 1 6 ? 41.382 51.775 14.519 1.00 0.00 6 PHE A C 14
ATOM 5988 O O . PHE A 1 6 ? 41.608 50.681 14.000 1.00 0.00 6 PHE A O 14
ATOM 6005 N N . CYS A 1 7 ? 40.240 52.413 14.206 1.00 0.00 7 CYS A N 14
ATOM 6006 C CA . CYS A 1 7 ? 39.435 52.014 13.097 1.00 0.00 7 CYS A CA 14
ATOM 6007 C C . CYS A 1 7 ? 39.723 52.928 11.949 1.00 0.00 7 CYS A C 14
ATOM 6008 O O . CYS A 1 7 ? 39.605 52.647 10.754 1.00 0.00 7 CYS A O 14
ATOM 6015 N N . THR A 1 8 ? 40.221 54.115 12.334 1.00 0.00 8 THR A N 14
ATOM 6016 C CA . THR A 1 8 ? 41.376 54.782 11.820 1.00 0.00 8 THR A CA 14
ATOM 6017 C C . THR A 1 8 ? 42.094 55.275 13.030 1.00 0.00 8 THR A C 14
ATOM 6018 O O . THR A 1 8 ? 41.551 55.711 14.046 1.00 0.00 8 THR A O 14
ATOM 6027 N N . PRO A 1 9 ? 43.377 55.105 13.154 1.00 0.00 9 PRO A N 14
ATOM 6028 C CA . PRO A 1 9 ? 44.124 55.524 14.305 1.00 0.00 9 PRO A CA 14
ATOM 6029 C C . PRO A 1 9 ? 44.295 57.010 14.401 1.00 0.00 9 PRO A C 14
ATOM 6030 O O . PRO A 1 9 ? 44.845 57.577 15.342 1.00 0.00 9 PRO A O 14
ATOM 6041 N N . GLY A 1 10 ? 43.845 57.716 13.353 1.00 0.00 10 GLY A N 14
ATOM 6042 C CA . GLY A 1 10 ? 43.740 59.146 13.369 1.00 0.00 10 GLY A CA 14
ATOM 6043 C C . GLY A 1 10 ? 42.492 59.615 12.724 1.00 0.00 10 GLY A C 14
ATOM 6044 O O . GLY A 1 10 ? 42.457 60.547 11.928 1.00 0.00 10 GLY A O 14
ATOM 6048 N N . CYS A 1 11 ? 41.395 58.854 12.888 1.00 0.00 11 CYS A N 14
ATOM 6049 C CA . CYS A 1 11 ? 40.269 58.727 12.012 1.00 0.00 11 CYS A CA 14
ATOM 6050 C C . CYS A 1 11 ? 39.400 59.883 11.615 1.00 0.00 11 CYS A C 14
ATOM 6051 O O . CYS A 1 11 ? 38.905 59.836 10.495 1.00 0.00 11 CYS A O 14
ATOM 6058 N N . VAL A 1 12 ? 39.012 60.813 12.503 1.00 0.00 12 VAL A N 14
ATOM 6059 C CA . VAL A 1 12 ? 39.856 61.469 13.461 1.00 0.00 12 VAL A CA 14
ATOM 6060 C C . VAL A 1 12 ? 39.594 60.815 14.770 1.00 0.00 12 VAL A C 14
ATOM 6061 O O . VAL A 1 12 ? 38.464 60.482 15.123 1.00 0.00 12 VAL A O 14
ATOM 6074 N N . THR A 1 13 ? 40.663 60.737 15.581 1.00 0.00 13 THR A N 14
ATOM 6075 C CA . THR A 1 13 ? 40.650 60.600 17.010 1.00 0.00 13 THR A CA 14
ATOM 6076 C C . THR A 1 13 ? 40.746 61.976 17.592 1.00 0.00 13 THR A C 14
ATOM 6077 O O . THR A 1 13 ? 40.718 62.170 18.807 1.00 0.00 13 THR A O 14
ATOM 6086 N N . GLY A 1 14 ? 40.884 63.057 16.805 1.00 0.00 14 GLY A N 14
ATOM 6087 C CA . GLY A 1 14 ? 40.533 64.349 17.310 1.00 0.00 14 GLY A CA 14
ATOM 6088 C C . GLY A 1 14 ? 41.713 65.031 17.897 1.00 0.00 14 GLY A C 14
ATOM 6089 O O . GLY A 1 14 ? 41.671 66.179 18.337 1.00 0.00 14 GLY A O 14
ATOM 6093 N N . VAL A 1 15 ? 42.854 64.318 17.860 1.00 0.00 15 VAL A N 14
ATOM 6094 C CA . VAL A 1 15 ? 44.185 64.728 18.181 1.00 0.00 15 VAL A CA 14
ATOM 6095 C C . VAL A 1 15 ? 44.992 65.645 17.333 1.00 0.00 15 VAL A C 14
ATOM 6096 O O . VAL A 1 15 ? 45.976 66.232 17.778 1.00 0.00 15 VAL A O 14
ATOM 6109 N N . LEU A 1 16 ? 44.705 65.766 16.025 1.00 0.00 16 LEU A N 14
ATOM 6110 C CA . LEU A 1 16 ? 43.737 65.195 15.135 1.00 0.00 16 LEU A CA 14
ATOM 6111 C C . LEU A 1 16 ? 43.878 63.752 14.790 1.00 0.00 16 LEU A C 14
ATOM 6112 O O . LEU A 1 16 ? 42.952 62.941 14.746 1.00 0.00 16 LEU A O 14
ATOM 6128 N N . GLN A 1 17 ? 45.163 63.413 14.567 1.00 0.00 17 GLN A N 14
ATOM 6129 C CA . GLN A 1 17 ? 45.636 62.148 14.098 1.00 0.00 17 GLN A CA 14
ATOM 6130 C C . GLN A 1 17 ? 46.963 61.805 14.683 1.00 0.00 17 GLN A C 14
ATOM 6131 O O . GLN A 1 17 ? 47.698 62.683 15.142 1.00 0.00 17 GLN A O 14
ATOM 6156 N N . CYS A 1 19 ? 46.219 59.333 17.232 1.00 0.00 19 CYS A N 14
ATOM 6157 C CA . CYS A 1 19 ? 45.482 58.967 18.392 1.00 0.00 19 CYS A CA 14
ATOM 6158 C C . CYS A 1 19 ? 46.061 57.740 19.006 1.00 0.00 19 CYS A C 14
ATOM 6159 O O . CYS A 1 19 ? 46.119 57.568 20.226 1.00 0.00 19 CYS A O 14
ATOM 6166 N N . PHE A 1 20 ? 46.669 56.879 18.177 1.00 0.00 20 PHE A N 14
ATOM 6167 C CA . PHE A 1 20 ? 47.367 55.705 18.580 1.00 0.00 20 PHE A CA 14
ATOM 6168 C C . PHE A 1 20 ? 48.600 55.500 17.751 1.00 0.00 20 PHE A C 14
ATOM 6169 O O . PHE A 1 20 ? 48.683 55.711 16.543 1.00 0.00 20 PHE A O 14
ATOM 6186 N N . ILE A 1 21 ? 49.614 55.079 18.514 1.00 0.00 21 ILE A N 14
ATOM 6187 C CA . ILE A 1 21 ? 50.894 54.766 17.949 1.00 0.00 21 ILE A CA 14
ATOM 6188 C C . ILE A 1 21 ? 51.269 53.438 18.503 1.00 0.00 21 ILE A C 14
ATOM 6189 O O . ILE A 1 21 ? 50.879 53.000 19.580 1.00 0.00 21 ILE A O 14
ATOM 6205 N N . GLN A 1 22 ? 52.211 52.727 17.850 1.00 0.00 22 GLN A N 14
ATOM 6206 C CA . GLN A 1 22 ? 52.691 52.737 16.505 1.00 0.00 22 GLN A CA 14
ATOM 6207 C C . GLN A 1 22 ? 51.955 51.960 15.467 1.00 0.00 22 GLN A C 14
ATOM 6208 O O . GLN A 1 22 ? 52.312 51.758 14.312 1.00 0.00 22 GLN A O 14
ATOM 6222 N N . THR A 1 23 ? 50.763 51.476 15.881 1.00 0.00 23 THR A N 14
ATOM 6223 C CA . THR A 1 23 ? 49.678 51.065 15.045 1.00 0.00 23 THR A CA 14
ATOM 6224 C C . THR A 1 23 ? 48.993 52.207 14.366 1.00 0.00 23 THR A C 14
ATOM 6225 O O . THR A 1 23 ? 47.997 52.120 13.646 1.00 0.00 23 THR A O 14
ATOM 6234 N N . ALA A 1 24 ? 49.660 53.363 14.421 1.00 0.00 24 ALA A N 14
ATOM 6235 C CA . ALA A 1 24 ? 49.768 54.424 13.466 1.00 0.00 24 ALA A CA 14
ATOM 6236 C C . ALA A 1 24 ? 50.348 53.939 12.187 1.00 0.00 24 ALA A C 14
ATOM 6237 O O . ALA A 1 24 ? 49.822 54.322 11.152 1.00 0.00 24 ALA A O 14
ATOM 6244 N N . THR A 1 25 ? 51.233 52.930 12.155 1.00 0.00 25 THR A N 14
ATOM 6245 C CA . THR A 1 25 ? 51.075 51.861 11.218 1.00 0.00 25 THR A CA 14
ATOM 6246 C C . THR A 1 25 ? 51.078 50.526 11.897 1.00 0.00 25 THR A C 14
ATOM 6247 O O . THR A 1 25 ? 52.069 49.850 12.154 1.00 0.00 25 THR A O 14
ATOM 6256 N N . CYS A 1 26 ? 49.867 49.944 12.024 1.00 0.00 26 CYS A N 14
ATOM 6257 C CA . CYS A 1 26 ? 49.474 48.600 12.265 1.00 0.00 26 CYS A CA 14
ATOM 6258 C C . CYS A 1 26 ? 48.405 48.392 11.252 1.00 0.00 26 CYS A C 14
ATOM 6259 O O . CYS A 1 26 ? 47.933 49.391 10.705 1.00 0.00 26 CYS A O 14
ATOM 6266 N N . ASN A 1 27 ? 48.188 47.146 10.812 1.00 0.00 27 ASN A N 14
ATOM 6267 C CA . ASN A 1 27 ? 47.715 46.795 9.513 1.00 0.00 27 ASN A CA 14
ATOM 6268 C C . ASN A 1 27 ? 48.763 47.008 8.465 1.00 0.00 27 ASN A C 14
ATOM 6269 O O . ASN A 1 27 ? 48.908 46.375 7.426 1.00 0.00 27 ASN A O 14
ATOM 6280 N N . CYS A 1 28 ? 49.685 47.962 8.703 1.00 0.00 28 CYS A N 14
ATOM 6281 C CA . CYS A 1 28 ? 50.999 48.073 8.165 1.00 0.00 28 CYS A CA 14
ATOM 6282 C C . CYS A 1 28 ? 51.770 46.830 8.458 1.00 0.00 28 CYS A C 14
ATOM 6283 O O . CYS A 1 28 ? 52.427 46.187 7.641 1.00 0.00 28 CYS A O 14
ATOM 6290 N N . HIS A 1 29 ? 51.733 46.538 9.767 1.00 0.00 29 HIS A N 14
ATOM 6291 C CA . HIS A 1 29 ? 52.482 45.536 10.467 1.00 0.00 29 HIS A CA 14
ATOM 6292 C C . HIS A 1 29 ? 51.691 45.244 11.701 1.00 0.00 29 HIS A C 14
ATOM 6293 O O . HIS A 1 29 ? 50.572 45.728 11.867 1.00 0.00 29 HIS A O 14
ATOM 6307 N N . ILE A 1 30 ? 52.304 44.439 12.583 1.00 0.00 30 ILE A N 14
ATOM 6308 C CA . ILE A 1 30 ? 51.986 44.162 13.950 1.00 0.00 30 ILE A CA 14
ATOM 6309 C C . ILE A 1 30 ? 51.397 45.387 14.581 1.00 0.00 30 ILE A C 14
ATOM 6310 O O . ILE A 1 30 ? 51.828 46.531 14.469 1.00 0.00 30 ILE A O 14
ATOM 6334 N N . LYS A 1 32 ? 51.580 47.317 17.179 1.00 0.00 32 LYS A N 14
ATOM 6335 C CA . LYS A 1 32 ? 52.500 47.905 18.112 1.00 0.00 32 LYS A CA 14
ATOM 6336 C C . LYS A 1 32 ? 52.224 49.393 18.254 1.00 0.00 32 LYS A C 14
ATOM 6337 O O . LYS A 1 32 ? 51.080 49.855 18.032 1.00 0.00 32 LYS A O 14
ATOM 6357 N N . TRP A 1 1 ? 35.679 60.026 14.790 1.00 0.00 1 TRP A N 15
ATOM 6358 C CA . TRP A 1 1 ? 35.274 59.116 15.898 1.00 0.00 1 TRP A CA 15
ATOM 6359 C C . TRP A 1 1 ? 36.367 58.173 16.265 1.00 0.00 1 TRP A C 15
ATOM 6360 O O . TRP A 1 1 ? 37.030 57.537 15.443 1.00 0.00 1 TRP A O 15
ATOM 6383 N N . LYS A 1 2 ? 36.618 58.072 17.586 1.00 0.00 2 LYS A N 15
ATOM 6384 C CA . LYS A 1 2 ? 37.801 57.428 18.048 1.00 0.00 2 LYS A CA 15
ATOM 6385 C C . LYS A 1 2 ? 37.925 55.952 17.856 1.00 0.00 2 LYS A C 15
ATOM 6386 O O . LYS A 1 2 ? 38.980 55.430 17.489 1.00 0.00 2 LYS A O 15
ATOM 6405 N N . SER A 1 3 ? 36.835 55.195 18.071 1.00 0.00 3 SER A N 15
ATOM 6406 C CA . SER A 1 3 ? 36.744 53.797 18.340 1.00 0.00 3 SER A CA 15
ATOM 6407 C C . SER A 1 3 ? 37.742 53.158 19.249 1.00 0.00 3 SER A C 15
ATOM 6408 O O . SER A 1 3 ? 38.411 52.192 18.915 1.00 0.00 3 SER A O 15
ATOM 6414 N N . GLN A 1 4 ? 37.889 53.705 20.465 1.00 0.00 4 GLN A N 15
ATOM 6415 C CA . GLN A 1 4 ? 38.808 53.281 21.489 1.00 0.00 4 GLN A CA 15
ATOM 6416 C C . GLN A 1 4 ? 40.233 53.622 21.210 1.00 0.00 4 GLN A C 15
ATOM 6417 O O . GLN A 1 4 ? 41.149 52.984 21.734 1.00 0.00 4 GLN A O 15
ATOM 6439 N N . PHE A 1 6 ? 40.965 53.423 17.650 1.00 0.00 6 PHE A N 15
ATOM 6440 C CA . PHE A 1 6 ? 40.892 52.901 16.329 1.00 0.00 6 PHE A CA 15
ATOM 6441 C C . PHE A 1 6 ? 39.510 52.632 15.824 1.00 0.00 6 PHE A C 15
ATOM 6442 O O . PHE A 1 6 ? 39.024 51.499 15.745 1.00 0.00 6 PHE A O 15
ATOM 6459 N N . CYS A 1 7 ? 38.736 53.653 15.426 1.00 0.00 7 CYS A N 15
ATOM 6460 C CA . CYS A 1 7 ? 37.590 53.369 14.621 1.00 0.00 7 CYS A CA 15
ATOM 6461 C C . CYS A 1 7 ? 38.039 53.490 13.205 1.00 0.00 7 CYS A C 15
ATOM 6462 O O . CYS A 1 7 ? 37.770 52.631 12.367 1.00 0.00 7 CYS A O 15
ATOM 6469 N N . THR A 1 8 ? 38.929 54.486 13.077 1.00 0.00 8 THR A N 15
ATOM 6470 C CA . THR A 1 8 ? 39.942 54.553 12.076 1.00 0.00 8 THR A CA 15
ATOM 6471 C C . THR A 1 8 ? 41.007 55.054 12.986 1.00 0.00 8 THR A C 15
ATOM 6472 O O . THR A 1 8 ? 40.655 55.764 13.928 1.00 0.00 8 THR A O 15
ATOM 6481 N N . PRO A 1 9 ? 42.238 54.655 12.873 1.00 0.00 9 PRO A N 15
ATOM 6482 C CA . PRO A 1 9 ? 43.254 55.049 13.803 1.00 0.00 9 PRO A CA 15
ATOM 6483 C C . PRO A 1 9 ? 43.663 56.486 13.781 1.00 0.00 9 PRO A C 15
ATOM 6484 O O . PRO A 1 9 ? 44.193 57.031 14.746 1.00 0.00 9 PRO A O 15
ATOM 6495 N N . GLY A 1 10 ? 43.483 57.207 12.661 1.00 0.00 10 GLY A N 15
ATOM 6496 C CA . GLY A 1 10 ? 43.628 58.624 12.528 1.00 0.00 10 GLY A CA 15
ATOM 6497 C C . GLY A 1 10 ? 42.383 59.169 11.916 1.00 0.00 10 GLY A C 15
ATOM 6498 O O . GLY A 1 10 ? 42.456 59.948 10.979 1.00 0.00 10 GLY A O 15
ATOM 6502 N N . CYS A 1 11 ? 41.219 58.674 12.369 1.00 0.00 11 CYS A N 15
ATOM 6503 C CA . CYS A 1 11 ? 40.015 58.688 11.581 1.00 0.00 11 CYS A CA 15
ATOM 6504 C C . CYS A 1 11 ? 39.431 59.936 11.007 1.00 0.00 11 CYS A C 15
ATOM 6505 O O . CYS A 1 11 ? 39.017 59.988 9.857 1.00 0.00 11 CYS A O 15
ATOM 6512 N N . VAL A 1 12 ? 39.254 61.057 11.730 1.00 0.00 12 VAL A N 15
ATOM 6513 C CA . VAL A 1 12 ? 40.011 61.533 12.845 1.00 0.00 12 VAL A CA 15
ATOM 6514 C C . VAL A 1 12 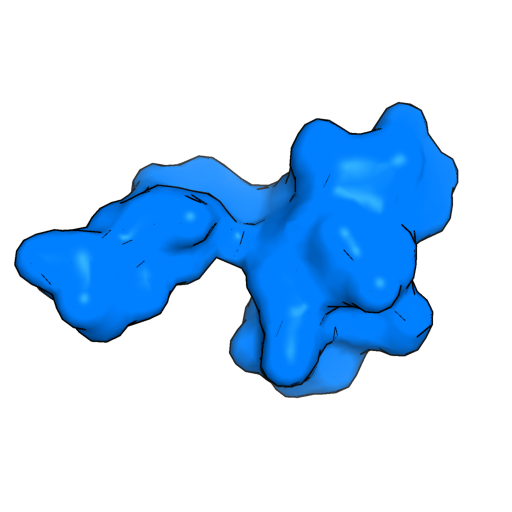? 39.578 60.903 14.118 1.00 0.00 12 VAL A C 15
ATOM 6515 O O . VAL A 1 12 ? 38.421 60.603 14.407 1.00 0.00 12 VAL A O 15
ATOM 6528 N N . THR A 1 13 ? 40.584 60.666 14.992 1.00 0.00 13 THR A N 15
ATOM 6529 C CA . THR A 1 13 ? 40.360 60.322 16.361 1.00 0.00 13 THR A CA 15
ATOM 6530 C C . THR A 1 13 ? 40.475 61.591 17.138 1.00 0.00 13 THR A C 15
ATOM 6531 O O . THR A 1 13 ? 40.581 61.529 18.362 1.00 0.00 13 THR A O 15
ATOM 6540 N N . GLY A 1 14 ? 40.376 62.742 16.461 1.00 0.00 14 GLY A N 15
ATOM 6541 C CA . GLY A 1 14 ? 40.256 64.043 17.037 1.00 0.00 14 GLY A CA 15
ATOM 6542 C C . GLY A 1 14 ? 41.568 64.448 17.623 1.00 0.00 14 GLY A C 15
ATOM 6543 O O . GLY A 1 14 ? 41.686 65.522 18.201 1.00 0.00 14 GLY A O 15
ATOM 6547 N N . VAL A 1 15 ? 42.642 63.634 17.484 1.00 0.00 15 VAL A N 15
ATOM 6548 C CA . VAL A 1 15 ? 44.002 63.973 17.763 1.00 0.00 15 VAL A CA 15
ATOM 6549 C C . VAL A 1 15 ? 44.551 64.983 16.808 1.00 0.00 15 VAL A C 15
ATOM 6550 O O . VAL A 1 15 ? 45.349 65.778 17.290 1.00 0.00 15 VAL A O 15
ATOM 6563 N N . LEU A 1 16 ? 44.288 65.066 15.487 1.00 0.00 16 LEU A N 15
ATOM 6564 C CA . LEU A 1 16 ? 43.337 64.503 14.574 1.00 0.00 16 LEU A CA 15
ATOM 6565 C C . LEU A 1 16 ? 43.708 63.107 14.215 1.00 0.00 16 LEU A C 15
ATOM 6566 O O . LEU A 1 16 ? 42.854 62.224 14.145 1.00 0.00 16 LEU A O 15
ATOM 6582 N N . GLN A 1 17 ? 45.000 62.901 13.884 1.00 0.00 17 GLN A N 15
ATOM 6583 C CA . GLN A 1 17 ? 45.543 61.758 13.221 1.00 0.00 17 GLN A CA 15
ATOM 6584 C C . GLN A 1 17 ? 46.692 61.159 13.948 1.00 0.00 17 GLN A C 15
ATOM 6585 O O . GLN A 1 17 ? 47.382 61.992 14.541 1.00 0.00 17 GLN A O 15
ATOM 6610 N N . CYS A 1 19 ? 45.872 58.709 16.712 1.00 0.00 19 CYS A N 15
ATOM 6611 C CA . CYS A 1 19 ? 45.258 58.570 17.989 1.00 0.00 19 CYS A CA 15
ATOM 6612 C C . CYS A 1 19 ? 45.783 57.393 18.732 1.00 0.00 19 CYS A C 15
ATOM 6613 O O . CYS A 1 19 ? 45.647 57.256 19.941 1.00 0.00 19 CYS A O 15
ATOM 6620 N N . PHE A 1 20 ? 46.413 56.370 18.117 1.00 0.00 20 PHE A N 15
ATOM 6621 C CA . PHE A 1 20 ? 46.956 55.196 18.707 1.00 0.00 20 PHE A CA 15
ATOM 6622 C C . PHE A 1 20 ? 48.308 54.859 18.165 1.00 0.00 20 PHE A C 15
ATOM 6623 O O . PHE A 1 20 ? 48.675 55.488 17.178 1.00 0.00 20 PHE A O 15
ATOM 6640 N N . ILE A 1 21 ? 49.128 53.986 18.797 1.00 0.00 21 ILE A N 15
ATOM 6641 C CA . ILE A 1 21 ? 50.396 53.608 18.259 1.00 0.00 21 ILE A CA 15
ATOM 6642 C C . ILE A 1 21 ? 50.706 52.177 18.546 1.00 0.00 21 ILE A C 15
ATOM 6643 O O . ILE A 1 21 ? 50.003 51.561 19.349 1.00 0.00 21 ILE A O 15
ATOM 6659 N N . GLN A 1 22 ? 51.731 51.566 17.927 1.00 0.00 22 GLN A N 15
ATOM 6660 C CA . GLN A 1 22 ? 52.239 51.778 16.611 1.00 0.00 22 GLN A CA 15
ATOM 6661 C C . GLN A 1 22 ? 51.413 51.228 15.499 1.00 0.00 22 GLN A C 15
ATOM 6662 O O . GLN A 1 22 ? 51.488 51.701 14.358 1.00 0.00 22 GLN A O 15
ATOM 6676 N N . THR A 1 23 ? 50.461 50.342 15.828 1.00 0.00 23 THR A N 15
ATOM 6677 C CA . THR A 1 23 ? 49.593 49.753 14.857 1.00 0.00 23 THR A CA 15
ATOM 6678 C C . THR A 1 23 ? 48.386 50.584 14.586 1.00 0.00 23 THR A C 15
ATOM 6679 O O . THR A 1 23 ? 47.413 50.165 13.963 1.00 0.00 23 THR A O 15
ATOM 6688 N N . ALA A 1 24 ? 48.436 51.886 14.908 1.00 0.00 24 ALA A N 15
ATOM 6689 C CA . ALA A 1 24 ? 47.810 52.856 14.064 1.00 0.00 24 ALA A CA 15
ATOM 6690 C C . ALA A 1 24 ? 48.424 52.857 12.711 1.00 0.00 24 ALA A C 15
ATOM 6691 O O . ALA A 1 24 ? 47.707 53.056 11.731 1.00 0.00 24 ALA A O 15
ATOM 6698 N N . THR A 1 25 ? 49.687 52.469 12.484 1.00 0.00 25 THR A N 15
ATOM 6699 C CA . THR A 1 25 ? 50.017 51.728 11.313 1.00 0.00 25 THR A CA 15
ATOM 6700 C C . THR A 1 25 ? 50.757 50.463 11.593 1.00 0.00 25 THR A C 15
ATOM 6701 O O . THR A 1 25 ? 51.959 50.409 11.807 1.00 0.00 25 THR A O 15
ATOM 6710 N N . CYS A 1 26 ? 49.964 49.372 11.539 1.00 0.00 26 CYS A N 15
ATOM 6711 C CA . CYS A 1 26 ? 50.344 47.994 11.522 1.00 0.00 26 CYS A CA 15
ATOM 6712 C C . CYS A 1 26 ? 49.376 47.589 10.457 1.00 0.00 26 CYS A C 15
ATOM 6713 O O . CYS A 1 26 ? 48.264 48.112 10.386 1.00 0.00 26 CYS A O 15
ATOM 6720 N N . ASN A 1 27 ? 49.888 46.709 9.576 1.00 0.00 27 ASN A N 15
ATOM 6721 C CA . ASN A 1 27 ? 49.584 46.647 8.182 1.00 0.00 27 ASN A CA 15
ATOM 6722 C C . ASN A 1 27 ? 50.483 47.612 7.479 1.00 0.00 27 ASN A C 15
ATOM 6723 O O . ASN A 1 27 ? 50.869 47.398 6.325 1.00 0.00 27 ASN A O 15
ATOM 6734 N N . CYS A 1 28 ? 50.873 48.716 8.127 1.00 0.00 28 CYS A N 15
ATOM 6735 C CA . CYS A 1 28 ? 52.063 49.445 7.833 1.00 0.00 28 CYS A CA 15
ATOM 6736 C C . CYS A 1 28 ? 53.292 48.697 8.246 1.00 0.00 28 CYS A C 15
ATOM 6737 O O . CYS A 1 28 ? 54.382 48.861 7.685 1.00 0.00 28 CYS A O 15
ATOM 6744 N N . HIS A 1 29 ? 53.095 47.897 9.303 1.00 0.00 29 HIS A N 15
ATOM 6745 C CA . HIS A 1 29 ? 54.137 47.426 10.164 1.00 0.00 29 HIS A CA 15
ATOM 6746 C C . HIS A 1 29 ? 53.696 46.277 11.015 1.00 0.00 29 HIS A C 15
ATOM 6747 O O . HIS A 1 29 ? 52.524 45.910 10.971 1.00 0.00 29 HIS A O 15
ATOM 6761 N N . ILE A 1 30 ? 54.641 45.717 11.800 1.00 0.00 30 ILE A N 15
ATOM 6762 C CA . ILE A 1 30 ? 54.378 44.775 12.835 1.00 0.00 30 ILE A CA 15
ATOM 6763 C C . ILE A 1 30 ? 53.496 45.346 13.893 1.00 0.00 30 ILE A C 15
ATOM 6764 O O . ILE A 1 30 ? 53.683 46.446 14.406 1.00 0.00 30 ILE A O 15
ATOM 6788 N N . LYS A 1 32 ? 52.511 46.202 16.998 1.00 0.00 32 LYS A N 15
ATOM 6789 C CA . LYS A 1 32 ? 52.974 46.613 18.284 1.00 0.00 32 LYS A CA 15
ATOM 6790 C C . LYS A 1 32 ? 52.960 48.129 18.419 1.00 0.00 32 LYS A C 15
ATOM 6791 O O . LYS A 1 32 ? 51.905 48.687 18.014 1.00 0.00 32 LYS A O 15
#

Sequence (29 aa):
WKSQFCTPGCVTGVLQCFIQTATCNCHIKWKSQFCTPGCVTGVLQCFIQTATCNCHIKWKSQFCTPGCVTGVLQCFIQTATCNCHIKWKSQFCTPGCVTGVLQCFIQTATCNCHIKWKSQFCTPGCVTGVLQCFIQTATCNCHIKWKSQFCTPGCVTGVLQCFIQTATCNCHIKWKSQFCTPGCVTGVLQCFIQTATCNCHIKWKSQFCTPGCVTGVLQCFIQTATCNCHIKWKSQFCTPGCVTGVLQCFIQTATCNCHIKWKSQFCTPGCVTGVLQCFIQTATCNCHIKWKSQFCTPGCVTGVLQCFIQTATCNCHIKWKSQFCTPGCVTGVLQCFIQTATCNCHIKWKSQFCTPGCVTGVLQCFIQTATCNCHIKWKSQFCTPGCVTGVLQCFIQTATCNCHIKWKSQFCTPGCVTGVLQCFIQTATCNCHIK

Solvent-accessible surface area: 2714 Å² total

InterPro domains:
  IPR006079 Lantibiotic, Type A, Bacillales-type [PF02052] (1-42)
  IPR006079 Lantibiotic, Type A, Bacillales-type [PR00324] (6-23)
  IPR006079 Lantibiotic, Type A, Bacillales-type [PR00324] (27-38)
  IPR006079 Lantibiotic, Type A, Bacillales-type [PR00324] (39-52)
  IPR006079 Lantibiotic, Type A, Bacillales-type [TIGR03731] (2-51)

Foldseek 3Di:
DQPCPPQCCVCNVVNHHDDDVNVDVVHPD

Secondary structure (DSSP, 8-state):
------STTSS-SS----SSGGGBTTB--

Organism: NCBI:txid1886670

Nearest PDB structures (foldseek):
  7k1q-assembly1_A  TM=9.284E-01  e=2.223E-03  Paenibacillus sp.
  7k1q-assembly1_A  TM=1.007E+00  e=1.622E-03  Paenibacillus sp.
  7k1q-assembly1_A  TM=8.856E-01  e=6.748E-03  Paenibacillus sp.

Radius of gyration: 8.28 Å; Cα contacts (8 Å, |Δi|>4): 46; chains: 1; bounding box: 17×20×12 Å